Protein AF-A0A7L4DVT0-F1 (afdb_monomer_lite)

pLDDT: mean 80.14, std 16.07, range [42.47, 98.38]

Foldseek 3Di:
DVVCPVCVVVVVVVVVVVVVVVVVVVVVVVVVVVLVVLQPDLADDPVLLVVLVPDDPVPDDPSSVVSNVVCVVVVVVVVVVVVVVVVVVVVVVVVVVVVVVVVVVVVVVVVVVVVVVVVVVVVVVVVVVVVVVVVVVVVVVVCVVCVVVVVVVVVVVVVVVVVVVVVVVVVVVVVVVVVVVVVVVVVVVVVVVVVVVVVVVVVVVVVVVVVVVVVVVVVVVVVVVVVVVVVVVVVVVVVVVVVVVVVVVVVVVVVVVVVVVVVVVVVVVVVVVVVVVCVVVVVVVVVVVVVVVVVVVVVVVVVVVVVVVVVVVVVVVVVVVVVVVVVVVVVVVVVVVVVVVVVVVVVVVVVVVVVVVVVVVVVVVVVVVVVVVVVVVVVVVVVVVVVVVVVVVVVVVVVVVVVVVVVVVVVVVVVVVVVVVVLLVVLLPDPDPVVSVVSVVVVPPDDDDDPVVVVVSVVVSVVVVVVVVVVVVVVVVVVVVVVVVVVVVVPDDPDD

Secondary structure (DSSP, 8-state):
--HHHHHHHHHHHHHHHHHHHHHHHHHHHHHHHHHHHTTS-----HHHHHHHHTS-GGG--HHHHHHHHHHHHHHHHHHHHHHHHHHHHHHHHHHHHHHHHHHHHHHHHHHHHHHHHHHHHHHHHHHHHHHHHHHHHHHHHHHHHHHHHHHHHHHHHHHHHHHHHHHHHHHHHHHHHHHHHHHHHHHHHHHHHHHHHHHHHHHHHHHHHHHHHHHHHHHHHHHHHHHHHHHHHHHHHHHHHHHHHHHHHHHHHHHHHHHHHHHHHHHHHHHHHHHHHHHHHHHHHHHHHHHHHHHHHHHHHHHHHHHHHHHHHHHHHHHHHHHHHHHHHHHHHHHHHHHHHHHHHHHHHHHHHHHHHHHHHHHHHHHHHHHHHHHHHHHHHHHHHHHHHHHHHHHHHHHHHHHHHHHHHHHHHHHHHHHHHHHHHHHHS--SHHHHHHHHHHTTTTSS--TTHHHHHHHHHHHHHHHHHHHHHHHHHHHHHHTHHHHTGGG-S---

Radius of gyration: 186.38 Å; chains: 1; bounding box: 289×83×484 Å

Organism: NCBI:txid325343

Structure (mmCIF, N/CA/C/O backbone):
data_AF-A0A7L4DVT0-F1
#
_entry.id   AF-A0A7L4DVT0-F1
#
loop_
_atom_site.group_PDB
_atom_site.id
_atom_site.type_symbol
_atom_site.label_atom_id
_atom_site.label_alt_id
_atom_site.label_comp_id
_atom_site.label_asym_id
_atom_site.label_entity_id
_atom_site.label_seq_id
_atom_site.pdbx_PDB_ins_code
_atom_site.Cartn_x
_atom_site.Cartn_y
_atom_site.Cartn_z
_atom_site.occupancy
_atom_site.B_iso_or_equiv
_atom_site.auth_seq_id
_atom_site.auth_comp_id
_atom_site.auth_asym_id
_atom_site.auth_atom_id
_atom_site.pdbx_PDB_model_num
ATOM 1 N N . ARG A 1 1 ? -136.663 48.550 233.182 1.00 51.91 1 ARG A N 1
ATOM 2 C CA . ARG A 1 1 ? -137.140 47.859 234.410 1.00 51.91 1 ARG A CA 1
ATOM 3 C C . ARG A 1 1 ? -138.241 46.841 234.159 1.00 51.91 1 ARG A C 1
ATOM 5 O O . ARG A 1 1 ? -138.037 45.693 234.494 1.00 51.91 1 ARG A O 1
ATOM 12 N N . LYS A 1 2 ? -139.384 47.177 233.574 1.00 54.28 2 LYS A N 1
ATOM 13 C CA . LYS A 1 2 ? -140.462 46.183 233.435 1.00 54.28 2 LYS A CA 1
ATOM 14 C C . LYS A 1 2 ? -140.441 45.380 232.155 1.00 54.28 2 LYS A C 1
ATOM 16 O O . LYS A 1 2 ? -141.063 44.329 232.107 1.00 54.28 2 LYS A O 1
ATOM 21 N N . HIS A 1 3 ? -139.642 45.813 231.186 1.00 57.75 3 HIS A N 1
ATOM 22 C CA . HIS A 1 3 ? -139.447 44.966 230.028 1.00 57.75 3 HIS A CA 1
ATOM 23 C C . HIS A 1 3 ? -138.813 43.634 230.412 1.00 57.75 3 HIS A C 1
ATOM 25 O O . HIS A 1 3 ? -139.226 42.592 229.937 1.00 57.75 3 HIS A O 1
ATOM 31 N N . GLN A 1 4 ? -137.901 43.649 231.375 1.00 53.19 4 GLN A N 1
ATOM 32 C CA . GLN A 1 4 ? -137.048 42.496 231.600 1.00 53.19 4 GLN A CA 1
ATOM 33 C C . GLN A 1 4 ? -137.645 41.396 232.486 1.00 53.19 4 GLN A C 1
ATOM 35 O O . GLN A 1 4 ? -137.013 40.357 232.582 1.00 53.19 4 GLN A O 1
ATOM 40 N N . ALA A 1 5 ? -138.811 41.565 233.126 1.00 62.69 5 ALA A N 1
ATOM 41 C CA . ALA A 1 5 ? -139.363 40.519 234.006 1.00 62.69 5 ALA A CA 1
ATOM 42 C C . ALA A 1 5 ? -140.375 39.608 233.296 1.00 62.69 5 ALA A C 1
ATOM 44 O O . ALA A 1 5 ? -140.239 38.392 233.337 1.00 62.69 5 ALA A O 1
ATOM 45 N N . LEU A 1 6 ? -141.355 40.185 232.597 1.00 55.12 6 LEU A N 1
ATOM 46 C CA . LEU A 1 6 ? -142.324 39.394 231.832 1.00 55.12 6 LEU A CA 1
ATOM 47 C C . LEU A 1 6 ? -141.673 38.752 230.596 1.00 55.12 6 LEU A C 1
ATOM 49 O O . LEU A 1 6 ? -141.888 37.568 230.363 1.00 55.12 6 LEU A O 1
ATOM 53 N N . MET A 1 7 ? -140.731 39.448 229.931 1.00 58.69 7 MET A N 1
ATOM 54 C CA . MET A 1 7 ? -139.833 38.793 228.968 1.00 58.69 7 MET A CA 1
ATOM 55 C C . MET A 1 7 ? -138.942 37.751 229.635 1.00 58.69 7 MET A C 1
ATOM 57 O O . MET A 1 7 ? -138.511 36.845 228.951 1.00 58.69 7 MET A O 1
ATOM 61 N N . LYS A 1 8 ? -138.659 37.822 230.945 1.00 71.56 8 LYS A N 1
ATOM 62 C CA . LYS A 1 8 ? -137.875 36.758 231.585 1.00 71.56 8 LYS A CA 1
ATOM 63 C C . LYS A 1 8 ? -138.648 35.441 231.617 1.00 71.56 8 LYS A C 1
ATOM 65 O O . LYS A 1 8 ? -138.075 34.427 231.251 1.00 71.56 8 LYS A O 1
ATOM 70 N N . GLN A 1 9 ? -139.932 35.446 231.970 1.00 65.06 9 GLN A N 1
ATOM 71 C CA . GLN A 1 9 ? -140.685 34.197 232.139 1.00 65.06 9 GLN A CA 1
ATOM 72 C C . GLN A 1 9 ? -141.184 33.602 230.812 1.00 65.06 9 GLN A C 1
ATOM 74 O O . GLN A 1 9 ? -141.135 32.387 230.605 1.00 65.06 9 GLN A O 1
ATOM 79 N N . GLU A 1 10 ? -141.615 34.454 229.881 1.00 66.62 10 GLU A N 1
ATOM 80 C CA . GLU A 1 10 ? -141.987 33.992 228.540 1.00 66.62 10 GLU A CA 1
ATOM 81 C C . GLU A 1 10 ? -140.751 33.545 227.748 1.00 66.62 10 GLU A C 1
ATOM 83 O O . GLU A 1 10 ? -140.784 32.509 227.086 1.00 66.62 10 GLU A O 1
ATOM 88 N N . MET A 1 11 ? -139.618 34.250 227.876 1.00 64.00 11 MET A N 1
ATOM 89 C CA . MET A 1 11 ? -138.375 33.828 227.228 1.00 64.00 11 MET A CA 1
ATOM 90 C C . MET A 1 11 ? -137.807 32.564 227.876 1.00 64.00 11 MET A C 1
ATOM 92 O O . MET A 1 11 ? -137.229 31.773 227.149 1.00 64.00 11 MET A O 1
ATOM 96 N N . GLU A 1 12 ? -138.040 32.296 229.170 1.00 72.75 12 GLU A N 1
ATOM 97 C CA . GLU A 1 12 ? -137.693 31.013 229.813 1.00 72.75 12 GLU A CA 1
ATOM 98 C C . GLU A 1 12 ? -138.510 29.828 229.270 1.00 72.75 12 GLU A C 1
ATOM 100 O O . GLU A 1 12 ? -137.938 28.774 228.995 1.00 72.75 12 GLU A O 1
ATOM 105 N N . THR A 1 13 ? -139.821 29.981 229.050 1.00 71.31 13 THR A N 1
ATOM 106 C CA . THR A 1 13 ? -140.660 28.904 228.477 1.00 71.31 13 THR A CA 1
ATOM 107 C C . THR A 1 13 ? -140.366 28.669 226.998 1.00 71.31 13 THR A C 1
ATOM 109 O O . THR A 1 13 ? -140.290 27.518 226.556 1.00 71.31 13 THR A O 1
ATOM 112 N N . ILE A 1 14 ? -140.127 29.739 226.239 1.00 68.50 14 ILE A N 1
ATOM 113 C CA . ILE A 1 14 ? -139.703 29.640 224.840 1.00 68.50 14 ILE A CA 1
ATOM 114 C C . ILE A 1 14 ? -138.288 29.046 224.744 1.00 68.50 14 ILE A C 1
ATOM 116 O O . ILE A 1 14 ? -138.082 28.152 223.929 1.00 68.50 14 ILE A O 1
ATOM 120 N N . LEU A 1 15 ? -137.343 29.431 225.614 1.00 74.44 15 LEU A N 1
ATOM 121 C CA . LEU A 1 15 ? -135.998 28.834 225.688 1.00 74.44 15 LEU A CA 1
ATOM 122 C C . LEU A 1 15 ? -136.049 27.338 225.999 1.00 74.44 15 LEU A C 1
ATOM 124 O O . LEU A 1 15 ? -135.272 26.575 225.427 1.00 74.44 15 LEU A O 1
ATOM 128 N N . LEU A 1 16 ? -136.960 26.900 226.875 1.00 71.75 16 LEU A N 1
ATOM 129 C CA . LEU A 1 16 ? -137.117 25.479 227.186 1.00 71.75 16 LEU A CA 1
ATOM 130 C C . LEU A 1 16 ? -137.631 24.692 225.969 1.00 71.75 16 LEU A C 1
ATOM 132 O O . LEU A 1 16 ? -137.119 23.616 225.659 1.00 71.75 16 LEU A O 1
ATOM 136 N N . ARG A 1 17 ? -138.607 25.254 225.240 1.00 69.88 17 ARG A N 1
ATOM 137 C CA . ARG A 1 17 ? -139.137 24.666 223.999 1.00 69.88 17 ARG A CA 1
ATOM 138 C C . ARG A 1 17 ? -138.086 24.650 222.887 1.00 69.88 17 ARG A C 1
ATOM 140 O O . ARG A 1 17 ? -137.991 23.673 222.148 1.00 69.88 17 ARG A O 1
ATOM 147 N N . GLN A 1 18 ? -137.289 25.710 222.785 1.00 69.31 18 GLN A N 1
ATOM 148 C CA . GLN A 1 18 ? -136.227 25.835 221.796 1.00 69.31 18 GLN A CA 1
ATOM 149 C C . GLN A 1 18 ? -135.087 24.847 222.075 1.00 69.31 18 GLN A C 1
ATOM 151 O O . GLN A 1 18 ? -134.643 24.178 221.148 1.00 69.31 18 GLN A O 1
ATOM 156 N N . LYS A 1 19 ? -134.712 24.637 223.345 1.00 72.56 19 LYS A N 1
ATOM 157 C CA . LYS A 1 19 ? -133.750 23.592 223.733 1.00 72.56 19 LYS A CA 1
ATOM 158 C C . LYS A 1 19 ? -134.199 22.186 223.325 1.00 72.56 19 LYS A C 1
ATOM 160 O O . LYS A 1 19 ? -133.407 21.450 222.750 1.00 72.56 19 LYS A O 1
ATOM 165 N N . GLN A 1 20 ? -135.468 21.832 223.545 1.00 68.94 20 GLN A N 1
ATOM 166 C CA . GLN A 1 20 ? -135.995 20.520 223.132 1.00 68.94 20 GLN A CA 1
ATOM 167 C C . GLN A 1 20 ? -135.994 20.333 221.604 1.00 68.94 20 GLN A C 1
ATOM 169 O O . GLN A 1 20 ? -135.717 19.243 221.097 1.00 68.94 20 GLN A O 1
ATOM 174 N N . LEU A 1 21 ? -136.298 21.392 220.848 1.00 65.19 21 LEU A N 1
ATOM 175 C CA . LEU A 1 21 ? -136.278 21.352 219.384 1.00 65.19 21 LEU A CA 1
ATOM 176 C C . LEU A 1 21 ? -134.855 21.299 218.815 1.00 65.19 21 LEU A C 1
ATOM 178 O O . LEU A 1 21 ? -134.630 20.642 217.804 1.00 65.19 21 LEU A O 1
ATOM 182 N N . GLU A 1 22 ? -133.892 21.957 219.454 1.00 72.69 22 GLU A N 1
ATOM 183 C CA . GLU A 1 22 ? -132.487 21.916 219.046 1.00 72.69 22 GLU A CA 1
ATOM 184 C C . GLU A 1 22 ? -131.848 20.552 219.347 1.00 72.69 22 GLU A C 1
ATOM 186 O O . GLU A 1 22 ? -131.154 20.014 218.483 1.00 72.69 22 GLU A O 1
ATOM 191 N N . GLU A 1 23 ? -132.161 19.929 220.491 1.00 70.69 23 GLU A N 1
ATOM 192 C CA . GLU A 1 23 ? -131.716 18.563 220.817 1.00 70.69 23 GLU A CA 1
ATOM 193 C C . GLU A 1 23 ? -132.273 17.522 219.836 1.00 70.69 23 GLU A C 1
ATOM 195 O O . GLU A 1 23 ? -131.531 16.675 219.335 1.00 70.69 23 GLU A O 1
ATOM 200 N N . THR A 1 24 ? -133.558 17.615 219.481 1.00 60.25 24 THR A N 1
ATOM 201 C CA . THR A 1 24 ? -134.163 16.708 218.488 1.00 60.25 24 THR A CA 1
ATOM 202 C C . THR A 1 24 ? -133.609 16.929 217.076 1.00 60.25 24 THR A C 1
ATOM 204 O O . THR A 1 24 ? -133.382 15.962 216.345 1.00 60.25 24 THR A O 1
ATOM 207 N N . ASN A 1 25 ? -133.303 18.172 216.688 1.00 62.84 25 ASN A N 1
ATOM 208 C CA . ASN A 1 25 ? -132.659 18.458 215.401 1.00 62.84 25 ASN A CA 1
ATOM 209 C C . ASN A 1 25 ? -131.218 17.934 215.325 1.00 62.84 25 ASN A C 1
ATOM 211 O O . ASN A 1 25 ? -130.788 17.467 214.268 1.00 62.84 25 ASN A O 1
ATOM 215 N N . HIS A 1 26 ? -130.465 18.004 216.426 1.00 73.62 26 HIS A N 1
ATOM 216 C CA . HIS A 1 26 ? -129.092 17.501 216.460 1.00 73.62 26 HIS A CA 1
ATOM 217 C C . HIS A 1 26 ? -129.053 15.979 216.270 1.00 73.62 26 HIS A C 1
ATOM 219 O O . HIS A 1 26 ? -128.308 15.486 215.423 1.00 73.62 26 HIS A O 1
ATOM 225 N N . GLN A 1 27 ? -129.952 15.253 216.943 1.00 64.56 27 GLN A N 1
ATOM 226 C CA . GLN A 1 27 ? -130.073 13.796 216.811 1.00 64.56 27 GLN A CA 1
ATOM 227 C C . GLN A 1 27 ? -130.444 13.351 215.386 1.00 64.56 27 GLN A C 1
ATOM 229 O O . GLN A 1 27 ? -129.939 12.342 214.891 1.00 64.56 27 GLN A O 1
ATOM 234 N N . LEU A 1 28 ? -131.306 14.100 214.691 1.00 65.31 28 LEU A N 1
ATOM 235 C CA . LEU A 1 28 ? -131.691 13.776 213.313 1.00 65.31 28 LEU A CA 1
ATOM 236 C C . LEU A 1 28 ? -130.568 14.051 212.303 1.00 65.31 28 LEU A C 1
ATOM 238 O O . LEU A 1 28 ? -130.417 13.300 211.337 1.00 65.31 28 LEU A O 1
ATOM 242 N N . ARG A 1 29 ? -129.751 15.088 212.524 1.00 63.78 29 ARG A N 1
ATOM 243 C CA . ARG A 1 29 ? -128.592 15.376 211.665 1.00 63.78 29 ARG A CA 1
ATOM 244 C C . ARG A 1 29 ? -127.470 14.358 211.829 1.00 63.78 29 ARG A C 1
ATOM 246 O O . ARG A 1 29 ? -126.869 13.992 210.820 1.00 63.78 29 ARG A O 1
ATOM 253 N N . GLU A 1 30 ? -127.222 13.870 213.042 1.00 66.50 30 GLU A N 1
ATOM 254 C CA . GLU A 1 30 ? -126.277 12.766 213.247 1.00 66.50 30 GLU A CA 1
ATOM 255 C C . GLU A 1 30 ? -126.747 11.492 212.539 1.00 66.50 30 GLU A C 1
ATOM 257 O O . GLU A 1 30 ? -126.003 10.943 211.724 1.00 66.50 30 GLU A O 1
ATOM 262 N N . ARG A 1 31 ? -128.021 11.104 212.704 1.00 62.62 31 ARG A N 1
ATOM 263 C CA . ARG A 1 31 ? -128.579 9.922 212.019 1.00 62.62 31 ARG A CA 1
ATOM 264 C C . ARG A 1 31 ? -128.506 10.011 210.491 1.00 62.62 31 ARG A C 1
ATOM 266 O O . ARG A 1 31 ? -128.209 9.017 209.835 1.00 62.62 31 ARG A O 1
ATOM 273 N N . ALA A 1 32 ? -128.734 11.186 209.903 1.00 61.12 32 ALA A N 1
ATOM 274 C CA . ALA A 1 32 ? -128.594 11.379 208.456 1.00 61.12 32 ALA A CA 1
ATOM 275 C C . ALA A 1 32 ? -127.122 11.377 207.989 1.00 61.12 32 ALA A C 1
ATOM 277 O O . ALA A 1 32 ? -126.821 10.952 206.870 1.00 61.12 32 ALA A O 1
ATOM 278 N N . GLY A 1 33 ? -126.196 11.835 208.836 1.00 64.31 33 GLY A N 1
ATOM 279 C CA . GLY A 1 33 ? -124.757 11.795 208.572 1.00 64.31 33 GLY A CA 1
ATOM 280 C C . GLY A 1 33 ? -124.196 10.372 208.548 1.00 64.31 33 GLY A C 1
ATOM 281 O O . GLY A 1 33 ? -123.372 10.055 207.687 1.00 64.31 33 GLY A O 1
ATOM 282 N N . ASP A 1 34 ? -124.686 9.505 209.431 1.00 64.50 34 ASP A N 1
ATOM 283 C CA . ASP A 1 34 ? -124.233 8.115 209.539 1.00 64.50 34 ASP A CA 1
ATOM 284 C C . ASP A 1 34 ? -124.684 7.244 208.350 1.00 64.50 34 ASP A C 1
ATOM 286 O O . ASP A 1 34 ? -123.911 6.428 207.842 1.00 64.50 34 ASP A O 1
ATOM 290 N N . ILE A 1 35 ? -125.876 7.493 207.795 1.00 63.00 35 ILE A N 1
ATOM 291 C CA . ILE A 1 35 ? -126.358 6.811 206.576 1.00 63.00 35 ILE A CA 1
ATOM 292 C C . ILE A 1 35 ? -125.530 7.208 205.342 1.00 63.00 35 ILE A C 1
ATOM 294 O O . ILE A 1 35 ? -125.306 6.415 204.433 1.00 63.00 35 ILE A O 1
ATOM 298 N N . ARG A 1 36 ? -125.018 8.440 205.291 1.00 62.53 36 ARG A N 1
ATOM 299 C CA . ARG A 1 36 ? -124.270 8.926 204.123 1.00 62.53 36 ARG A CA 1
ATOM 300 C C . ARG A 1 36 ? -122.816 8.442 204.091 1.00 62.53 36 ARG A C 1
ATOM 302 O O . ARG A 1 36 ? -122.241 8.319 203.012 1.00 62.53 36 ARG A O 1
ATOM 309 N N . ARG A 1 37 ? -122.210 8.177 205.255 1.00 69.19 37 ARG A N 1
ATOM 310 C CA . ARG A 1 37 ? -120.850 7.611 205.344 1.00 69.19 37 ARG A CA 1
ATOM 311 C C . ARG A 1 37 ? -120.824 6.113 205.050 1.00 69.19 37 ARG A C 1
ATOM 313 O O . ARG A 1 37 ? -119.851 5.646 204.474 1.00 69.19 37 ARG A O 1
ATOM 320 N N . SER A 1 38 ? -121.898 5.398 205.369 1.00 60.44 38 SER A N 1
ATOM 321 C CA . SER A 1 38 ? -122.016 3.955 205.122 1.00 60.44 38 SER A CA 1
ATOM 322 C C . SER A 1 38 ? -122.209 3.572 203.645 1.00 60.44 38 SER A C 1
ATOM 324 O O . SER A 1 38 ? -122.086 2.404 203.311 1.00 60.44 38 SER A O 1
ATOM 326 N N . LEU A 1 39 ? -122.431 4.536 202.742 1.00 62.81 39 LEU A N 1
ATOM 327 C CA . LEU A 1 39 ? -122.614 4.313 201.296 1.00 62.81 39 LEU A CA 1
ATOM 328 C C . LEU A 1 39 ? -121.361 4.591 200.437 1.00 62.81 39 LEU A C 1
ATOM 330 O O . LEU A 1 39 ? -121.479 4.728 199.221 1.00 62.81 39 LEU A O 1
ATOM 334 N N . ARG A 1 40 ? -120.168 4.742 201.029 1.00 66.12 40 ARG A N 1
ATOM 335 C CA . ARG A 1 40 ? -118.925 4.985 200.261 1.00 66.12 40 ARG A CA 1
ATOM 336 C C . ARG A 1 40 ? -118.210 3.715 199.814 1.00 66.12 40 ARG A C 1
ATOM 338 O O . ARG A 1 40 ? -117.612 3.732 198.744 1.00 66.12 40 ARG A O 1
ATOM 345 N N . ASP A 1 41 ? -118.329 2.642 200.587 1.00 64.88 41 ASP A N 1
ATOM 346 C CA . ASP A 1 41 ? -117.592 1.402 200.359 1.00 64.88 41 ASP A CA 1
ATOM 347 C C . ASP A 1 41 ? -118.591 0.292 199.995 1.00 64.88 41 ASP A C 1
ATOM 349 O O . ASP A 1 41 ? -119.102 -0.415 200.859 1.00 64.88 41 ASP A O 1
ATOM 353 N N . LEU A 1 42 ? -118.931 0.207 198.703 1.00 62.50 42 LEU A N 1
ATOM 354 C CA . LEU A 1 42 ? -119.985 -0.671 198.157 1.00 62.50 42 LEU A CA 1
ATOM 355 C C . LEU A 1 42 ? -119.435 -1.789 197.244 1.00 62.50 42 LEU A C 1
ATOM 357 O O . LEU A 1 42 ? -120.186 -2.425 196.503 1.00 62.50 42 LEU A O 1
ATOM 361 N N . GLU A 1 43 ? -118.120 -2.020 197.255 1.00 62.84 43 GLU A N 1
ATOM 362 C CA . GLU A 1 43 ? -117.491 -3.087 196.471 1.00 62.84 43 GLU A CA 1
ATOM 363 C C . GLU A 1 43 ? -117.715 -4.456 197.130 1.00 62.84 43 GLU A C 1
ATOM 365 O O . GLU A 1 43 ? -117.345 -4.680 198.282 1.00 62.84 43 GLU A O 1
ATOM 370 N N . LEU A 1 44 ? -118.315 -5.385 196.380 1.00 59.41 44 LEU A N 1
ATOM 371 C CA . LEU A 1 44 ? -118.537 -6.770 196.794 1.00 59.41 44 LEU A CA 1
ATOM 372 C C . LEU A 1 44 ? -117.645 -7.716 195.998 1.00 59.41 44 LEU A C 1
ATOM 374 O O . LEU A 1 44 ? -117.485 -7.581 194.787 1.00 59.41 44 LEU A O 1
ATOM 378 N N . THR A 1 45 ? -117.103 -8.710 196.687 1.00 67.25 45 THR A N 1
ATOM 379 C CA . THR A 1 45 ? -116.540 -9.923 196.092 1.00 67.25 45 THR A CA 1
ATOM 380 C C . THR A 1 45 ? -117.647 -10.954 195.856 1.00 67.25 45 THR A C 1
ATOM 382 O O . THR A 1 45 ? -118.663 -10.934 196.556 1.00 67.25 45 THR A O 1
ATOM 385 N N . ASP A 1 46 ? -117.449 -11.875 194.904 1.00 64.69 46 ASP A N 1
ATOM 386 C CA . ASP A 1 46 ? -118.432 -12.920 194.551 1.00 64.69 46 ASP A CA 1
ATOM 387 C C . ASP A 1 46 ? -118.975 -13.672 195.788 1.00 64.69 46 ASP A C 1
ATOM 389 O O . ASP A 1 46 ? -120.185 -13.832 195.947 1.00 64.69 46 ASP A O 1
ATOM 393 N N . ASP A 1 47 ? -118.096 -14.016 196.738 1.00 61.81 47 ASP A N 1
ATOM 394 C CA . ASP A 1 47 ? -118.451 -14.721 197.982 1.00 61.81 47 ASP A CA 1
ATOM 395 C C . ASP A 1 47 ? -119.307 -13.895 198.961 1.00 61.81 47 ASP A C 1
ATOM 397 O O . ASP A 1 47 ? -120.030 -14.453 199.793 1.00 61.81 47 ASP A O 1
ATOM 401 N N . CYS A 1 48 ? -119.208 -12.566 198.911 1.00 60.41 48 CYS A N 1
ATOM 402 C CA . CYS A 1 48 ? -119.980 -11.655 199.758 1.00 60.41 48 CYS A CA 1
ATOM 403 C C . CYS A 1 48 ? -121.329 -11.293 199.116 1.00 60.41 48 CYS A C 1
ATOM 405 O O . CYS A 1 48 ? -122.311 -11.108 199.835 1.00 60.41 48 CYS A O 1
ATOM 407 N N . TYR A 1 49 ? -121.400 -11.256 197.781 1.00 72.00 49 TYR A N 1
ATOM 408 C CA . TYR A 1 49 ? -122.639 -11.053 197.024 1.00 72.00 49 TYR A CA 1
ATOM 409 C C . TYR A 1 49 ? -123.625 -12.220 197.212 1.00 72.00 49 TYR A C 1
ATOM 411 O O . TYR A 1 49 ? -124.795 -11.990 197.520 1.00 72.00 49 TYR A O 1
ATOM 419 N N . GLU A 1 50 ? -123.152 -13.468 197.133 1.00 66.62 50 GLU A N 1
ATOM 420 C CA . GLU A 1 50 ? -123.982 -14.669 197.342 1.00 66.62 50 GLU A CA 1
ATOM 421 C C . GLU A 1 50 ? -124.597 -14.724 198.756 1.00 66.62 50 GLU A C 1
ATOM 423 O O . GLU A 1 50 ? -125.768 -15.067 198.928 1.00 66.62 50 GLU A O 1
ATOM 428 N N . LYS A 1 51 ? -123.840 -14.311 199.783 1.00 62.91 51 LYS A N 1
ATOM 429 C CA . LYS A 1 51 ? -124.301 -14.312 201.183 1.00 62.91 51 LYS A CA 1
ATOM 430 C C . LYS A 1 51 ? -125.365 -13.248 201.459 1.00 62.91 51 LYS A C 1
ATOM 432 O O . LYS A 1 51 ? -126.357 -13.549 202.119 1.00 62.91 51 LYS A O 1
ATOM 437 N N . LEU A 1 52 ? -125.198 -12.033 200.937 1.00 62.19 52 LEU A N 1
ATOM 438 C CA . LEU A 1 52 ? -126.126 -10.917 201.175 1.00 62.19 52 LEU A CA 1
ATOM 439 C C . LEU A 1 52 ? -127.434 -11.047 200.377 1.00 62.19 52 LEU A C 1
ATOM 441 O O . LEU A 1 52 ? -128.477 -10.587 200.829 1.00 62.19 52 LEU A O 1
ATOM 445 N N . LYS A 1 53 ? -127.405 -11.736 199.232 1.00 65.88 53 LYS A N 1
ATOM 446 C CA . LYS A 1 53 ? -128.580 -11.997 198.384 1.00 65.88 53 LYS A CA 1
ATOM 447 C C . LYS A 1 53 ? -129.558 -13.029 198.966 1.00 65.88 53 LYS A C 1
ATOM 449 O O . LYS A 1 53 ? -130.717 -13.064 198.567 1.00 65.88 53 LYS A O 1
ATOM 454 N N . SER A 1 54 ? -129.106 -13.870 199.900 1.00 62.38 54 SER A N 1
ATOM 455 C CA . SER A 1 54 ? -129.936 -14.911 200.535 1.00 62.38 54 SER A CA 1
ATOM 456 C C . SER A 1 54 ? -130.849 -14.421 201.675 1.00 62.38 54 SER A C 1
ATOM 458 O O . SER A 1 54 ? -131.638 -15.208 202.199 1.00 62.38 54 SER A O 1
ATOM 460 N N . LEU A 1 55 ? -130.774 -13.141 202.055 1.00 55.97 55 LEU A N 1
ATOM 461 C CA . LEU A 1 55 ? -131.572 -12.542 203.132 1.00 55.97 55 LEU A CA 1
ATOM 462 C C . LEU A 1 55 ? -132.776 -11.744 202.576 1.00 55.97 55 LEU A C 1
ATOM 464 O O . LEU A 1 55 ? -132.656 -11.128 201.518 1.00 55.97 55 LEU A O 1
ATOM 468 N N . PRO A 1 56 ? -133.938 -11.728 203.265 1.00 64.75 56 PRO A N 1
ATOM 469 C CA . PRO A 1 56 ? -135.115 -10.958 202.854 1.00 64.75 56 PRO A CA 1
ATOM 470 C C . PRO A 1 56 ? -134.949 -9.446 203.097 1.00 64.75 56 PRO A C 1
ATOM 472 O O . PRO A 1 56 ? -134.343 -9.024 204.082 1.00 64.75 56 PRO A O 1
ATOM 475 N N . GLU A 1 57 ? -135.532 -8.629 202.213 1.00 60.91 57 GLU A N 1
ATOM 476 C CA . GLU A 1 57 ? -135.300 -7.174 202.125 1.00 60.91 57 GLU A CA 1
ATOM 477 C C . GLU A 1 57 ? -135.666 -6.375 203.394 1.00 60.91 57 GLU A C 1
ATOM 479 O O . GLU A 1 57 ? -135.070 -5.329 203.635 1.00 60.91 57 GLU A O 1
ATOM 484 N N . ASP A 1 58 ? -136.544 -6.883 204.268 1.00 62.44 58 ASP A N 1
ATOM 485 C CA . ASP A 1 58 ? -136.929 -6.205 205.520 1.00 62.44 58 ASP A CA 1
ATOM 486 C C . ASP A 1 58 ? -135.834 -6.229 206.611 1.00 62.44 58 ASP A C 1
ATOM 488 O O . ASP A 1 58 ? -135.952 -5.537 207.625 1.00 62.44 58 ASP A O 1
ATOM 492 N N . GLN A 1 59 ? -134.776 -7.034 206.437 1.00 60.03 59 GLN A N 1
ATOM 493 C CA . GLN A 1 59 ? -133.679 -7.192 207.408 1.00 60.03 59 GLN A CA 1
ATOM 494 C C . GLN A 1 59 ? -132.340 -6.616 206.934 1.00 60.03 59 GLN A C 1
ATOM 496 O O . GLN A 1 59 ? -131.377 -6.593 207.701 1.00 60.03 59 GLN A O 1
ATOM 501 N N . LEU A 1 60 ? -132.268 -6.156 205.688 1.00 59.41 60 LEU A N 1
ATOM 502 C CA . LEU A 1 60 ? -131.044 -5.636 205.090 1.00 59.41 60 LEU A CA 1
ATOM 503 C C . LEU A 1 60 ? -130.872 -4.152 205.394 1.00 59.41 60 LEU A C 1
ATOM 505 O O . LEU A 1 60 ? -131.813 -3.357 205.321 1.00 59.41 60 LEU A O 1
ATOM 509 N N . SER A 1 61 ? -129.638 -3.759 205.703 1.00 61.84 61 SER A N 1
ATOM 510 C CA . SER A 1 61 ? -129.316 -2.345 205.824 1.00 61.84 61 SER A CA 1
ATOM 511 C C . SER A 1 61 ? -129.174 -1.713 204.434 1.00 61.84 61 SER A C 1
ATOM 513 O O . SER A 1 61 ? -128.749 -2.344 203.467 1.00 61.84 61 SER A O 1
ATOM 515 N N . ILE A 1 62 ? -129.527 -0.430 204.325 1.00 64.19 62 ILE A N 1
ATOM 516 C CA . ILE A 1 62 ? -129.483 0.348 203.073 1.00 64.19 62 ILE A CA 1
ATOM 517 C C . ILE A 1 62 ? -128.139 0.202 202.309 1.00 64.19 62 ILE A C 1
ATOM 519 O O . ILE A 1 62 ? -128.186 0.088 201.084 1.00 64.19 62 ILE A O 1
ATOM 523 N N . PRO A 1 63 ? -126.957 0.154 202.964 1.00 68.31 63 PRO A N 1
ATOM 524 C CA . PRO A 1 63 ? -125.683 -0.119 202.293 1.00 68.31 63 PRO A CA 1
ATOM 525 C C . PRO A 1 63 ? -125.620 -1.468 201.574 1.00 68.31 63 PRO A C 1
ATOM 527 O O . PRO A 1 63 ? -125.163 -1.540 200.438 1.00 68.31 63 PRO A O 1
ATOM 530 N N . GLU A 1 64 ? -126.118 -2.532 202.199 1.00 68.69 64 GLU A N 1
ATOM 531 C CA . GLU A 1 64 ? -126.007 -3.899 201.680 1.00 68.69 64 GLU A CA 1
ATOM 532 C C . GLU A 1 64 ? -126.856 -4.104 200.418 1.00 68.69 64 GLU A C 1
ATOM 534 O O . GLU A 1 64 ? -126.412 -4.749 199.468 1.00 68.69 64 GLU A O 1
ATOM 539 N N . TYR A 1 65 ? -128.034 -3.476 200.349 1.00 70.88 65 TYR A N 1
ATOM 540 C CA . TYR A 1 65 ? -128.891 -3.504 199.159 1.00 70.88 65 TYR A CA 1
ATOM 541 C C . TYR A 1 65 ? -128.252 -2.796 197.949 1.00 70.88 65 TYR A C 1
ATOM 543 O O . TYR A 1 65 ? -128.315 -3.283 196.816 1.00 70.88 65 TYR A O 1
ATOM 551 N N . VAL A 1 66 ? -127.608 -1.646 198.174 1.00 70.88 66 VAL A N 1
ATOM 552 C CA . VAL A 1 66 ? -126.988 -0.858 197.094 1.00 70.88 66 VAL A CA 1
ATOM 553 C C . VAL A 1 66 ? -125.750 -1.568 196.536 1.00 70.88 66 VAL A C 1
ATOM 555 O O . VAL A 1 66 ? -125.546 -1.568 195.320 1.00 70.88 66 VAL A O 1
ATOM 558 N N . SER A 1 67 ? -124.969 -2.236 197.387 1.00 70.44 67 SER A N 1
ATOM 559 C CA . SER A 1 67 ? -123.792 -3.003 196.969 1.00 70.44 67 SER A CA 1
ATOM 560 C C . SER A 1 67 ? -124.139 -4.155 196.016 1.00 70.44 67 SER A C 1
ATOM 562 O O . SER A 1 67 ? -123.474 -4.332 194.993 1.00 70.44 67 SER A O 1
ATOM 564 N N . ILE A 1 68 ? -125.218 -4.904 196.291 1.00 73.75 68 ILE A N 1
ATOM 565 C CA . ILE A 1 68 ? -125.699 -6.001 195.425 1.00 73.75 68 ILE A CA 1
ATOM 566 C C . ILE A 1 68 ? -126.015 -5.476 194.019 1.00 73.75 68 ILE A C 1
ATOM 568 O O . ILE A 1 68 ? -125.579 -6.052 193.020 1.00 73.75 68 ILE A O 1
ATOM 572 N N . ARG A 1 69 ? -126.731 -4.349 193.931 1.00 74.94 69 ARG A N 1
ATOM 573 C CA . ARG A 1 69 ? -127.103 -3.740 192.645 1.00 74.94 69 ARG A CA 1
ATOM 574 C C . ARG A 1 69 ? -125.904 -3.207 191.867 1.00 74.94 69 ARG A C 1
ATOM 576 O O . ARG A 1 69 ? -125.892 -3.294 190.642 1.00 74.94 69 ARG A O 1
ATOM 583 N N . PHE A 1 70 ? -124.894 -2.677 192.551 1.00 76.00 70 PHE A N 1
ATOM 584 C CA . PHE A 1 70 ? -123.674 -2.193 191.906 1.00 76.00 70 PHE A CA 1
ATOM 585 C C . PHE A 1 70 ? -122.847 -3.340 191.300 1.00 76.00 70 PHE A C 1
ATOM 587 O O . PHE A 1 70 ? -122.363 -3.222 190.172 1.00 76.00 70 PHE A O 1
ATOM 594 N N . TYR A 1 71 ? -122.752 -4.479 191.997 1.00 76.94 71 TYR A N 1
ATOM 595 C CA . TYR A 1 71 ? -122.013 -5.653 191.522 1.00 76.94 71 TYR A CA 1
ATOM 596 C C . TYR A 1 71 ? -122.585 -6.238 190.215 1.00 76.94 71 TYR A C 1
ATOM 598 O O . TYR A 1 71 ? -121.840 -6.481 189.263 1.00 76.94 71 TYR A O 1
ATOM 606 N N . GLU A 1 72 ? -123.912 -6.385 190.121 1.00 77.94 72 GLU A N 1
ATOM 607 C CA . GLU A 1 72 ? -124.607 -6.937 188.941 1.00 77.94 72 GLU A CA 1
ATOM 608 C C . GLU A 1 72 ? -124.331 -6.136 187.653 1.00 77.94 72 GLU A C 1
ATOM 610 O O . GLU A 1 72 ? -124.107 -6.699 186.574 1.00 77.94 72 GLU A O 1
ATOM 615 N N . VAL A 1 73 ? -124.306 -4.807 187.762 1.00 76.75 73 VAL A N 1
ATOM 616 C CA . VAL A 1 73 ? -124.088 -3.909 186.618 1.00 76.75 73 VAL A CA 1
ATOM 617 C C . VAL A 1 73 ? -122.615 -3.880 186.199 1.00 76.75 73 VAL A C 1
ATOM 619 O O . VAL A 1 73 ? -122.303 -3.881 185.011 1.00 76.75 73 VAL A O 1
ATOM 622 N N . VAL A 1 74 ? -121.679 -3.884 187.150 1.00 78.81 74 VAL A N 1
ATOM 623 C CA . VAL A 1 74 ? -120.245 -3.810 186.826 1.00 78.81 74 VAL A CA 1
ATOM 624 C C . VAL A 1 74 ? -119.723 -5.133 186.255 1.00 78.81 74 VAL A C 1
ATOM 626 O O . VAL A 1 74 ? -118.891 -5.124 185.344 1.00 78.81 74 VAL A O 1
ATOM 629 N N . HIS A 1 75 ? -120.208 -6.273 186.751 1.00 76.94 75 HIS A N 1
ATOM 630 C CA . HIS A 1 75 ? -119.752 -7.585 186.289 1.00 76.94 75 HIS A CA 1
ATOM 631 C C . HIS A 1 75 ? -120.191 -7.880 184.844 1.00 76.94 75 HIS A C 1
ATOM 633 O O . HIS A 1 75 ? -119.395 -8.367 184.038 1.00 76.94 75 HIS A O 1
ATOM 639 N N . SER A 1 76 ? -121.429 -7.523 184.484 1.00 77.81 76 SER A N 1
ATOM 640 C CA . SER A 1 76 ? -121.943 -7.672 183.113 1.00 77.81 76 SER A CA 1
ATOM 641 C C . SER A 1 76 ? -121.122 -6.869 182.095 1.00 77.81 76 SER A C 1
ATOM 643 O O . SER A 1 76 ? -120.684 -7.426 181.087 1.00 77.81 76 SER A O 1
ATOM 645 N N . LEU A 1 77 ? -120.788 -5.613 182.405 1.00 77.81 77 LEU A N 1
ATOM 646 C CA . LEU A 1 77 ? -119.946 -4.767 181.549 1.00 77.81 77 LEU A CA 1
ATOM 647 C C . LEU A 1 77 ? -118.515 -5.307 181.369 1.00 77.81 77 LEU A C 1
ATOM 649 O O . LEU A 1 77 ? -117.942 -5.199 180.284 1.00 77.81 77 LEU A O 1
ATOM 653 N N . ARG A 1 78 ? -117.917 -5.915 182.404 1.00 78.69 78 ARG A N 1
ATOM 654 C CA . ARG A 1 78 ? -116.577 -6.531 182.296 1.00 78.69 78 ARG A CA 1
ATOM 655 C C . ARG A 1 78 ? -116.570 -7.741 181.363 1.00 78.69 78 ARG A C 1
ATOM 657 O O . ARG A 1 78 ? -115.598 -7.934 180.630 1.00 78.69 78 ARG A O 1
ATOM 664 N N . LYS A 1 79 ? -117.645 -8.533 181.374 1.00 79.50 79 LYS A N 1
ATOM 665 C CA . LYS A 1 79 ? -117.797 -9.695 180.494 1.00 79.50 79 LYS A CA 1
ATOM 666 C C . LYS A 1 79 ? -117.900 -9.273 179.025 1.00 79.50 79 LYS A C 1
ATOM 668 O O . LYS A 1 79 ? -117.159 -9.795 178.197 1.00 79.50 79 LYS A O 1
ATOM 673 N N . GLU A 1 80 ? -118.711 -8.257 178.725 1.00 79.12 80 GLU A N 1
ATOM 674 C CA . GLU A 1 80 ? -118.817 -7.697 177.368 1.00 79.12 80 GLU A CA 1
ATOM 675 C C . GLU A 1 80 ? -117.482 -7.133 176.853 1.00 79.12 80 GLU A C 1
ATOM 677 O O . GLU A 1 80 ? -117.125 -7.330 175.688 1.00 79.12 80 GLU A O 1
ATOM 682 N N . LEU A 1 81 ? -116.707 -6.474 177.722 1.00 79.44 81 LEU A N 1
ATOM 683 C CA . LEU A 1 81 ? -115.366 -5.987 177.387 1.00 79.44 81 LEU A CA 1
ATOM 684 C C . LEU A 1 81 ? -114.416 -7.129 177.008 1.00 79.44 81 LEU A C 1
ATOM 686 O O . LEU A 1 81 ? -113.703 -7.015 176.013 1.00 79.44 81 LEU A O 1
ATOM 690 N N . SER A 1 82 ? -114.430 -8.234 177.759 1.00 79.06 82 SER A N 1
ATOM 691 C CA . SER A 1 82 ? -113.602 -9.410 177.467 1.00 79.06 82 SER A CA 1
ATOM 692 C C . SER A 1 82 ? -113.974 -10.056 176.127 1.00 79.06 82 SER A C 1
ATOM 694 O O . SER A 1 82 ? -113.087 -10.338 175.316 1.00 79.06 82 SER A O 1
ATOM 696 N N . ASP A 1 83 ? -115.272 -10.187 175.838 1.00 79.81 83 ASP A N 1
ATOM 697 C CA . ASP A 1 83 ? -115.770 -10.739 174.572 1.00 79.81 83 ASP A CA 1
ATOM 698 C C . ASP A 1 83 ? -115.377 -9.868 173.366 1.00 79.81 83 ASP A C 1
ATOM 700 O O . ASP A 1 83 ? -114.961 -10.379 172.320 1.00 79.81 83 ASP A O 1
ATOM 704 N N . LEU A 1 84 ? -115.458 -8.540 173.496 1.00 80.75 84 LEU A N 1
ATOM 705 C CA . LEU A 1 84 ? -114.994 -7.610 172.461 1.00 80.75 84 LEU A CA 1
ATOM 706 C C . LEU A 1 84 ? -113.479 -7.684 172.258 1.00 80.75 84 LEU A C 1
ATOM 708 O O . LEU A 1 84 ? -112.999 -7.554 171.130 1.00 80.75 84 LEU A O 1
ATOM 712 N N . GLN A 1 85 ? -112.720 -7.917 173.325 1.00 80.69 85 GLN A N 1
ATOM 713 C CA . GLN A 1 85 ? -111.267 -8.034 173.261 1.00 80.69 85 GLN A CA 1
ATOM 714 C C . GLN A 1 85 ? -110.833 -9.326 172.553 1.00 80.69 85 GLN A C 1
ATOM 716 O O . GLN A 1 85 ? -109.922 -9.279 171.725 1.00 80.69 85 GLN A O 1
ATOM 721 N N . MET A 1 86 ? -111.545 -10.436 172.777 1.00 81.75 86 MET A N 1
ATOM 722 C CA . MET A 1 86 ? -111.363 -11.689 172.031 1.00 81.75 86 MET A CA 1
ATOM 723 C C . MET A 1 86 ? -111.719 -11.533 170.547 1.00 81.75 86 MET A C 1
ATOM 725 O O . MET A 1 86 ? -110.926 -11.915 169.688 1.00 81.75 86 MET A O 1
ATOM 729 N N . LYS A 1 87 ? -112.855 -10.894 170.226 1.00 81.50 87 LYS A N 1
ATOM 730 C CA . LYS A 1 87 ? -113.243 -10.603 168.830 1.00 81.50 87 LYS A CA 1
ATOM 731 C C . LYS A 1 87 ? -112.247 -9.688 168.121 1.00 81.50 87 LYS A C 1
ATOM 733 O O . LYS A 1 87 ? -111.986 -9.851 166.933 1.00 81.50 87 LYS A O 1
ATOM 738 N N . LYS A 1 88 ? -111.676 -8.716 168.837 1.00 85.44 88 LYS A N 1
ATOM 739 C CA . LYS A 1 88 ? -110.604 -7.873 168.301 1.00 85.44 88 LYS A CA 1
ATOM 740 C C . LYS A 1 88 ? -109.371 -8.714 167.964 1.00 85.44 88 LYS A C 1
ATOM 742 O O . LYS A 1 88 ? -108.811 -8.514 166.894 1.00 85.44 88 LYS A O 1
ATOM 747 N N . GLY A 1 89 ? -108.985 -9.643 168.842 1.00 84.06 89 GLY A N 1
ATOM 748 C CA . GLY A 1 89 ? -107.880 -10.578 168.614 1.00 84.06 89 GLY A CA 1
ATOM 749 C C . GLY A 1 89 ? -108.082 -11.430 167.360 1.00 84.06 89 GLY A C 1
ATOM 750 O O . GLY A 1 89 ? -107.247 -11.385 166.457 1.00 84.06 89 GLY A O 1
ATOM 751 N N . SER A 1 90 ? -109.231 -12.103 167.248 1.00 84.00 90 SER A N 1
ATOM 752 C CA . SER A 1 90 ? -109.533 -12.960 166.092 1.00 84.00 90 SER A CA 1
ATOM 753 C C . SER A 1 90 ? -109.546 -12.175 164.777 1.00 84.00 90 SER A C 1
ATOM 755 O O . SER A 1 90 ? -108.923 -12.585 163.804 1.00 84.00 90 SER A O 1
ATOM 757 N N . LEU A 1 91 ? -110.167 -10.989 164.757 1.00 81.81 91 LEU A N 1
ATOM 758 C CA . LEU A 1 91 ? -110.171 -10.136 163.566 1.00 81.81 91 LEU A CA 1
ATOM 759 C C . LEU A 1 91 ? -108.769 -9.629 163.208 1.00 81.81 91 LEU A C 1
ATOM 761 O O . LEU A 1 91 ? -108.467 -9.468 162.029 1.00 81.81 91 LEU A O 1
ATOM 765 N N . THR A 1 92 ? -107.894 -9.365 164.186 1.00 81.69 92 THR A N 1
ATOM 766 C CA . THR A 1 92 ? -106.509 -8.970 163.888 1.00 81.69 92 THR A CA 1
ATOM 767 C C . THR A 1 92 ? -105.671 -10.109 163.316 1.00 81.69 92 THR A C 1
ATOM 769 O O . THR A 1 92 ? -104.856 -9.845 162.432 1.00 81.69 92 THR A O 1
ATOM 772 N N . GLU A 1 93 ? -105.886 -11.346 163.770 1.00 87.00 93 GLU A N 1
ATOM 773 C CA . GLU A 1 93 ? -105.231 -12.541 163.226 1.00 87.00 93 GLU A CA 1
ATOM 774 C C . GLU A 1 93 ? -105.696 -12.809 161.793 1.00 87.00 93 GLU A C 1
ATOM 776 O O . GLU A 1 93 ? -104.858 -12.874 160.895 1.00 87.00 93 GLU A O 1
ATOM 781 N N . GLU A 1 94 ? -107.008 -12.802 161.535 1.00 88.31 94 GLU A N 1
ATOM 782 C CA . GLU A 1 94 ? -107.558 -12.941 160.179 1.00 88.31 94 GLU A CA 1
ATOM 783 C C . GLU A 1 94 ? -107.010 -11.864 159.231 1.00 88.31 94 GLU A C 1
ATOM 785 O O . GLU A 1 94 ? -106.587 -12.149 158.111 1.00 88.31 94 GLU A O 1
ATOM 790 N N . LEU A 1 95 ? -106.947 -10.606 159.679 1.00 86.75 95 LEU A N 1
ATOM 791 C CA . LEU A 1 95 ? -106.394 -9.507 158.882 1.00 86.75 95 LEU A CA 1
ATOM 792 C C . LEU A 1 95 ? -104.881 -9.690 158.647 1.00 86.75 95 LEU A C 1
ATOM 794 O O . LEU A 1 95 ? -104.360 -9.267 157.612 1.00 86.75 95 LEU A O 1
ATOM 798 N N . SER A 1 96 ? -104.164 -10.329 159.575 1.00 87.12 96 SER A N 1
ATOM 799 C CA . SER A 1 96 ? -102.753 -10.686 159.399 1.00 87.12 96 SER A CA 1
ATOM 800 C C . SER A 1 96 ? -102.556 -11.832 158.397 1.00 87.12 96 SER A C 1
ATOM 802 O O . SER A 1 96 ? -101.670 -11.731 157.544 1.00 87.12 96 SER A O 1
ATOM 804 N N . ASP A 1 97 ? -103.435 -12.836 158.406 1.00 88.94 97 ASP A N 1
ATOM 805 C CA . ASP A 1 97 ? -103.429 -13.958 157.464 1.00 88.94 97 ASP A CA 1
ATOM 806 C C . ASP A 1 97 ? -103.803 -13.511 156.053 1.00 88.94 97 ASP A C 1
ATOM 808 O O . ASP A 1 97 ? -103.121 -13.846 155.084 1.00 88.94 97 ASP A O 1
ATOM 812 N N . TYR A 1 98 ? -104.823 -12.663 155.908 1.00 88.19 98 TYR A N 1
ATOM 813 C CA . TYR A 1 98 ? -105.143 -12.088 154.603 1.00 88.19 98 TYR A CA 1
ATOM 814 C C . TYR A 1 98 ? -103.985 -11.250 154.064 1.00 88.19 98 TYR A C 1
ATOM 816 O O . TYR A 1 98 ? -103.688 -11.323 152.874 1.00 88.19 98 TYR A O 1
ATOM 824 N N . LYS A 1 99 ? -103.275 -10.497 154.916 1.00 89.19 99 LYS A N 1
ATOM 825 C CA . LYS A 1 99 ? -102.072 -9.753 154.507 1.00 89.19 99 LYS A CA 1
ATOM 826 C C . LYS A 1 99 ? -100.925 -10.672 154.080 1.00 89.19 99 LYS A C 1
ATOM 828 O O . LYS A 1 99 ? -100.220 -10.323 153.132 1.00 89.19 99 LYS A O 1
ATOM 833 N N . SER A 1 100 ? -100.707 -11.798 154.761 1.00 89.06 100 SER A N 1
ATOM 834 C CA . SER A 1 100 ? -99.647 -12.750 154.403 1.00 89.06 100 SER A CA 1
ATOM 835 C C . SER A 1 100 ? -99.965 -13.461 153.084 1.00 89.06 100 SER A C 1
ATOM 837 O O . SER A 1 100 ? -99.118 -13.488 152.194 1.00 89.06 100 SER A O 1
ATOM 839 N N . GLN A 1 101 ? -101.211 -13.903 152.890 1.00 89.69 101 GLN A N 1
ATOM 840 C CA . GLN A 1 101 ? -101.679 -14.483 151.629 1.00 89.69 101 GLN A CA 1
ATOM 841 C C . GLN A 1 101 ? -101.564 -13.492 150.466 1.00 89.69 101 GLN A C 1
ATOM 843 O O . GLN A 1 101 ? -101.069 -13.857 149.402 1.00 89.69 101 GLN A O 1
ATOM 848 N N . LEU A 1 102 ? -101.948 -12.224 150.668 1.00 88.94 102 LEU A N 1
ATOM 849 C CA . LEU A 1 102 ? -101.802 -11.179 149.648 1.00 88.94 102 LEU A CA 1
ATOM 850 C C . LEU A 1 102 ? -100.334 -10.956 149.271 1.00 88.94 102 LEU A C 1
ATOM 852 O O . LEU A 1 102 ? -100.032 -10.806 148.088 1.00 88.94 102 LEU A O 1
ATOM 856 N N . LYS A 1 103 ? -99.414 -10.975 150.245 1.00 91.06 103 LYS A N 1
ATOM 857 C CA . LYS A 1 103 ? -97.970 -10.903 149.977 1.00 91.06 103 LYS A CA 1
ATOM 858 C C . LYS A 1 103 ? -97.485 -12.095 149.157 1.00 91.06 103 LYS A C 1
ATOM 860 O O . LYS A 1 103 ? -96.895 -11.873 148.106 1.00 91.06 103 LYS A O 1
ATOM 865 N N . CYS A 1 104 ? -97.790 -13.326 149.571 1.00 90.75 104 CYS A N 1
ATOM 866 C CA . CYS A 1 104 ? -97.388 -14.527 148.832 1.00 90.75 104 CYS A CA 1
ATOM 867 C C . CYS A 1 104 ? -97.950 -14.538 147.404 1.00 90.75 104 CYS A C 1
ATOM 869 O O . CYS A 1 104 ? -97.238 -14.868 146.456 1.00 90.75 104 CYS A O 1
ATOM 871 N N . LEU A 1 105 ? -99.211 -14.129 147.227 1.00 90.06 105 LEU A N 1
ATOM 872 C CA . LEU A 1 105 ? -99.824 -14.036 145.905 1.00 90.06 105 LEU A CA 1
ATOM 873 C C . LEU A 1 105 ? -99.123 -12.974 145.045 1.00 90.06 105 LEU A C 1
ATOM 875 O O . LEU A 1 105 ? -98.814 -13.236 143.885 1.00 90.06 105 LEU A O 1
ATOM 879 N N . THR A 1 106 ? -98.806 -11.812 145.623 1.00 89.69 106 THR A N 1
ATOM 880 C CA . THR A 1 106 ? -98.075 -10.739 144.930 1.00 89.69 106 THR A CA 1
ATOM 881 C C . THR A 1 106 ? -96.674 -11.197 144.517 1.00 89.69 106 THR A C 1
ATOM 883 O O . THR A 1 106 ? -96.292 -11.008 143.366 1.00 89.69 106 THR A O 1
ATOM 886 N N . GLU A 1 107 ? -95.938 -11.867 145.405 1.00 92.06 107 GLU A N 1
ATOM 887 C CA . GLU A 1 107 ? -94.613 -12.432 145.113 1.00 92.06 107 GLU A CA 1
ATOM 888 C C . GLU A 1 107 ? -94.675 -13.496 144.007 1.00 92.06 107 GLU A C 1
ATOM 890 O O . GLU A 1 107 ? -93.858 -13.482 143.086 1.00 92.06 107 GLU A O 1
ATOM 895 N N . SER A 1 108 ? -95.673 -14.387 144.044 1.00 90.56 108 SER A N 1
ATOM 896 C CA . SER A 1 108 ? -95.872 -15.398 142.997 1.00 90.56 108 SER A CA 1
ATOM 897 C C . SER A 1 108 ? -96.190 -14.768 141.635 1.00 90.56 108 SER A C 1
ATOM 899 O O . SER A 1 108 ? -95.610 -15.161 140.624 1.00 90.56 108 SER A O 1
ATOM 901 N N . TYR A 1 109 ? -97.032 -13.730 141.610 1.00 92.62 109 TYR A N 1
ATOM 902 C CA . TYR A 1 109 ? -97.356 -12.982 140.398 1.00 92.62 109 TYR A CA 1
ATOM 903 C C . TYR A 1 109 ? -96.136 -12.239 139.846 1.00 92.62 109 TYR A C 1
ATOM 905 O O . TYR A 1 109 ? -95.902 -12.243 138.637 1.00 92.62 109 TYR A O 1
ATOM 913 N N . GLU A 1 110 ? -95.329 -11.619 140.710 1.00 92.81 110 GLU A N 1
ATOM 914 C CA . GLU A 1 110 ? -94.079 -10.989 140.290 1.00 92.81 110 GLU A CA 1
ATOM 915 C C . GLU A 1 110 ? -93.092 -12.001 139.706 1.00 92.81 110 GLU A C 1
ATOM 917 O O . GLU A 1 110 ? -92.461 -11.707 138.691 1.00 92.81 110 GLU A O 1
ATOM 922 N N . ASN A 1 111 ? -92.975 -13.191 140.299 1.00 92.19 111 ASN A N 1
ATOM 923 C CA . ASN A 1 111 ? -92.118 -14.256 139.782 1.00 92.19 111 ASN A CA 1
ATOM 924 C C . ASN A 1 111 ? -92.597 -14.768 138.420 1.00 92.19 111 ASN A C 1
ATOM 926 O O . ASN A 1 111 ? -91.793 -14.852 137.497 1.00 92.19 111 ASN A O 1
ATOM 930 N N . GLU A 1 112 ? -93.895 -15.018 138.243 1.00 91.75 112 GLU A N 1
ATOM 931 C CA . GLU A 1 112 ? -94.454 -15.385 136.935 1.00 91.75 112 GLU A CA 1
ATOM 932 C C . GLU A 1 112 ? -94.263 -14.277 135.894 1.00 91.75 112 GLU A C 1
ATOM 934 O O . GLU A 1 112 ? -93.900 -14.538 134.745 1.00 91.75 112 GLU A O 1
ATOM 939 N N . ARG A 1 113 ? -94.421 -13.009 136.291 1.00 93.25 113 ARG A N 1
ATOM 940 C CA . ARG A 1 113 ? -94.145 -11.866 135.414 1.00 93.25 113 ARG A CA 1
ATOM 941 C C . ARG A 1 113 ? -92.673 -11.823 134.989 1.00 93.25 113 ARG A C 1
ATOM 943 O O . ARG A 1 113 ? -92.411 -11.570 133.811 1.00 93.25 113 ARG A O 1
ATOM 950 N N . ARG A 1 114 ? -91.734 -12.071 135.913 1.00 93.19 114 ARG A N 1
ATOM 951 C CA . ARG A 1 114 ? -90.291 -12.175 135.620 1.00 93.19 114 ARG A CA 1
ATOM 952 C C . ARG A 1 114 ? -90.022 -13.341 134.665 1.00 93.19 114 ARG A C 1
ATOM 954 O O . ARG A 1 114 ? -89.483 -13.102 133.586 1.00 93.19 114 ARG A O 1
ATOM 961 N N . ASN A 1 115 ? -90.508 -14.542 134.975 1.00 93.19 115 ASN A N 1
ATOM 962 C CA . ASN A 1 115 ? -90.349 -15.738 134.140 1.00 93.19 115 ASN A CA 1
ATOM 963 C C . ASN A 1 115 ? -90.887 -15.526 132.720 1.00 93.19 115 ASN A C 1
ATOM 965 O O . ASN A 1 115 ? -90.221 -15.862 131.742 1.00 93.19 115 ASN A O 1
ATOM 969 N N . ARG A 1 116 ? -92.071 -14.914 132.583 1.00 92.69 116 ARG A N 1
ATOM 970 C CA . ARG A 1 116 ? -92.643 -14.593 131.273 1.00 92.69 116 ARG A CA 1
ATOM 971 C C . ARG A 1 116 ? -91.761 -13.619 130.497 1.00 92.69 116 ARG A C 1
ATOM 973 O O . ARG A 1 116 ? -91.528 -13.844 129.316 1.00 92.69 116 ARG A O 1
ATOM 980 N N . SER A 1 117 ? -91.233 -12.580 131.149 1.00 92.50 117 SER A N 1
ATOM 981 C CA . SER A 1 117 ? -90.321 -11.633 130.494 1.00 92.50 117 SER A CA 1
ATOM 982 C C . SER A 1 117 ? -89.001 -12.284 130.063 1.00 92.50 117 SER A C 1
ATOM 984 O O . SER A 1 117 ? -88.518 -12.023 128.965 1.00 92.50 117 SER A O 1
ATOM 986 N N . GLU A 1 118 ? -88.447 -13.195 130.867 1.00 94.50 118 GLU A N 1
ATOM 987 C CA . GLU A 1 118 ? -87.241 -13.951 130.513 1.00 94.50 118 GLU A CA 1
ATOM 988 C C . GLU A 1 118 ? -87.492 -14.905 129.339 1.00 94.50 118 GLU A C 1
ATOM 990 O O . GLU A 1 118 ? -86.667 -15.003 128.428 1.00 94.50 118 GLU A O 1
ATOM 995 N N . LEU A 1 119 ? -88.649 -15.575 129.323 1.00 93.50 119 LEU A N 1
ATOM 996 C CA . LEU A 1 119 ? -89.072 -16.414 128.204 1.00 93.50 119 LEU A CA 1
ATOM 997 C C . LEU A 1 119 ? -89.296 -15.590 126.933 1.00 93.50 119 LEU A C 1
ATOM 999 O O . LEU A 1 119 ? -88.851 -16.014 125.871 1.00 93.50 119 LEU A O 1
ATOM 1003 N N . GLU A 1 120 ? -89.906 -14.407 127.021 1.00 93.94 120 GLU A N 1
ATOM 1004 C CA . GLU A 1 120 ? -90.066 -13.487 125.886 1.00 93.94 120 GLU A CA 1
ATOM 1005 C C . GLU A 1 120 ? -88.707 -13.056 125.318 1.00 93.94 120 GLU A C 1
ATOM 1007 O O . GLU A 1 120 ? -88.489 -13.161 124.109 1.00 93.94 120 GLU A O 1
ATOM 1012 N N . VAL A 1 121 ? -87.761 -12.657 126.176 1.00 94.69 121 VAL A N 1
ATOM 1013 C CA . VAL A 1 121 ? -86.389 -12.315 125.760 1.00 94.69 121 VAL A CA 1
ATOM 1014 C C . VAL A 1 121 ? -85.701 -13.518 125.115 1.00 94.69 121 VAL A C 1
ATOM 1016 O O . VAL A 1 121 ? -85.058 -13.388 124.071 1.00 94.69 121 VAL A O 1
ATOM 1019 N N . ARG A 1 122 ? -85.860 -14.717 125.683 1.00 94.81 122 ARG A N 1
ATOM 1020 C CA . ARG A 1 122 ? -85.301 -15.947 125.113 1.00 94.81 122 ARG A CA 1
ATOM 1021 C C . ARG A 1 122 ? -85.917 -16.276 123.753 1.00 94.81 122 ARG A C 1
ATOM 1023 O O . ARG A 1 122 ? -85.181 -16.644 122.842 1.00 94.81 122 ARG A O 1
ATOM 1030 N N . CYS A 1 123 ? -87.228 -16.122 123.591 1.00 92.69 123 CYS A N 1
ATOM 1031 C CA . CYS A 1 123 ? -87.918 -16.316 122.318 1.00 92.69 123 CYS A CA 1
ATOM 1032 C C . CYS A 1 123 ? -87.447 -15.310 121.263 1.00 92.69 123 CYS A C 1
ATOM 1034 O O . CYS A 1 123 ? -87.191 -15.703 120.126 1.00 92.69 123 CYS A O 1
ATOM 1036 N N . GLN A 1 124 ? -87.267 -14.039 121.631 1.00 93.94 124 GLN A N 1
ATOM 1037 C CA . GLN A 1 124 ? -86.708 -13.024 120.733 1.00 93.94 124 GLN A CA 1
ATOM 1038 C C . GLN A 1 124 ? -85.283 -13.386 120.308 1.00 93.94 124 GLN A C 1
ATOM 1040 O O . GLN A 1 124 ? -84.977 -13.366 119.117 1.00 93.94 124 GLN A O 1
ATOM 1045 N N . ARG A 1 125 ? -84.433 -13.805 121.254 1.00 94.38 125 ARG A N 1
ATOM 1046 C CA . ARG A 1 125 ? -83.062 -14.235 120.954 1.00 94.38 125 ARG A CA 1
ATOM 1047 C C . ARG A 1 125 ? -83.032 -15.439 120.017 1.00 94.38 125 ARG A C 1
ATOM 1049 O O . ARG A 1 125 ? -82.345 -15.400 119.006 1.00 94.38 125 ARG A O 1
ATOM 1056 N N . LEU A 1 126 ? -83.832 -16.466 120.303 1.00 94.19 126 LEU A N 1
ATOM 1057 C CA . LEU A 1 126 ? -83.959 -17.643 119.440 1.00 94.19 126 LEU A CA 1
ATOM 1058 C C . LEU A 1 126 ? -84.497 -17.283 118.050 1.00 94.19 126 LEU A C 1
ATOM 1060 O O . LEU A 1 126 ? -84.104 -17.901 117.068 1.00 94.19 126 LEU A O 1
ATOM 1064 N N . THR A 1 127 ? -85.369 -16.278 117.943 1.00 93.81 127 THR A N 1
ATOM 1065 C CA . THR A 1 127 ? -85.875 -15.801 116.647 1.00 93.81 127 THR A CA 1
ATOM 1066 C C . THR A 1 127 ? -84.767 -15.147 115.823 1.00 93.81 127 THR A C 1
ATOM 1068 O O . THR A 1 127 ? -84.685 -15.399 114.622 1.00 93.81 127 THR A O 1
ATOM 1071 N N . LEU A 1 128 ? -83.896 -14.355 116.459 1.00 94.81 128 LEU A N 1
ATOM 1072 C CA . LEU A 1 128 ? -82.725 -13.763 115.806 1.00 94.81 128 LEU A CA 1
ATOM 1073 C C . LEU A 1 128 ? -81.710 -14.835 115.395 1.00 94.81 128 LEU A C 1
ATOM 1075 O O . LEU A 1 128 ? -81.322 -14.882 114.235 1.00 94.81 128 LEU A O 1
ATOM 1079 N N . GLU A 1 129 ? -81.369 -15.763 116.294 1.00 94.88 129 GLU A N 1
ATOM 1080 C CA . GLU A 1 129 ? -80.473 -16.890 115.988 1.00 94.88 129 GLU A CA 1
ATOM 1081 C C . GLU A 1 129 ? -81.017 -17.740 114.816 1.00 94.88 129 GLU A C 1
ATOM 1083 O O . GLU A 1 129 ? -80.277 -18.167 113.926 1.00 94.88 129 GLU A O 1
ATOM 1088 N N . LEU A 1 130 ? -82.335 -17.955 114.763 1.00 93.06 130 LEU A N 1
ATOM 1089 C CA . LEU A 1 130 ? -82.992 -18.667 113.666 1.00 93.06 130 LEU A CA 1
ATOM 1090 C C . LEU A 1 130 ? -82.981 -17.865 112.352 1.00 93.06 130 LEU A C 1
ATOM 1092 O O . LEU A 1 130 ? -82.895 -18.456 111.276 1.00 93.06 130 LEU A O 1
ATOM 1096 N N . ALA A 1 131 ? -83.060 -16.536 112.409 1.00 94.44 131 ALA A N 1
ATOM 1097 C CA . ALA A 1 131 ? -82.925 -15.680 111.232 1.00 94.44 131 ALA A CA 1
ATOM 1098 C C . ALA A 1 131 ? -81.483 -15.681 110.694 1.00 94.44 131 ALA A C 1
ATOM 1100 O O . ALA A 1 131 ? -81.290 -15.884 109.494 1.00 94.44 131 ALA A O 1
ATOM 1101 N N . ASP A 1 132 ? -80.486 -15.555 111.572 1.00 94.62 132 ASP A N 1
ATOM 1102 C CA . ASP A 1 132 ? -79.064 -15.579 111.211 1.00 94.62 132 ASP A CA 1
ATOM 1103 C C . ASP A 1 132 ? -78.676 -16.921 110.585 1.00 94.62 132 ASP A C 1
ATOM 1105 O O . ASP A 1 132 ? -78.045 -16.975 109.529 1.00 94.62 132 ASP A O 1
ATOM 1109 N N . THR A 1 133 ? -79.111 -18.033 111.185 1.00 93.25 133 THR A N 1
ATOM 1110 C CA . THR A 1 133 ? -78.857 -19.372 110.629 1.00 93.25 133 THR A CA 1
ATOM 1111 C C . THR A 1 133 ? -79.529 -19.566 109.273 1.00 93.25 133 THR A C 1
ATOM 1113 O O . THR A 1 133 ? -78.890 -20.081 108.356 1.00 93.25 133 THR A O 1
ATOM 1116 N N . LYS A 1 134 ? -80.769 -19.093 109.086 1.00 94.62 134 LYS A N 1
ATOM 1117 C CA . LYS A 1 134 ? -81.423 -19.093 107.766 1.00 94.62 134 LYS A CA 1
ATOM 1118 C C . LYS A 1 134 ? -80.653 -18.267 106.740 1.00 94.62 134 LYS A C 1
ATOM 1120 O O . LYS A 1 134 ? -80.501 -18.720 105.610 1.00 94.62 134 LYS A O 1
ATOM 1125 N N . GLN A 1 135 ? -80.151 -17.091 107.115 1.00 94.31 135 GLN A N 1
ATOM 1126 C CA . GLN A 1 135 ? -79.354 -16.257 106.216 1.00 94.31 135 GLN A CA 1
ATOM 1127 C C . GLN A 1 135 ? -78.038 -16.947 105.833 1.00 94.31 135 GLN A C 1
ATOM 1129 O O . GLN A 1 135 ? -77.656 -16.934 104.665 1.00 94.31 135 GLN A O 1
ATOM 1134 N N . MET A 1 136 ? -77.359 -17.582 106.790 1.00 93.75 136 MET A N 1
ATOM 1135 C CA . MET A 1 136 ? -76.123 -18.323 106.529 1.00 93.75 136 MET A CA 1
ATOM 1136 C C . MET A 1 136 ? -76.360 -19.533 105.621 1.00 93.75 136 MET A C 1
ATOM 1138 O O . MET A 1 136 ? -75.549 -19.779 104.730 1.00 93.75 136 MET A O 1
ATOM 1142 N N . ILE A 1 137 ? -77.482 -20.241 105.793 1.00 92.31 137 ILE A N 1
ATOM 1143 C CA . ILE A 1 137 ? -77.897 -21.324 104.889 1.00 92.31 137 ILE A CA 1
ATOM 1144 C C . ILE A 1 137 ? -78.152 -20.767 103.487 1.00 92.31 137 ILE A C 1
ATOM 1146 O O . ILE A 1 137 ? -77.529 -21.238 102.548 1.00 92.31 137 ILE A O 1
ATOM 1150 N N . GLN A 1 138 ? -78.944 -19.699 103.341 1.00 93.00 138 GLN A N 1
ATOM 1151 C CA . GLN A 1 138 ? -79.203 -19.074 102.035 1.00 93.00 138 GLN A CA 1
ATOM 1152 C C . GLN A 1 138 ? -77.919 -18.606 101.334 1.00 93.00 138 GLN A C 1
ATOM 1154 O O . GLN A 1 138 ? -77.776 -18.765 100.124 1.00 93.00 138 GLN A O 1
ATOM 1159 N N . GLN A 1 139 ? -76.964 -18.040 102.077 1.00 91.44 139 GLN A N 1
ATOM 1160 C CA . GLN A 1 139 ? -75.654 -17.682 101.527 1.00 91.44 139 GLN A CA 1
ATOM 1161 C C . GLN A 1 139 ? -74.840 -18.919 101.129 1.00 91.44 139 GLN A C 1
ATOM 1163 O O . GLN A 1 139 ? -74.125 -18.876 100.128 1.00 91.44 139 GLN A O 1
ATOM 1168 N N . GLY A 1 140 ? -74.922 -20.000 101.907 1.00 91.31 140 GLY A N 1
ATOM 1169 C CA . GLY A 1 140 ? -74.313 -21.289 101.591 1.00 91.31 140 GLY A CA 1
ATOM 1170 C C . GLY A 1 140 ? -74.886 -21.893 100.312 1.00 91.31 140 GLY A C 1
ATOM 1171 O O . GLY A 1 140 ? -74.120 -22.211 99.405 1.00 91.31 140 GLY A O 1
ATOM 1172 N N . ASP A 1 141 ? -76.211 -21.954 100.206 1.00 90.56 141 ASP A N 1
ATOM 1173 C CA . ASP A 1 141 ? -76.943 -22.470 99.050 1.00 90.56 141 ASP A CA 1
ATOM 1174 C C . ASP A 1 141 ? -76.630 -21.640 97.800 1.00 90.56 141 ASP A C 1
ATOM 1176 O O . ASP A 1 141 ? -76.229 -22.191 96.780 1.00 90.56 141 ASP A O 1
ATOM 1180 N N . TYR A 1 142 ? -76.656 -20.304 97.896 1.00 92.88 142 TYR A N 1
ATOM 1181 C CA . TYR A 1 142 ? -76.272 -19.423 96.787 1.00 92.88 142 TYR A CA 1
ATOM 1182 C C . TYR A 1 142 ? -74.828 -19.657 96.322 1.00 92.88 142 TYR A C 1
ATOM 1184 O O . TYR A 1 142 ? -74.535 -19.604 95.125 1.00 92.88 142 TYR A O 1
ATOM 1192 N N . ARG A 1 143 ? -73.897 -19.901 97.256 1.00 90.88 143 ARG A N 1
ATOM 1193 C CA . ARG A 1 143 ? -72.506 -20.230 96.913 1.00 90.88 143 ARG A CA 1
ATOM 1194 C C . ARG A 1 143 ? -72.406 -21.598 96.246 1.00 90.88 143 ARG A C 1
ATOM 1196 O O . ARG A 1 143 ? -71.631 -21.717 95.307 1.00 90.88 143 ARG A O 1
ATOM 1203 N N . GLN A 1 144 ? -73.159 -22.597 96.704 1.00 89.00 144 GLN A N 1
ATOM 1204 C CA . GLN A 1 144 ? -73.172 -23.933 96.104 1.00 89.00 144 GLN A CA 1
ATOM 1205 C C . GLN A 1 144 ? -73.786 -23.918 94.701 1.00 89.00 144 GLN A C 1
ATOM 1207 O O . GLN A 1 144 ? -73.146 -24.381 93.763 1.00 89.00 144 GLN A O 1
ATOM 1212 N N . GLU A 1 145 ? -74.964 -23.314 94.528 1.00 89.38 145 GLU A N 1
ATOM 1213 C CA . GLU A 1 145 ? -75.656 -23.227 93.235 1.00 89.38 145 GLU A CA 1
ATOM 1214 C C . GLU A 1 145 ? -74.840 -22.477 92.175 1.00 89.38 145 GLU A C 1
ATOM 1216 O O . GLU A 1 145 ? -74.882 -22.812 90.990 1.00 89.38 145 GLU A O 1
ATOM 1221 N N . ASN A 1 146 ? -74.077 -21.460 92.586 1.00 92.62 146 ASN A N 1
ATOM 1222 C CA . ASN A 1 146 ? -73.240 -20.694 91.665 1.00 92.62 146 ASN A CA 1
ATOM 1223 C C . ASN A 1 146 ? -71.812 -21.226 91.531 1.00 92.62 146 ASN A C 1
ATOM 1225 O O . ASN A 1 146 ? -71.103 -20.780 90.629 1.00 92.62 146 ASN A O 1
ATOM 1229 N N . TYR A 1 147 ? -71.377 -22.168 92.374 1.00 93.75 147 TYR A N 1
ATOM 1230 C CA . TYR A 1 147 ? -70.018 -22.706 92.319 1.00 93.75 147 TYR A CA 1
ATOM 1231 C C . TYR A 1 147 ? -69.719 -23.320 90.954 1.00 93.75 147 TYR A C 1
ATOM 1233 O O . TYR A 1 147 ? -68.701 -22.990 90.350 1.00 93.75 147 TYR A O 1
ATOM 1241 N N . ASP A 1 148 ? -70.629 -24.149 90.441 1.00 92.56 148 ASP A N 1
ATOM 1242 C CA . ASP A 1 148 ? -70.439 -24.815 89.153 1.00 92.56 148 ASP A CA 1
ATOM 1243 C C . ASP A 1 148 ? -70.367 -23.806 88.003 1.00 92.56 148 ASP A C 1
ATOM 1245 O O . ASP A 1 148 ? -69.502 -23.929 87.142 1.00 92.56 148 ASP A O 1
ATOM 1249 N N . LYS A 1 149 ? -71.193 -22.750 88.027 1.00 93.69 149 LYS A N 1
ATOM 1250 C CA . LYS A 1 149 ? -71.145 -21.678 87.018 1.00 93.69 149 LYS A CA 1
ATOM 1251 C C . LYS A 1 149 ? -69.813 -20.931 87.046 1.00 93.69 149 LYS A C 1
ATOM 1253 O O . LYS A 1 149 ? -69.154 -20.837 86.017 1.00 93.69 149 LYS A O 1
ATOM 1258 N N . VAL A 1 150 ? -69.387 -20.460 88.220 1.00 94.56 150 VAL A N 1
ATOM 1259 C CA . VAL A 1 150 ? -68.120 -19.724 88.383 1.00 94.56 150 VAL A CA 1
ATOM 1260 C C . VAL A 1 150 ? -66.921 -20.610 88.040 1.00 94.56 150 VAL A C 1
ATOM 1262 O O . VAL A 1 150 ? -65.958 -20.148 87.430 1.00 94.56 150 VAL A O 1
ATOM 1265 N N . LYS A 1 151 ? -66.970 -21.897 88.398 1.00 95.12 151 LYS A N 1
ATOM 1266 C CA . LYS A 1 151 ? -65.938 -22.870 88.038 1.00 95.12 151 LYS A CA 1
ATOM 1267 C C . LYS A 1 151 ? -65.886 -23.088 86.527 1.00 95.12 151 LYS A C 1
ATOM 1269 O O . LYS A 1 151 ? -64.796 -23.046 85.970 1.00 95.12 151 LYS A O 1
ATOM 1274 N N . CYS A 1 152 ? -67.030 -23.267 85.867 1.00 94.31 152 CYS A N 1
ATOM 1275 C CA . CYS A 1 152 ? -67.090 -23.384 84.413 1.00 94.31 152 CYS A CA 1
ATOM 1276 C C . CYS A 1 152 ? -66.546 -22.129 83.721 1.00 94.31 152 CYS A C 1
ATOM 1278 O O . CYS A 1 152 ? -65.736 -22.257 82.811 1.00 94.31 152 CYS A O 1
ATOM 1280 N N . GLU A 1 153 ? -66.929 -20.929 84.163 1.00 94.38 153 GLU A N 1
ATOM 1281 C CA . GLU A 1 153 ? -66.396 -19.670 83.621 1.00 94.38 153 GLU A CA 1
ATOM 1282 C C . GLU A 1 153 ? -64.878 -19.571 83.804 1.00 94.38 153 GLU A C 1
ATOM 1284 O O . GLU A 1 153 ? -64.161 -19.260 82.855 1.00 94.38 153 GLU A O 1
ATOM 1289 N N . ARG A 1 154 ? -64.363 -19.903 84.995 1.00 95.38 154 ARG A N 1
ATOM 1290 C CA . ARG A 1 154 ? -62.918 -19.964 85.246 1.00 95.38 154 ARG A CA 1
ATOM 1291 C C . ARG A 1 154 ? -62.231 -20.956 84.310 1.00 95.38 154 ARG A C 1
ATOM 1293 O O . ARG A 1 154 ? -61.221 -20.600 83.717 1.00 95.38 154 ARG A O 1
ATOM 1300 N N . ASP A 1 155 ? -62.756 -22.172 84.182 1.00 95.88 155 ASP A N 1
ATOM 1301 C CA . ASP A 1 155 ? -62.159 -23.222 83.349 1.00 95.88 155 ASP A CA 1
ATOM 1302 C C . ASP A 1 155 ? -62.147 -22.811 81.867 1.00 95.88 155 ASP A C 1
ATOM 1304 O O . ASP A 1 155 ? -61.164 -23.049 81.164 1.00 95.88 155 ASP A O 1
ATOM 1308 N N . VAL A 1 156 ? -63.196 -22.121 81.402 1.00 96.62 156 VAL A N 1
ATOM 1309 C CA . VAL A 1 156 ? -63.248 -21.521 80.061 1.00 96.62 156 VAL A CA 1
ATOM 1310 C C . VAL A 1 156 ? -62.179 -20.439 79.908 1.00 96.62 156 VAL A C 1
ATOM 1312 O O . VAL A 1 156 ? -61.407 -20.492 78.954 1.00 96.62 156 VAL A O 1
ATOM 1315 N N . PHE A 1 157 ? -62.055 -19.50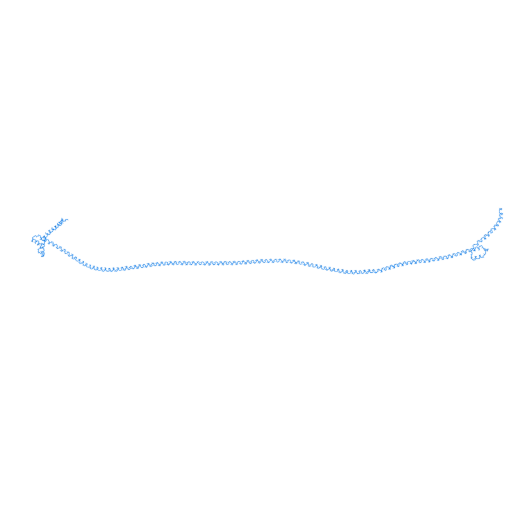5 80.854 1.00 95.81 157 PHE A N 1
ATOM 1316 C CA . PHE A 1 157 ? -61.026 -18.463 80.785 1.00 95.81 157 PHE A CA 1
ATOM 1317 C C . PHE A 1 157 ? -59.603 -19.018 80.885 1.00 95.81 157 PHE A C 1
ATOM 1319 O O . PHE A 1 157 ? -58.706 -18.533 80.198 1.00 95.81 157 PHE A O 1
ATOM 1326 N N . GLU A 1 158 ? -59.367 -20.041 81.706 1.00 96.62 158 GLU A N 1
ATOM 1327 C CA . GLU A 1 158 ? -58.079 -20.739 81.770 1.00 96.62 158 GLU A CA 1
ATOM 1328 C C . GLU A 1 158 ? -57.751 -21.399 80.428 1.00 96.62 158 GLU A C 1
ATOM 1330 O O . GLU A 1 158 ? -56.617 -21.290 79.945 1.00 96.62 158 GLU A O 1
ATOM 1335 N N . HIS A 1 159 ? -58.745 -22.020 79.786 1.00 96.44 159 HIS A N 1
ATOM 1336 C CA . HIS A 1 159 ? -58.582 -22.589 78.456 1.00 96.44 159 HIS A CA 1
ATOM 1337 C C . HIS A 1 159 ? -58.266 -21.509 77.413 1.00 96.44 159 HIS A C 1
ATOM 1339 O O . HIS A 1 159 ? -57.248 -21.613 76.727 1.00 96.44 159 HIS A O 1
ATOM 1345 N N . GLU A 1 160 ? -59.047 -20.430 77.351 1.00 96.69 160 GLU A N 1
ATOM 1346 C CA . GLU A 1 160 ? -58.817 -19.303 76.439 1.00 96.69 160 GLU A CA 1
ATOM 1347 C C . GLU A 1 160 ? -57.443 -18.654 76.651 1.00 96.69 160 GLU A C 1
ATOM 1349 O O . GLU A 1 160 ? -56.730 -18.380 75.684 1.00 96.69 160 GLU A O 1
ATOM 1354 N N . LEU A 1 161 ? -57.016 -18.466 77.905 1.00 96.06 161 LEU A N 1
ATOM 1355 C CA . LEU A 1 161 ? -55.682 -17.961 78.238 1.00 96.06 161 LEU A CA 1
ATOM 1356 C C . LEU A 1 161 ? -54.580 -18.903 77.751 1.00 96.06 161 LEU A C 1
ATOM 1358 O O . LEU A 1 161 ? -53.560 -18.437 77.235 1.00 96.06 161 LEU A O 1
ATOM 1362 N N . SER A 1 162 ? -54.763 -20.216 77.907 1.00 96.12 162 SER A N 1
ATOM 1363 C CA . SER A 1 162 ? -53.803 -21.211 77.425 1.00 96.12 162 SER A CA 1
ATOM 1364 C C . SER A 1 162 ? -53.702 -21.211 75.895 1.00 96.12 162 SER A C 1
ATOM 1366 O O . SER A 1 162 ? -52.595 -21.232 75.349 1.00 96.12 162 SER A O 1
ATOM 1368 N N . GLU A 1 163 ? -54.832 -21.081 75.192 1.00 96.94 163 GLU A N 1
ATOM 1369 C CA . GLU A 1 163 ? -54.854 -20.956 73.737 1.00 96.94 163 GLU A CA 1
ATOM 1370 C C . GLU A 1 163 ? -54.191 -19.663 73.267 1.00 96.94 163 GLU A C 1
ATOM 1372 O O . GLU A 1 163 ? -53.387 -19.691 72.332 1.00 96.94 163 GLU A O 1
ATOM 1377 N N . LEU A 1 164 ? -54.489 -18.531 73.914 1.00 95.81 164 LEU A N 1
ATOM 1378 C CA . LEU A 1 164 ? -53.886 -17.245 73.570 1.00 95.81 164 LEU A CA 1
ATOM 1379 C C . LEU A 1 164 ? -52.368 -17.284 73.742 1.00 95.81 164 LEU A C 1
ATOM 1381 O O . LEU A 1 164 ? -51.648 -16.816 72.862 1.00 95.81 164 LEU A O 1
ATOM 1385 N N . ARG A 1 165 ? -51.874 -17.873 74.839 1.00 96.94 165 ARG A N 1
ATOM 1386 C CA . ARG A 1 165 ? -50.434 -18.053 75.076 1.00 96.94 165 ARG A CA 1
ATOM 1387 C C . ARG A 1 165 ? -49.794 -18.894 73.982 1.00 96.94 165 ARG A C 1
ATOM 1389 O O . ARG A 1 165 ? -48.788 -18.477 73.418 1.00 96.94 165 ARG A O 1
ATOM 1396 N N . ARG A 1 166 ? -50.417 -20.015 73.608 1.00 97.12 166 ARG A N 1
ATOM 1397 C CA . ARG A 1 166 ? -49.927 -20.862 72.513 1.00 97.12 166 ARG A CA 1
ATOM 1398 C C . ARG A 1 166 ? -49.884 -20.102 71.184 1.00 97.12 166 ARG A C 1
ATOM 1400 O O . ARG A 1 166 ? -48.905 -20.202 70.448 1.00 97.12 166 ARG A O 1
ATOM 1407 N N . ARG A 1 167 ? -50.928 -19.330 70.862 1.00 96.62 167 ARG A N 1
ATOM 1408 C CA . ARG A 1 167 ? -50.967 -18.499 69.644 1.00 96.62 167 ARG A CA 1
ATOM 1409 C C . ARG A 1 167 ? -49.882 -17.423 69.673 1.00 96.62 167 ARG A C 1
ATOM 1411 O O . ARG A 1 167 ? -49.220 -17.218 68.660 1.00 96.62 167 ARG A O 1
ATOM 1418 N N . TYR A 1 168 ? -49.674 -16.779 70.820 1.00 96.38 168 TYR A N 1
ATOM 1419 C CA . TYR A 1 168 ? -48.625 -15.782 71.009 1.00 96.38 168 TYR A CA 1
ATOM 1420 C C . TYR A 1 168 ? -47.226 -16.379 70.827 1.00 96.38 168 TYR A C 1
ATOM 1422 O O . TYR A 1 168 ? -46.434 -15.817 70.080 1.00 96.38 168 TYR A O 1
ATOM 1430 N N . GLU A 1 169 ? -46.941 -17.540 71.422 1.00 97.19 169 GLU A N 1
ATOM 1431 C CA . GLU A 1 169 ? -45.658 -18.238 71.259 1.00 97.19 169 GLU A CA 1
ATOM 1432 C C . GLU A 1 169 ? -45.368 -18.563 69.789 1.00 97.19 169 GLU A C 1
ATOM 1434 O O . GLU A 1 169 ? -44.270 -18.301 69.297 1.00 97.19 169 GLU A O 1
ATOM 1439 N N . VAL A 1 170 ? -46.361 -19.075 69.053 1.00 97.31 170 VAL A N 1
ATOM 1440 C CA . VAL A 1 170 ? -46.223 -19.334 67.609 1.00 97.31 170 VAL A CA 1
ATOM 1441 C C . VAL A 1 170 ? -45.938 -18.040 66.847 1.00 97.31 170 VAL A C 1
ATOM 1443 O O . VAL A 1 170 ? -45.046 -18.009 65.994 1.00 97.31 170 VAL A O 1
ATOM 1446 N N . LEU A 1 171 ? -46.658 -16.960 67.166 1.00 96.69 171 LEU A N 1
ATOM 1447 C CA . LEU A 1 171 ? -46.454 -15.663 66.528 1.00 96.69 171 LEU A CA 1
ATOM 1448 C C . LEU A 1 171 ? -45.050 -15.119 66.818 1.00 96.69 171 LEU A C 1
ATOM 1450 O O . LEU A 1 171 ? -44.372 -14.654 65.906 1.00 96.69 171 LEU A O 1
ATOM 1454 N N . GLU A 1 172 ? -44.582 -15.229 68.059 1.00 97.50 172 GLU A N 1
ATOM 1455 C CA . GLU A 1 172 ? -43.263 -14.766 68.478 1.00 97.50 172 GLU A CA 1
ATOM 1456 C C . GLU A 1 172 ? -42.146 -15.544 67.771 1.00 97.50 172 GLU A C 1
ATOM 1458 O O . GLU A 1 172 ? -41.196 -14.942 67.263 1.00 97.50 172 GLU A O 1
ATOM 1463 N N . VAL A 1 173 ? -42.276 -16.871 67.659 1.00 97.62 173 VAL A N 1
ATOM 1464 C CA . VAL A 1 173 ? -41.343 -17.705 66.886 1.00 97.62 173 VAL A CA 1
ATOM 1465 C C . VAL A 1 173 ? -41.340 -17.292 65.413 1.00 97.62 173 VAL A C 1
ATOM 1467 O O . VAL A 1 173 ? -40.262 -17.112 64.841 1.00 97.62 173 VAL A O 1
ATOM 1470 N N . SER A 1 174 ? -42.513 -17.072 64.810 1.00 96.62 174 SER A N 1
ATOM 1471 C CA . SER A 1 174 ? -42.616 -16.636 63.410 1.00 96.62 174 SER A CA 1
ATOM 1472 C C . SER A 1 174 ? -41.987 -15.257 63.180 1.00 96.62 174 SER A C 1
ATOM 1474 O O . SER A 1 174 ? -41.220 -15.075 62.238 1.00 96.62 174 SER A O 1
ATOM 1476 N N . HIS A 1 175 ? -42.208 -14.309 64.094 1.00 96.31 175 HIS A N 1
ATOM 1477 C CA . HIS A 1 175 ? -41.626 -12.974 64.031 1.00 96.31 175 HIS A CA 1
ATOM 1478 C C . HIS A 1 175 ? -40.103 -13.024 64.191 1.00 96.31 175 HIS A C 1
ATOM 1480 O O . HIS A 1 175 ? -39.371 -12.355 63.462 1.00 96.31 175 HIS A O 1
ATOM 1486 N N . ARG A 1 176 ? -39.592 -13.853 65.114 1.00 97.19 176 ARG A N 1
ATOM 1487 C CA . ARG A 1 176 ? -38.146 -14.078 65.261 1.00 97.19 176 ARG A CA 1
ATOM 1488 C C . ARG A 1 176 ? -37.539 -14.693 63.995 1.00 97.19 176 ARG A C 1
ATOM 1490 O O . ARG A 1 176 ? -36.424 -14.314 63.642 1.00 97.19 176 ARG A O 1
ATOM 1497 N N . ALA A 1 177 ? -38.237 -15.606 63.317 1.00 97.00 177 ALA A N 1
ATOM 1498 C CA . ALA A 1 177 ? -37.787 -16.182 62.048 1.00 97.00 177 ALA A CA 1
ATOM 1499 C C . ALA A 1 177 ? -37.739 -15.125 60.930 1.00 97.00 177 ALA A C 1
ATOM 1501 O O . ALA A 1 177 ? -36.680 -14.911 60.346 1.00 97.00 177 ALA A O 1
ATOM 1502 N N . GLN A 1 178 ? -38.825 -14.373 60.728 1.00 96.44 178 GLN A N 1
ATOM 1503 C CA . GLN A 1 178 ? -38.882 -13.288 59.738 1.00 96.44 178 GLN A CA 1
ATOM 1504 C C . GLN A 1 178 ? -37.836 -12.195 59.996 1.00 96.44 178 GLN A C 1
ATOM 1506 O O . GLN A 1 178 ? -37.221 -11.672 59.067 1.00 96.44 178 GLN A O 1
ATOM 1511 N N . ALA A 1 179 ? -37.587 -11.848 61.262 1.00 96.75 179 ALA A N 1
ATOM 1512 C CA . ALA A 1 179 ? -36.559 -10.876 61.617 1.00 96.75 179 ALA A CA 1
ATOM 1513 C C . ALA A 1 179 ? -35.149 -11.361 61.241 1.00 96.75 179 ALA A C 1
ATOM 1515 O O . ALA A 1 179 ? -34.331 -10.547 60.807 1.00 96.75 179 ALA A O 1
ATOM 1516 N N . LYS A 1 180 ? -34.864 -12.664 61.386 1.00 97.44 180 LYS A N 1
ATOM 1517 C CA . LYS A 1 180 ? -33.598 -13.264 60.937 1.00 97.44 180 LYS A CA 1
ATOM 1518 C C . LYS A 1 180 ? -33.476 -13.221 59.418 1.00 97.44 180 LYS A C 1
ATOM 1520 O O . LYS A 1 180 ? -32.493 -12.674 58.935 1.00 97.44 180 LYS A O 1
ATOM 1525 N N . GLU A 1 181 ? -34.496 -13.673 58.690 1.00 96.75 181 GLU A N 1
ATOM 1526 C CA . GLU A 1 181 ? -34.516 -13.640 57.219 1.00 96.75 181 GLU A CA 1
ATOM 1527 C C . GLU A 1 181 ? -34.291 -12.226 56.681 1.00 96.75 181 GLU A C 1
ATOM 1529 O O . GLU A 1 181 ? -33.434 -12.007 55.831 1.00 96.75 181 GLU A O 1
ATOM 1534 N N . ARG A 1 182 ? -34.985 -11.228 57.238 1.00 96.94 182 ARG A N 1
ATOM 1535 C CA . ARG A 1 182 ? -34.788 -9.822 56.865 1.00 96.94 182 ARG A CA 1
ATOM 1536 C C . ARG A 1 182 ? -33.351 -9.353 57.115 1.00 96.94 182 ARG A C 1
ATOM 1538 O O . ARG A 1 182 ? -32.799 -8.615 56.302 1.00 96.94 182 ARG A O 1
ATOM 1545 N N . ASN A 1 183 ? -32.751 -9.740 58.240 1.00 97.38 183 ASN A N 1
ATOM 1546 C CA . ASN A 1 183 ? -31.373 -9.364 58.555 1.00 97.38 183 ASN A CA 1
ATOM 1547 C C . ASN A 1 183 ? -30.373 -10.044 57.613 1.00 97.38 183 ASN A C 1
ATOM 1549 O O . ASN A 1 183 ? -29.389 -9.417 57.229 1.00 97.38 183 ASN A O 1
ATOM 1553 N N . ASP A 1 184 ? -30.614 -11.296 57.234 1.00 97.38 184 ASP A N 1
ATOM 1554 C CA . ASP A 1 184 ? -29.745 -12.030 56.318 1.00 97.38 184 ASP A CA 1
ATOM 1555 C C . ASP A 1 184 ? -29.867 -11.487 54.889 1.00 97.38 184 ASP A C 1
ATOM 1557 O O . ASP A 1 184 ? -28.845 -11.148 54.295 1.00 97.38 184 ASP A O 1
ATOM 1561 N N . LEU A 1 185 ? -31.084 -11.202 54.414 1.00 96.25 185 LEU A N 1
ATOM 1562 C CA . LEU A 1 185 ? -31.311 -10.478 53.157 1.00 96.25 185 LEU A CA 1
ATOM 1563 C C . LEU A 1 185 ? -30.648 -9.094 53.156 1.00 96.25 185 LEU A C 1
ATOM 1565 O O . LEU A 1 185 ? -30.076 -8.675 52.153 1.00 96.25 185 LEU A O 1
ATOM 1569 N N . SER A 1 186 ? -30.676 -8.372 54.280 1.00 97.50 186 SER A N 1
ATOM 1570 C CA . SER A 1 186 ? -29.994 -7.077 54.391 1.00 97.50 186 SER A CA 1
ATOM 1571 C C . SER A 1 186 ? -28.472 -7.208 54.291 1.00 97.50 186 SER A C 1
ATOM 1573 O O . SER A 1 186 ? -27.829 -6.315 53.734 1.00 97.50 186 SER A O 1
ATOM 1575 N N . LYS A 1 187 ? -27.881 -8.284 54.827 1.00 97.50 187 LYS A N 1
ATOM 1576 C CA . LYS A 1 187 ? -26.443 -8.559 54.681 1.00 97.50 187 LYS A CA 1
ATOM 1577 C C . LYS A 1 187 ? -26.113 -8.941 53.244 1.00 97.50 187 LYS A C 1
ATOM 1579 O O . LYS A 1 187 ? -25.166 -8.393 52.691 1.00 97.50 187 LYS A O 1
ATOM 1584 N N . GLU A 1 188 ? -26.899 -9.824 52.632 1.00 97.31 188 GLU A N 1
ATOM 1585 C CA . GLU A 1 188 ? -26.732 -10.214 51.229 1.00 97.31 188 GLU A CA 1
ATOM 1586 C C . GLU A 1 188 ? -26.801 -8.992 50.314 1.00 97.31 188 GLU A C 1
ATOM 1588 O O . GLU A 1 188 ? -25.894 -8.766 49.515 1.00 97.31 188 GLU A O 1
ATOM 1593 N N . LEU A 1 189 ? -27.798 -8.127 50.507 1.00 97.00 189 LEU A N 1
ATOM 1594 C CA . LEU A 1 189 ? -27.927 -6.880 49.760 1.00 97.00 189 LEU A CA 1
ATOM 1595 C C . LEU A 1 189 ? -26.688 -5.992 49.927 1.00 97.00 189 LEU A C 1
ATOM 1597 O O . LEU A 1 189 ? -26.157 -5.503 48.932 1.00 97.00 189 LEU A O 1
ATOM 1601 N N . ALA A 1 190 ? -26.160 -5.849 51.146 1.00 97.25 190 ALA A N 1
ATOM 1602 C CA . ALA A 1 190 ? -24.922 -5.106 51.380 1.00 97.25 190 ALA A CA 1
ATOM 1603 C C . ALA A 1 190 ? -23.710 -5.731 50.659 1.00 97.25 190 ALA A C 1
ATOM 1605 O O . ALA A 1 190 ? -22.910 -5.002 50.069 1.00 97.25 190 ALA A O 1
ATOM 1606 N N . THR A 1 191 ? -23.581 -7.064 50.654 1.00 97.25 191 THR A N 1
ATOM 1607 C CA . THR A 1 191 ? -22.495 -7.756 49.934 1.00 97.25 191 THR A CA 1
ATOM 1608 C C . THR A 1 191 ? -22.607 -7.590 48.420 1.00 97.25 191 THR A C 1
ATOM 1610 O O . THR A 1 191 ? -21.615 -7.277 47.759 1.00 97.25 191 THR A O 1
ATOM 1613 N N . ILE A 1 192 ? -23.818 -7.702 47.867 1.00 96.38 192 ILE A N 1
ATOM 1614 C CA . ILE A 1 192 ? -24.076 -7.484 46.443 1.00 96.38 192 ILE A CA 1
ATOM 1615 C C . ILE A 1 192 ? -23.745 -6.038 46.083 1.00 96.38 192 ILE A C 1
ATOM 1617 O O . ILE A 1 192 ? -23.056 -5.799 45.096 1.00 96.38 192 ILE A O 1
ATOM 1621 N N . GLN A 1 193 ? -24.141 -5.071 46.908 1.00 97.69 193 GLN A N 1
ATOM 1622 C CA . GLN A 1 193 ? -23.856 -3.660 46.668 1.00 97.69 193 GLN A CA 1
ATOM 1623 C C . GLN A 1 193 ? -22.351 -3.355 46.686 1.00 97.69 193 GLN A C 1
ATOM 1625 O O . GLN A 1 193 ? -21.864 -2.583 45.859 1.00 97.69 193 GLN A O 1
ATOM 1630 N N . GLN A 1 194 ? -21.587 -3.996 47.575 1.00 97.19 194 GLN A N 1
ATOM 1631 C CA . GLN A 1 194 ? -20.123 -3.923 47.558 1.00 97.19 194 GLN A CA 1
ATOM 1632 C C . GLN A 1 194 ? -19.534 -4.539 46.282 1.00 97.19 194 GLN A C 1
ATOM 1634 O O . GLN A 1 194 ? -18.674 -3.918 45.657 1.00 97.19 194 GLN A O 1
ATOM 1639 N N . SER A 1 195 ? -20.020 -5.711 45.858 1.00 96.81 195 SER A N 1
ATOM 1640 C CA . SER A 1 195 ? -19.564 -6.364 44.622 1.00 96.81 195 SER A CA 1
ATOM 1641 C C . SER A 1 195 ? -19.871 -5.530 43.372 1.00 96.81 195 SER A C 1
ATOM 1643 O O . SER A 1 195 ? -19.011 -5.372 42.509 1.00 96.81 195 SER A O 1
ATOM 1645 N N . LEU A 1 196 ? -21.051 -4.906 43.319 1.00 97.62 196 LEU A N 1
ATOM 1646 C CA . LEU A 1 196 ? -21.466 -4.001 42.252 1.00 97.62 196 LEU A CA 1
ATOM 1647 C C . LEU A 1 196 ? -20.527 -2.793 42.171 1.00 97.62 196 LEU A C 1
ATOM 1649 O O . LEU A 1 196 ? -20.086 -2.424 41.088 1.00 97.62 196 LEU A O 1
ATOM 1653 N N . ASN A 1 197 ? -20.180 -2.203 43.317 1.00 97.25 197 ASN A N 1
ATOM 1654 C CA . ASN A 1 197 ? -19.255 -1.073 43.372 1.00 97.25 197 ASN A CA 1
ATOM 1655 C C . ASN A 1 197 ? -17.843 -1.446 42.896 1.00 97.25 197 ASN A C 1
ATOM 1657 O O . ASN A 1 197 ? -17.181 -0.623 42.264 1.00 97.25 197 ASN A O 1
ATOM 1661 N N . LEU A 1 198 ? -17.369 -2.661 43.191 1.00 97.50 198 LEU A N 1
ATOM 1662 C CA . LEU A 1 198 ? -16.086 -3.156 42.682 1.00 97.50 198 LEU A CA 1
ATOM 1663 C C . LEU A 1 198 ? -16.136 -3.363 41.166 1.00 97.50 198 LEU A C 1
ATOM 1665 O O . LEU A 1 198 ? -15.309 -2.804 40.453 1.00 97.50 198 LEU A O 1
ATOM 1669 N N . LEU A 1 199 ? -17.164 -4.052 40.665 1.00 97.19 199 LEU A N 1
ATOM 1670 C CA . LEU A 1 199 ? -17.367 -4.257 39.228 1.00 97.19 199 LEU A CA 1
ATOM 1671 C C . LEU A 1 199 ? -17.500 -2.937 38.461 1.00 97.19 199 LEU A C 1
ATOM 1673 O O . LEU A 1 199 ? -17.002 -2.816 37.344 1.00 97.19 199 LEU A O 1
ATOM 1677 N N . GLN A 1 200 ? -18.136 -1.926 39.055 1.00 97.69 200 GLN A N 1
ATOM 1678 C CA . GLN A 1 200 ? -18.233 -0.598 38.460 1.00 97.69 200 GLN A CA 1
ATOM 1679 C C . GLN A 1 200 ? -16.853 0.068 38.340 1.00 97.69 200 GLN A C 1
ATOM 1681 O O . GLN A 1 200 ? -16.549 0.646 37.299 1.00 97.69 200 GLN A O 1
ATOM 1686 N N . LYS A 1 201 ? -15.990 -0.061 39.357 1.00 97.56 201 LYS A N 1
ATOM 1687 C CA . LYS A 1 201 ? -14.605 0.436 39.290 1.00 97.56 201 LYS A CA 1
ATOM 1688 C C . LYS A 1 201 ? -13.784 -0.295 38.230 1.00 97.56 201 LYS A C 1
ATOM 1690 O O . LYS A 1 201 ? -13.057 0.364 37.490 1.00 97.56 201 LYS A O 1
ATOM 1695 N N . ASP A 1 202 ? -13.925 -1.615 38.127 1.00 97.50 202 ASP A N 1
ATOM 1696 C CA . ASP A 1 202 ? -13.235 -2.416 37.110 1.00 97.50 202 ASP A CA 1
ATOM 1697 C C . ASP A 1 202 ? -13.702 -2.038 35.701 1.00 97.50 202 ASP A C 1
ATOM 1699 O O . ASP A 1 202 ? -12.885 -1.836 34.804 1.00 97.50 202 ASP A O 1
ATOM 1703 N N . LYS A 1 203 ? -15.012 -1.846 35.513 1.00 98.06 203 LYS A N 1
ATOM 1704 C CA . LYS A 1 203 ? -15.586 -1.340 34.261 1.00 98.06 203 LYS A CA 1
ATOM 1705 C C . LYS A 1 203 ? -15.011 0.026 33.892 1.00 98.06 203 LYS A C 1
ATOM 1707 O O . LYS A 1 203 ? -14.630 0.234 32.742 1.00 98.06 203 LYS A O 1
ATOM 1712 N N . ASP A 1 204 ? -14.937 0.953 34.843 1.00 97.81 204 ASP A N 1
ATOM 1713 C CA . ASP A 1 204 ? -14.396 2.291 34.599 1.00 97.81 204 ASP A CA 1
ATOM 1714 C C . ASP A 1 204 ? -12.893 2.246 34.280 1.00 97.81 204 ASP A C 1
ATOM 1716 O O . ASP A 1 204 ? -12.429 2.972 33.401 1.00 97.81 204 ASP A O 1
ATOM 1720 N N . TYR A 1 205 ? -12.134 1.371 34.947 1.00 98.06 205 TYR A N 1
ATOM 1721 C CA . TYR A 1 205 ? -10.720 1.131 34.654 1.00 98.06 205 TYR A CA 1
ATOM 1722 C C . TYR A 1 205 ? -10.521 0.584 33.236 1.00 98.06 205 TYR A C 1
ATOM 1724 O O . TYR A 1 205 ? -9.761 1.159 32.455 1.00 98.06 205 TYR A O 1
ATOM 1732 N N . LEU A 1 206 ? -11.255 -0.472 32.875 1.00 97.81 206 LEU A N 1
ATOM 1733 C CA . LEU A 1 206 ? -11.190 -1.076 31.545 1.00 97.81 206 LEU A CA 1
ATOM 1734 C C . LEU A 1 206 ? -11.623 -0.091 30.458 1.00 97.81 206 LEU A C 1
ATOM 1736 O O . LEU A 1 206 ? -10.987 -0.025 29.412 1.00 97.81 206 LEU A O 1
ATOM 1740 N N . ASN A 1 207 ? -12.649 0.727 30.706 1.00 97.56 207 ASN A N 1
ATOM 1741 C CA . ASN A 1 207 ? -13.068 1.770 29.770 1.00 97.56 207 ASN A CA 1
ATOM 1742 C C . ASN A 1 207 ? -11.973 2.816 29.534 1.00 97.56 207 ASN A C 1
ATOM 1744 O O . ASN A 1 207 ? -11.742 3.199 28.389 1.00 97.56 207 ASN A O 1
ATOM 1748 N N . ARG A 1 208 ? -11.270 3.261 30.586 1.00 97.94 208 ARG A N 1
ATOM 1749 C CA . ARG A 1 208 ? -10.131 4.183 30.432 1.00 97.94 208 ARG A CA 1
ATOM 1750 C C . ARG A 1 208 ? -9.014 3.548 29.613 1.00 97.94 208 ARG A C 1
ATOM 1752 O O . ARG A 1 208 ? -8.541 4.166 28.666 1.00 97.94 208 ARG A O 1
ATOM 1759 N N . GLN A 1 209 ? -8.653 2.304 29.921 1.00 97.75 209 GLN A N 1
ATOM 1760 C CA . GLN A 1 209 ? -7.627 1.576 29.176 1.00 97.75 209 GLN A CA 1
ATOM 1761 C C . GLN A 1 209 ? -8.011 1.402 27.700 1.00 97.75 209 GLN A C 1
ATOM 1763 O O . GLN A 1 209 ? -7.179 1.583 26.814 1.00 97.75 209 GLN A O 1
ATOM 1768 N N . ASN A 1 210 ? -9.276 1.092 27.421 1.00 97.50 210 ASN A N 1
ATOM 1769 C CA . ASN A 1 210 ? -9.774 0.930 26.060 1.00 97.50 210 ASN A CA 1
ATOM 1770 C C . ASN A 1 210 ? -9.744 2.259 25.284 1.00 97.50 210 ASN A C 1
ATOM 1772 O O . ASN A 1 210 ? -9.353 2.292 24.119 1.00 97.50 210 ASN A O 1
ATOM 1776 N N . MET A 1 211 ? -10.068 3.374 25.947 1.00 97.50 211 MET A N 1
ATOM 1777 C CA . MET A 1 211 ? -9.946 4.712 25.366 1.00 97.50 211 MET A CA 1
ATOM 1778 C C . MET A 1 211 ? -8.483 5.068 25.058 1.00 97.50 211 MET A C 1
ATOM 1780 O O . MET A 1 211 ? -8.184 5.548 23.968 1.00 97.50 211 MET A O 1
ATOM 1784 N N . GLU A 1 212 ? -7.555 4.791 25.979 1.00 97.94 212 GLU A N 1
ATOM 1785 C CA . GLU A 1 212 ? -6.116 5.005 25.761 1.00 97.94 212 GLU A CA 1
ATOM 1786 C C . GLU A 1 212 ? -5.581 4.177 24.587 1.00 97.94 212 GLU A C 1
ATOM 1788 O O . GLU A 1 212 ? -4.834 4.694 23.754 1.00 97.94 212 GLU A O 1
ATOM 1793 N N . LEU A 1 213 ? -5.974 2.903 24.497 1.00 96.94 213 LEU A N 1
ATOM 1794 C CA . LEU A 1 213 ? -5.608 2.034 23.380 1.00 96.94 213 LEU A CA 1
ATOM 1795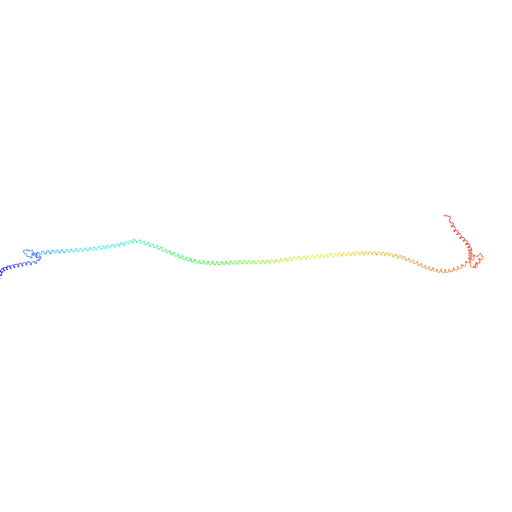 C C . LEU A 1 213 ? -6.205 2.532 22.064 1.00 96.94 213 LEU A C 1
ATOM 1797 O O . LEU A 1 213 ? -5.485 2.589 21.075 1.00 96.94 213 LEU A O 1
ATOM 1801 N N . SER A 1 214 ? -7.466 2.964 22.065 1.00 98.12 214 SER A N 1
ATOM 1802 C CA . SER A 1 214 ? -8.121 3.521 20.876 1.00 98.12 214 SER A CA 1
ATOM 1803 C C . SER A 1 214 ? -7.385 4.758 20.352 1.00 98.12 214 SER A C 1
ATOM 1805 O O . SER A 1 214 ? -7.139 4.867 19.154 1.00 98.12 214 SER A O 1
ATOM 1807 N N . VAL A 1 215 ? -6.952 5.659 21.243 1.00 98.12 215 VAL A N 1
ATOM 1808 C CA . VAL A 1 215 ? -6.147 6.835 20.867 1.00 98.12 215 VAL A CA 1
ATOM 1809 C C . VAL A 1 215 ? -4.774 6.428 20.321 1.00 98.12 215 VAL A C 1
ATOM 1811 O O . VAL A 1 215 ? -4.314 7.004 19.337 1.00 98.12 215 VAL A O 1
ATOM 1814 N N . ARG A 1 216 ? -4.111 5.431 20.923 1.00 97.88 216 ARG A N 1
ATOM 1815 C CA . ARG A 1 216 ? -2.831 4.910 20.406 1.00 97.88 216 ARG A CA 1
ATOM 1816 C C . ARG A 1 216 ? -2.989 4.275 19.026 1.00 97.88 216 ARG A C 1
ATOM 1818 O O . ARG A 1 216 ? -2.147 4.519 18.170 1.00 97.88 216 ARG A O 1
ATOM 1825 N N . CYS A 1 217 ? -4.051 3.501 18.809 1.00 96.00 217 CYS A N 1
ATOM 1826 C CA . CYS A 1 217 ? -4.367 2.916 17.508 1.00 96.00 217 CYS A CA 1
ATOM 1827 C C . CYS A 1 217 ? -4.548 4.004 16.450 1.00 96.00 217 CYS A C 1
ATOM 1829 O O . CYS A 1 217 ? -3.842 3.965 15.449 1.00 96.00 217 CYS A O 1
ATOM 1831 N N . ALA A 1 218 ? -5.370 5.022 16.723 1.00 97.81 218 ALA A N 1
ATOM 1832 C CA . ALA A 1 218 ? -5.560 6.146 15.806 1.00 97.81 218 ALA A CA 1
ATOM 1833 C C . ALA A 1 218 ? -4.235 6.862 15.477 1.00 97.81 218 ALA A C 1
ATOM 1835 O O . ALA A 1 218 ? -3.965 7.199 14.329 1.00 97.81 218 ALA A O 1
ATOM 1836 N N . HIS A 1 219 ? -3.354 7.045 16.467 1.00 98.00 219 HIS A N 1
ATOM 1837 C CA . HIS A 1 219 ? -2.055 7.679 16.232 1.00 98.00 219 HIS A CA 1
ATOM 1838 C C . HIS A 1 219 ? -1.113 6.843 15.349 1.00 98.00 219 HIS A C 1
ATOM 1840 O O . HIS A 1 219 ? -0.399 7.396 14.508 1.00 98.00 219 HIS A O 1
ATOM 1846 N N . GLU A 1 220 ? -1.077 5.522 15.543 1.00 96.44 220 GLU A N 1
ATOM 1847 C CA . GLU A 1 220 ? -0.273 4.629 14.700 1.00 96.44 220 GLU A CA 1
ATOM 1848 C C . GLU A 1 220 ? -0.867 4.483 13.292 1.00 96.44 220 GLU A C 1
ATOM 1850 O O . GLU A 1 220 ? -0.105 4.384 12.331 1.00 96.44 220 GLU A O 1
ATOM 1855 N N . GLU A 1 221 ? -2.193 4.547 13.143 1.00 97.94 221 GLU A N 1
ATOM 1856 C CA . GLU A 1 221 ? -2.876 4.628 11.844 1.00 97.94 221 GLU A CA 1
ATOM 1857 C C . GLU A 1 221 ? -2.466 5.903 11.088 1.00 97.94 221 GLU A C 1
ATOM 1859 O O . GLU A 1 221 ? -1.918 5.805 9.989 1.00 97.94 221 GLU A O 1
ATOM 1864 N N . ASP A 1 222 ? -2.564 7.081 11.718 1.00 98.31 222 ASP A N 1
ATOM 1865 C CA . ASP A 1 222 ? -2.109 8.358 11.138 1.00 98.31 222 ASP A CA 1
ATOM 1866 C C . ASP A 1 222 ? -0.622 8.330 10.745 1.00 98.31 222 ASP A C 1
ATOM 1868 O O . ASP A 1 222 ? -0.163 9.019 9.825 1.00 98.31 222 ASP A O 1
ATOM 1872 N N . ARG A 1 223 ? 0.200 7.606 11.511 1.00 98.31 223 ARG A N 1
ATOM 1873 C CA . ARG A 1 223 ? 1.628 7.444 11.225 1.00 98.31 223 ARG A CA 1
ATOM 1874 C C . ARG A 1 223 ? 1.849 6.516 10.032 1.00 98.31 223 ARG A C 1
ATOM 1876 O O . ARG A 1 223 ? 2.705 6.817 9.199 1.00 98.31 223 ARG A O 1
ATOM 1883 N N . LEU A 1 224 ? 1.101 5.419 9.945 1.00 97.62 224 LEU A N 1
ATOM 1884 C CA . LEU A 1 224 ? 1.127 4.487 8.819 1.00 97.62 224 LEU A CA 1
ATOM 1885 C C . LEU A 1 224 ? 0.719 5.173 7.518 1.00 97.62 224 LEU A C 1
ATOM 1887 O O . LEU A 1 224 ? 1.433 5.037 6.526 1.00 97.62 224 LEU A O 1
ATOM 1891 N N . GLU A 1 225 ? -0.358 5.957 7.536 1.00 98.00 225 GLU A N 1
ATOM 1892 C CA . GLU A 1 225 ? -0.811 6.726 6.374 1.00 98.00 225 GLU A CA 1
ATOM 1893 C C . GLU A 1 225 ? 0.265 7.709 5.901 1.00 98.00 225 GLU A C 1
ATOM 1895 O O . GLU A 1 225 ? 0.613 7.749 4.719 1.00 98.00 225 GLU A O 1
ATOM 1900 N N . ARG A 1 226 ? 0.886 8.447 6.832 1.00 97.75 226 ARG A N 1
ATOM 1901 C CA . ARG A 1 226 ? 2.003 9.349 6.510 1.00 97.75 226 ARG A CA 1
ATOM 1902 C C . ARG A 1 226 ? 3.194 8.614 5.894 1.00 97.75 226 ARG A C 1
ATOM 1904 O O . ARG A 1 226 ? 3.774 9.106 4.927 1.00 97.75 226 ARG A O 1
ATOM 1911 N N . LEU A 1 227 ? 3.560 7.448 6.428 1.00 96.88 227 LEU A N 1
ATOM 1912 C CA . LEU A 1 227 ? 4.644 6.629 5.878 1.00 96.88 227 LEU A CA 1
ATOM 1913 C C . LEU A 1 227 ? 4.293 6.047 4.503 1.00 96.88 227 LEU A C 1
ATOM 1915 O O . LEU A 1 227 ? 5.166 5.973 3.641 1.00 96.88 227 LEU A O 1
ATOM 1919 N N . GLN A 1 228 ? 3.034 5.669 4.269 1.00 98.19 228 GLN A N 1
ATOM 1920 C CA . GLN A 1 228 ? 2.565 5.227 2.955 1.00 98.19 228 GLN A CA 1
ATOM 1921 C C . GLN A 1 228 ? 2.662 6.344 1.918 1.00 98.19 228 GLN A C 1
ATOM 1923 O O . GLN A 1 228 ? 3.188 6.106 0.835 1.00 98.19 228 GLN A O 1
ATOM 1928 N N . ILE A 1 229 ? 2.236 7.565 2.255 1.00 98.38 229 ILE A N 1
ATOM 1929 C CA . ILE A 1 229 ? 2.369 8.722 1.358 1.00 98.38 229 ILE A CA 1
ATOM 1930 C C . ILE A 1 229 ? 3.845 8.959 1.011 1.00 98.38 229 ILE A C 1
ATOM 1932 O O . ILE A 1 229 ? 4.194 9.035 -0.164 1.00 98.38 229 ILE A O 1
ATOM 1936 N N . GLN A 1 230 ? 4.732 8.978 2.013 1.00 97.69 230 GLN A N 1
ATOM 1937 C CA . GLN A 1 230 ? 6.175 9.139 1.788 1.00 97.69 230 GLN A CA 1
ATOM 1938 C C . GLN A 1 230 ? 6.768 8.032 0.906 1.00 97.69 230 GLN A C 1
ATOM 1940 O O . GLN A 1 230 ? 7.641 8.297 0.079 1.00 97.69 230 GLN A O 1
ATOM 1945 N N . LEU A 1 231 ? 6.305 6.791 1.072 1.00 97.69 231 LEU A N 1
ATOM 1946 C CA . LEU A 1 231 ? 6.733 5.667 0.247 1.00 97.69 231 LEU A CA 1
ATOM 1947 C C . LEU A 1 231 ? 6.293 5.838 -1.211 1.00 97.69 231 LEU A C 1
ATOM 1949 O O . LEU A 1 231 ? 7.093 5.595 -2.115 1.00 97.69 231 LEU A O 1
ATOM 1953 N N . GLU A 1 232 ? 5.046 6.241 -1.449 1.00 98.19 232 GLU A N 1
ATOM 1954 C CA . GLU A 1 232 ? 4.532 6.475 -2.800 1.00 98.19 232 GLU A CA 1
ATOM 1955 C C . GLU A 1 232 ? 5.235 7.655 -3.481 1.00 98.19 232 GLU A C 1
ATOM 1957 O O . GLU A 1 232 ? 5.620 7.549 -4.646 1.00 98.19 232 GLU A O 1
ATOM 1962 N N . ASP A 1 233 ? 5.510 8.736 -2.753 1.00 98.25 233 ASP A N 1
ATOM 1963 C CA . ASP A 1 233 ? 6.282 9.866 -3.278 1.00 98.25 233 ASP A CA 1
ATOM 1964 C C . ASP A 1 233 ? 7.724 9.460 -3.619 1.00 98.25 233 ASP A C 1
ATOM 1966 O O . ASP A 1 233 ? 8.248 9.831 -4.671 1.00 98.25 233 ASP A O 1
ATOM 1970 N N . ALA A 1 234 ? 8.361 8.627 -2.789 1.00 97.31 234 ALA A N 1
ATOM 1971 C CA . ALA A 1 234 ? 9.690 8.092 -3.076 1.00 97.31 234 ALA A CA 1
ATOM 1972 C C . ALA A 1 234 ? 9.697 7.159 -4.301 1.00 97.31 234 ALA A C 1
ATOM 1974 O O . ALA A 1 234 ? 10.642 7.194 -5.095 1.00 97.31 234 ALA A O 1
ATOM 1975 N N . LYS A 1 235 ? 8.653 6.337 -4.487 1.00 98.12 235 LYS A N 1
ATOM 1976 C CA . LYS A 1 235 ? 8.492 5.499 -5.688 1.00 98.12 235 LYS A CA 1
ATOM 1977 C C . LYS A 1 235 ? 8.346 6.353 -6.945 1.00 98.12 235 LYS A C 1
ATOM 1979 O O . LYS A 1 235 ? 9.072 6.099 -7.903 1.00 98.12 235 LYS A O 1
ATOM 1984 N N . LYS A 1 236 ? 7.498 7.386 -6.911 1.00 97.94 236 LYS A N 1
ATOM 1985 C CA . LYS A 1 236 ? 7.330 8.335 -8.024 1.00 97.94 236 LYS A CA 1
ATOM 1986 C C . LYS A 1 236 ? 8.635 9.051 -8.354 1.00 97.94 236 LYS A C 1
ATOM 1988 O O . LYS A 1 236 ? 9.065 9.035 -9.499 1.00 97.94 236 LYS A O 1
ATOM 1993 N N . ALA A 1 237 ? 9.330 9.587 -7.350 1.00 97.44 237 ALA A N 1
ATOM 1994 C CA . ALA A 1 237 ? 10.623 10.238 -7.554 1.00 97.44 237 ALA A CA 1
ATOM 1995 C C . ALA A 1 237 ? 11.661 9.279 -8.167 1.00 97.44 237 ALA A C 1
ATOM 1997 O O . ALA A 1 237 ? 12.436 9.664 -9.043 1.00 97.44 237 ALA A O 1
ATOM 1998 N N . ARG A 1 238 ? 11.670 8.010 -7.739 1.00 97.88 238 ARG A N 1
ATOM 1999 C CA . ARG A 1 238 ? 12.524 6.970 -8.327 1.00 97.88 238 ARG A CA 1
ATOM 2000 C C . ARG A 1 238 ? 12.164 6.715 -9.794 1.00 97.88 238 ARG A C 1
ATOM 2002 O O . ARG A 1 238 ? 13.067 6.618 -10.618 1.00 97.88 238 ARG A O 1
ATOM 2009 N N . GLU A 1 239 ? 10.879 6.590 -10.113 1.00 97.81 239 GLU A N 1
ATOM 2010 C CA . GLU A 1 239 ? 10.384 6.391 -11.482 1.00 97.81 239 GLU A CA 1
ATOM 2011 C C . GLU A 1 239 ? 10.758 7.564 -12.392 1.00 97.81 239 GLU A C 1
ATOM 2013 O O . GLU A 1 239 ? 11.375 7.338 -13.429 1.00 97.81 239 GLU A O 1
ATOM 2018 N N . GLU A 1 240 ? 10.543 8.805 -11.955 1.00 97.56 240 GLU A N 1
ATOM 2019 C CA . GLU A 1 240 ? 10.955 10.006 -12.693 1.00 97.56 240 GLU A CA 1
ATOM 2020 C C . GLU A 1 240 ? 12.467 10.041 -12.969 1.00 97.56 240 GLU A C 1
ATOM 2022 O O . GLU A 1 240 ? 12.911 10.453 -14.044 1.00 97.56 240 GLU A O 1
ATOM 2027 N N . MET A 1 241 ? 13.292 9.617 -12.006 1.00 96.38 241 MET A N 1
ATOM 2028 C CA . MET A 1 241 ? 14.744 9.537 -12.200 1.00 96.38 241 MET A CA 1
ATOM 2029 C C . MET A 1 241 ? 15.129 8.433 -13.188 1.00 96.38 241 MET A C 1
ATOM 2031 O O . MET A 1 241 ? 16.025 8.641 -14.010 1.00 96.38 241 MET A O 1
ATOM 2035 N N . TYR A 1 242 ? 14.451 7.283 -13.149 1.00 97.56 242 TYR A N 1
ATOM 2036 C CA . TYR A 1 242 ? 14.646 6.223 -14.138 1.00 97.56 242 TYR A CA 1
ATOM 2037 C C . TYR A 1 242 ? 14.226 6.667 -15.540 1.00 97.56 242 TYR A C 1
ATOM 2039 O O . TYR A 1 242 ? 14.973 6.424 -16.485 1.00 97.56 242 TYR A O 1
ATOM 2047 N N . GLU A 1 243 ? 13.097 7.358 -15.687 1.00 97.50 243 GLU A N 1
ATOM 2048 C CA . GLU A 1 243 ? 12.656 7.919 -16.967 1.00 97.50 243 GLU A CA 1
ATOM 2049 C C . GLU A 1 243 ? 13.677 8.917 -17.520 1.00 97.50 243 GLU A C 1
ATOM 2051 O O . GLU A 1 243 ? 14.087 8.800 -18.676 1.00 97.50 243 GLU A O 1
ATOM 2056 N N . LYS A 1 244 ? 14.173 9.842 -16.686 1.00 97.56 244 LYS A N 1
ATOM 2057 C CA . LYS A 1 244 ? 15.242 10.783 -17.070 1.00 97.56 244 LYS A CA 1
ATOM 2058 C C . LYS A 1 244 ? 16.521 10.060 -17.489 1.00 97.56 244 LYS A C 1
ATOM 2060 O O . LYS A 1 244 ? 17.148 10.446 -18.475 1.00 97.56 244 LYS A O 1
ATOM 2065 N N . TYR A 1 245 ? 16.912 9.013 -16.764 1.00 97.62 245 TYR A N 1
ATOM 2066 C CA . TYR A 1 245 ? 18.078 8.200 -17.107 1.00 97.62 245 TYR A CA 1
ATOM 2067 C C . TYR A 1 245 ? 17.903 7.491 -18.454 1.00 97.62 245 TYR A C 1
ATOM 2069 O O . TYR A 1 245 ? 18.799 7.557 -19.294 1.00 97.62 245 TYR A O 1
ATOM 2077 N N . VAL A 1 246 ? 16.755 6.846 -18.681 1.00 97.94 246 VAL A N 1
ATOM 2078 C CA . VAL A 1 246 ? 16.452 6.154 -19.942 1.00 97.94 246 VAL A CA 1
ATOM 2079 C C . VAL A 1 246 ? 16.425 7.145 -21.100 1.00 97.94 246 VAL A C 1
ATOM 2081 O O . VAL A 1 246 ? 17.097 6.908 -22.099 1.00 97.94 246 VAL A O 1
ATOM 2084 N N . ALA A 1 247 ? 15.750 8.286 -20.943 1.00 97.38 247 ALA A N 1
ATOM 2085 C CA . ALA A 1 247 ? 15.706 9.335 -21.957 1.00 97.38 247 ALA A CA 1
ATOM 2086 C C . ALA A 1 247 ? 17.108 9.866 -22.299 1.00 97.38 247 ALA A C 1
ATOM 2088 O O . ALA A 1 247 ? 17.444 10.007 -23.472 1.00 97.38 247 ALA A O 1
ATOM 2089 N N . SER A 1 248 ? 17.953 10.107 -21.291 1.00 96.12 248 SER A N 1
ATOM 2090 C CA . SER A 1 248 ? 19.347 10.526 -21.485 1.00 96.12 248 SER A CA 1
ATOM 2091 C C . SER A 1 248 ? 20.174 9.456 -22.204 1.00 96.12 248 SER A C 1
ATOM 2093 O O . SER A 1 248 ? 20.851 9.743 -23.191 1.00 96.12 248 SER A O 1
ATOM 2095 N N . ARG A 1 249 ? 20.075 8.193 -21.770 1.00 97.62 249 ARG A N 1
ATOM 2096 C CA . ARG A 1 249 ? 20.747 7.056 -22.414 1.00 97.62 249 ARG A CA 1
ATOM 2097 C C . ARG A 1 249 ? 20.338 6.923 -23.882 1.00 97.62 249 ARG A C 1
ATOM 2099 O O . ARG A 1 249 ? 21.202 6.743 -24.737 1.00 97.62 249 ARG A O 1
ATOM 2106 N N . ASP A 1 250 ? 19.043 7.000 -24.169 1.00 97.19 250 ASP A N 1
ATOM 2107 C CA . ASP A 1 250 ? 18.503 6.851 -25.520 1.00 97.19 250 ASP A CA 1
ATOM 2108 C C . ASP A 1 250 ? 18.869 8.051 -26.402 1.00 97.19 250 ASP A C 1
ATOM 2110 O O . ASP A 1 250 ? 19.201 7.868 -27.575 1.00 97.19 250 ASP A O 1
ATOM 2114 N N . HIS A 1 251 ? 18.913 9.259 -25.833 1.00 96.69 251 HIS A N 1
ATOM 2115 C CA . HIS A 1 251 ? 19.433 10.444 -26.507 1.00 96.69 251 HIS A CA 1
ATOM 2116 C C . HIS A 1 251 ? 20.897 10.252 -26.918 1.00 96.69 251 HIS A C 1
ATOM 2118 O O . HIS A 1 251 ? 21.205 10.357 -28.104 1.00 96.69 251 HIS A O 1
ATOM 2124 N N . TYR A 1 252 ? 21.780 9.864 -25.989 1.00 95.50 252 TYR A N 1
ATOM 2125 C CA . TYR A 1 252 ? 23.187 9.604 -26.313 1.00 95.50 252 TYR A CA 1
ATOM 2126 C C . TYR A 1 252 ? 23.352 8.473 -27.325 1.00 95.50 252 TYR A C 1
ATOM 2128 O O . TYR A 1 252 ? 24.132 8.608 -28.263 1.00 95.50 252 TYR A O 1
ATOM 2136 N N . LYS A 1 253 ? 22.609 7.370 -27.177 1.00 97.81 253 LYS A N 1
ATOM 2137 C CA . LYS A 1 253 ? 22.616 6.274 -28.153 1.00 97.81 253 LYS A CA 1
ATOM 2138 C C . LYS A 1 253 ? 22.263 6.787 -29.551 1.00 97.81 253 LYS A C 1
ATOM 2140 O O . LYS A 1 253 ? 22.994 6.507 -30.494 1.00 97.81 253 LYS A O 1
ATOM 2145 N N . THR A 1 254 ? 21.195 7.575 -29.662 1.00 96.94 254 THR A N 1
ATOM 2146 C CA . THR A 1 254 ? 20.751 8.161 -30.933 1.00 96.94 254 THR A CA 1
ATOM 2147 C C . THR A 1 254 ? 21.801 9.110 -31.506 1.00 96.94 254 THR A C 1
ATOM 2149 O O . THR A 1 254 ? 22.065 9.076 -32.704 1.00 96.94 254 THR A O 1
ATOM 2152 N N . GLU A 1 255 ? 22.444 9.939 -30.678 1.00 96.81 255 GLU A N 1
ATOM 2153 C CA . GLU A 1 255 ? 23.531 10.814 -31.129 1.00 96.81 255 GLU A CA 1
ATOM 2154 C C . GLU A 1 255 ? 24.746 10.029 -31.633 1.00 96.81 255 GLU A C 1
ATOM 2156 O O . GLU A 1 255 ? 25.319 10.393 -32.659 1.00 96.81 255 GLU A O 1
ATOM 2161 N N . TYR A 1 256 ? 25.143 8.955 -30.945 1.00 95.88 256 TYR A N 1
ATOM 2162 C CA . TYR A 1 256 ? 26.238 8.093 -31.391 1.00 95.88 256 TYR A CA 1
ATOM 2163 C C . TYR A 1 256 ? 25.897 7.369 -32.694 1.00 95.88 256 TYR A C 1
ATOM 2165 O O . TYR A 1 256 ? 26.715 7.361 -33.610 1.00 95.88 256 TYR A O 1
ATOM 2173 N N . GLU A 1 257 ? 24.690 6.810 -32.810 1.00 96.75 257 GLU A N 1
ATOM 2174 C CA . GLU A 1 257 ? 24.209 6.182 -34.046 1.00 96.75 257 GLU A CA 1
ATOM 2175 C C . GLU A 1 257 ? 24.160 7.191 -35.197 1.00 96.75 257 GLU A C 1
ATOM 2177 O O . GLU A 1 257 ? 24.589 6.878 -36.306 1.00 96.75 257 GLU A O 1
ATOM 2182 N N . LYS A 1 258 ? 23.716 8.425 -34.930 1.00 96.81 258 LYS A N 1
ATOM 2183 C CA . LYS A 1 258 ? 23.686 9.504 -35.918 1.00 96.81 258 LYS A CA 1
ATOM 2184 C C . LYS A 1 258 ? 25.090 9.912 -36.361 1.00 96.81 258 LYS A C 1
ATOM 2186 O O . LYS A 1 258 ? 25.321 9.992 -37.561 1.00 96.81 258 LYS A O 1
ATOM 2191 N N . LYS A 1 259 ? 26.033 10.111 -35.433 1.00 96.50 259 LYS A N 1
ATOM 2192 C CA . LYS A 1 259 ? 27.437 10.421 -35.762 1.00 96.50 259 LYS A CA 1
ATOM 2193 C C . LYS A 1 259 ? 28.075 9.306 -36.584 1.00 96.50 259 LYS A C 1
ATOM 2195 O O . LYS A 1 259 ? 28.683 9.583 -37.608 1.00 96.50 259 LYS A O 1
ATOM 2200 N N . LEU A 1 260 ? 27.878 8.050 -36.181 1.00 95.81 260 LEU A N 1
ATOM 2201 C CA . LEU A 1 260 ? 28.375 6.896 -36.928 1.00 95.81 260 LEU A CA 1
ATOM 2202 C C . LEU A 1 260 ? 27.770 6.845 -38.336 1.00 95.81 260 LEU A C 1
ATOM 2204 O O . LEU A 1 260 ? 28.477 6.587 -39.306 1.00 95.81 260 LEU A O 1
ATOM 2208 N N . HIS A 1 261 ? 26.469 7.106 -38.462 1.00 96.88 261 HIS A N 1
ATOM 2209 C CA . HIS A 1 261 ? 25.802 7.164 -39.757 1.00 96.88 261 HIS A CA 1
ATOM 2210 C C . HIS A 1 261 ? 26.354 8.299 -40.631 1.00 96.88 261 HIS A C 1
ATOM 2212 O O . HIS A 1 261 ? 26.675 8.066 -41.792 1.00 96.88 261 HIS A O 1
ATOM 2218 N N . GLU A 1 262 ? 26.532 9.498 -40.073 1.00 96.88 262 GLU A N 1
ATOM 2219 C CA . GLU A 1 262 ? 27.131 10.644 -40.764 1.00 96.88 262 GLU A CA 1
ATOM 2220 C C . GLU A 1 262 ? 28.573 10.360 -41.209 1.00 96.88 262 GLU A C 1
ATOM 2222 O O . GLU A 1 262 ? 28.924 10.668 -42.345 1.00 96.88 262 GLU A O 1
ATOM 2227 N N . GLU A 1 263 ? 29.403 9.735 -40.370 1.00 96.31 263 GLU A N 1
ATOM 2228 C CA . GLU A 1 263 ? 30.770 9.332 -40.725 1.00 96.31 263 GLU A CA 1
ATOM 2229 C C . GLU A 1 263 ? 30.784 8.288 -41.850 1.00 96.31 263 GLU A C 1
ATOM 2231 O O . GLU A 1 263 ? 31.550 8.418 -42.808 1.00 96.31 263 GLU A O 1
ATOM 2236 N N . LEU A 1 264 ? 29.908 7.281 -41.781 1.00 96.25 264 LEU A N 1
ATOM 2237 C CA . LEU A 1 264 ? 29.768 6.276 -42.836 1.00 96.25 264 LEU A CA 1
ATOM 2238 C C . LEU A 1 264 ? 29.306 6.899 -44.156 1.00 96.25 264 LEU A C 1
ATOM 2240 O O . LEU A 1 264 ? 29.857 6.565 -45.205 1.00 96.25 264 LEU A O 1
ATOM 2244 N N . GLU A 1 265 ? 28.339 7.815 -44.125 1.00 96.19 265 GLU A N 1
ATOM 2245 C CA . GLU A 1 265 ? 27.890 8.537 -45.319 1.00 96.19 265 GLU A CA 1
ATOM 2246 C C . GLU A 1 265 ? 28.975 9.472 -45.865 1.00 96.19 265 GLU A C 1
ATOM 2248 O O . GLU A 1 265 ? 29.182 9.526 -47.075 1.00 96.19 265 GLU A O 1
ATOM 2253 N N . GLN A 1 266 ? 29.748 10.143 -45.007 1.00 96.81 266 GLN A N 1
ATOM 2254 C CA . GLN A 1 266 ? 30.897 10.940 -45.443 1.00 96.81 266 GLN A CA 1
ATOM 2255 C C . GLN A 1 266 ? 31.966 10.085 -46.126 1.00 96.81 266 GLN A C 1
ATOM 2257 O O . GLN A 1 266 ? 32.492 10.492 -47.163 1.00 96.81 266 GLN A O 1
ATOM 2262 N N . ILE A 1 267 ? 32.291 8.910 -45.577 1.00 95.56 267 ILE A N 1
ATOM 2263 C CA . ILE A 1 267 ? 33.231 7.972 -46.203 1.00 95.56 267 ILE A CA 1
ATOM 2264 C C . ILE A 1 267 ? 32.672 7.506 -47.547 1.00 95.56 267 ILE A C 1
ATOM 2266 O O . ILE A 1 267 ? 33.370 7.606 -48.550 1.00 95.56 267 ILE A O 1
ATOM 2270 N N . ARG A 1 268 ? 31.403 7.078 -47.600 1.00 96.44 268 ARG A N 1
ATOM 2271 C CA . ARG A 1 268 ? 30.743 6.674 -48.853 1.00 96.44 268 ARG A CA 1
ATOM 2272 C C . ARG A 1 268 ? 30.797 7.779 -49.905 1.00 96.44 268 ARG A C 1
ATOM 2274 O O . ARG A 1 268 ? 31.151 7.502 -51.047 1.00 96.44 268 ARG A O 1
ATOM 2281 N N . LEU A 1 269 ? 30.486 9.021 -49.532 1.00 96.44 269 LEU A N 1
ATOM 2282 C CA . LEU A 1 269 ? 30.538 10.176 -50.429 1.00 96.44 269 LEU A CA 1
ATOM 2283 C C . LEU A 1 269 ? 31.960 10.453 -50.920 1.00 96.44 269 LEU A C 1
ATOM 2285 O O . LEU A 1 269 ? 32.149 10.602 -52.124 1.00 96.44 269 LEU A O 1
ATOM 2289 N N . LYS A 1 270 ? 32.961 10.475 -50.029 1.00 96.31 270 LYS A N 1
ATOM 2290 C CA . LYS A 1 270 ? 34.371 10.671 -50.408 1.00 96.31 270 LYS A CA 1
ATOM 2291 C C . LYS A 1 270 ? 34.864 9.566 -51.335 1.00 96.31 270 LYS A C 1
ATOM 2293 O O . LYS A 1 270 ? 35.419 9.866 -52.382 1.00 96.31 270 LYS A O 1
ATOM 2298 N N . THR A 1 271 ? 34.596 8.304 -51.009 1.00 94.94 271 THR A N 1
ATOM 2299 C CA . THR A 1 271 ? 34.968 7.168 -51.859 1.00 94.94 271 THR A CA 1
ATOM 2300 C C . THR A 1 271 ? 34.274 7.236 -53.218 1.00 94.94 271 THR A C 1
ATOM 2302 O O . THR A 1 271 ? 34.916 7.003 -54.236 1.00 94.94 271 THR A O 1
ATOM 2305 N N . ASN A 1 272 ? 32.991 7.606 -53.277 1.00 96.19 272 ASN A N 1
ATOM 2306 C CA . ASN A 1 272 ? 32.297 7.803 -54.553 1.00 96.19 272 ASN A CA 1
ATOM 2307 C C . ASN A 1 272 ? 32.916 8.948 -55.368 1.00 96.19 272 ASN A C 1
ATOM 2309 O O . ASN A 1 272 ? 33.142 8.778 -56.563 1.00 96.19 272 ASN A O 1
ATOM 2313 N N . GLN A 1 273 ? 33.247 10.073 -54.729 1.00 95.94 273 GLN A N 1
ATOM 2314 C CA . GLN A 1 273 ? 33.935 11.192 -55.379 1.00 95.94 273 GLN A CA 1
ATOM 2315 C C . GLN A 1 273 ? 35.318 10.784 -55.900 1.00 95.94 273 GLN A C 1
ATOM 2317 O O . GLN A 1 273 ? 35.657 11.107 -57.034 1.00 95.94 273 GLN A O 1
ATOM 2322 N N . GLU A 1 274 ? 36.105 10.041 -55.121 1.00 95.56 274 GLU A N 1
ATOM 2323 C CA . GLU A 1 274 ? 37.401 9.499 -55.549 1.00 95.56 274 GLU A CA 1
ATOM 2324 C C . GLU A 1 274 ? 37.242 8.529 -56.727 1.00 95.56 274 GLU A C 1
ATOM 2326 O O . GLU A 1 274 ? 37.989 8.616 -57.699 1.00 95.56 274 GLU A O 1
ATOM 2331 N N . ILE A 1 275 ? 36.238 7.645 -56.700 1.00 95.69 275 ILE A N 1
ATOM 2332 C CA . ILE A 1 275 ? 35.926 6.744 -57.820 1.00 95.69 275 ILE A CA 1
ATOM 2333 C C . ILE A 1 275 ? 35.556 7.545 -59.074 1.00 95.69 275 ILE A C 1
ATOM 2335 O O . ILE A 1 275 ? 36.021 7.218 -60.166 1.00 95.69 275 ILE A O 1
ATOM 2339 N N . GLU A 1 276 ? 34.729 8.583 -58.952 1.00 95.62 276 GLU A N 1
ATOM 2340 C CA . GLU A 1 276 ? 34.361 9.453 -60.072 1.00 95.62 276 GLU A CA 1
ATOM 2341 C C . GLU A 1 276 ? 35.563 10.222 -60.622 1.00 95.62 276 GLU A C 1
ATOM 2343 O O . GLU A 1 276 ? 35.737 10.276 -61.839 1.00 95.62 276 GLU A O 1
ATOM 2348 N N . GLN A 1 277 ? 36.427 10.744 -59.749 1.00 95.88 277 GLN A N 1
ATOM 2349 C CA . GLN A 1 277 ? 37.679 11.396 -60.134 1.00 95.88 277 GLN A CA 1
ATOM 2350 C C . GLN A 1 277 ? 38.639 10.423 -60.825 1.00 95.88 277 GLN A C 1
ATOM 2352 O O . GLN A 1 277 ? 39.236 10.761 -61.844 1.00 95.88 277 GLN A O 1
ATOM 2357 N N . LEU A 1 278 ? 38.782 9.191 -60.333 1.00 94.38 278 LEU A N 1
ATOM 2358 C CA . LEU A 1 278 ? 39.594 8.162 -60.988 1.00 94.38 278 LEU A CA 1
ATOM 2359 C C . LEU A 1 278 ? 39.020 7.783 -62.355 1.00 94.38 278 LEU A C 1
ATOM 2361 O O . LEU A 1 278 ? 39.764 7.647 -63.324 1.00 94.38 278 LEU A O 1
ATOM 2365 N N . ARG A 1 279 ? 37.693 7.658 -62.468 1.00 95.56 279 ARG A N 1
ATOM 2366 C CA . ARG A 1 279 ? 37.020 7.413 -63.751 1.00 95.56 279 ARG A CA 1
ATOM 2367 C C . ARG A 1 279 ? 37.220 8.571 -64.726 1.00 95.56 279 ARG A C 1
ATOM 2369 O O . ARG A 1 279 ? 37.503 8.312 -65.893 1.00 95.56 279 ARG A O 1
ATOM 2376 N N . SER A 1 280 ? 37.085 9.821 -64.280 1.00 95.56 280 SER A N 1
ATOM 2377 C CA . SER A 1 280 ? 37.258 10.997 -65.139 1.00 95.56 280 SER A CA 1
ATOM 2378 C C . SER A 1 280 ? 38.711 11.166 -65.572 1.00 95.56 280 SER A C 1
ATOM 2380 O O . SER A 1 280 ? 38.970 11.280 -66.765 1.00 95.56 280 SER A O 1
ATOM 2382 N N . THR A 1 281 ? 39.666 11.079 -64.646 1.00 94.44 281 THR A N 1
ATOM 2383 C CA . THR A 1 281 ? 41.104 11.150 -64.951 1.00 94.44 281 THR A CA 1
ATOM 2384 C C . THR A 1 281 ? 41.544 10.010 -65.862 1.00 94.44 281 THR A C 1
ATOM 2386 O O . THR A 1 281 ? 42.235 10.257 -66.846 1.00 94.44 281 THR A O 1
ATOM 2389 N N . SER A 1 282 ? 41.100 8.775 -65.610 1.00 93.50 282 SER A N 1
ATOM 2390 C CA . SER A 1 282 ? 41.363 7.637 -66.495 1.00 93.50 282 SER A CA 1
ATOM 2391 C C . SER A 1 282 ? 40.787 7.871 -67.894 1.00 93.50 282 SER A C 1
ATOM 2393 O O . SER A 1 282 ? 41.503 7.703 -68.882 1.00 93.50 282 SER A O 1
ATOM 2395 N N . LYS A 1 283 ? 39.538 8.346 -67.998 1.00 95.31 283 LYS A N 1
ATOM 2396 C CA . LYS A 1 283 ? 38.915 8.711 -69.278 1.00 95.31 283 LYS A CA 1
ATOM 2397 C C . LYS A 1 283 ? 39.704 9.804 -70.004 1.00 95.31 283 LYS A C 1
ATOM 2399 O O . LYS A 1 283 ? 39.997 9.644 -71.184 1.00 95.31 283 LYS A O 1
ATOM 2404 N N . GLU A 1 284 ? 40.094 10.875 -69.317 1.00 94.19 284 GLU A N 1
ATOM 2405 C CA . GLU A 1 284 ? 40.907 11.951 -69.893 1.00 94.19 284 GLU A CA 1
ATOM 2406 C C . GLU A 1 284 ? 42.273 11.454 -70.368 1.00 94.19 284 GLU A C 1
ATOM 2408 O O . GLU A 1 284 ? 42.739 11.873 -71.425 1.00 94.19 284 GLU A O 1
ATOM 2413 N N . MET A 1 285 ? 42.926 10.572 -69.606 1.00 92.94 285 MET A N 1
ATOM 2414 C CA . MET A 1 285 ? 44.197 9.964 -69.998 1.00 92.94 285 MET A CA 1
ATOM 2415 C C . MET A 1 285 ? 44.032 9.129 -71.267 1.00 92.94 285 MET A C 1
ATOM 2417 O O . MET A 1 285 ? 44.780 9.345 -72.220 1.00 92.94 285 MET A O 1
ATOM 2421 N N . TYR A 1 286 ? 43.006 8.273 -71.334 1.00 93.19 286 TYR A N 1
ATOM 2422 C CA . TYR A 1 286 ? 42.690 7.524 -72.551 1.00 93.19 286 TYR A CA 1
ATOM 2423 C C . TYR A 1 286 ? 42.347 8.445 -73.727 1.00 93.19 286 TYR A C 1
ATOM 2425 O O . TYR A 1 286 ? 42.758 8.179 -74.853 1.00 93.19 286 TYR A O 1
ATOM 2433 N N . GLU A 1 287 ? 41.620 9.543 -73.515 1.00 94.06 287 GLU A N 1
ATOM 2434 C CA . GLU A 1 287 ? 41.301 10.514 -74.569 1.00 94.06 287 GLU A CA 1
ATOM 2435 C C . GLU A 1 287 ? 42.530 11.308 -75.034 1.00 94.06 287 GLU A C 1
ATOM 2437 O O . GLU A 1 287 ? 42.658 11.591 -76.227 1.00 94.06 287 GLU A O 1
ATOM 2442 N N . ARG A 1 288 ? 43.440 11.676 -74.123 1.00 94.12 288 ARG A N 1
ATOM 2443 C CA . ARG A 1 288 ? 44.733 12.300 -74.456 1.00 94.12 288 ARG A CA 1
ATOM 2444 C C . ARG A 1 288 ? 45.602 11.338 -75.258 1.00 94.12 288 ARG A C 1
ATOM 2446 O O . ARG A 1 288 ? 46.094 11.720 -76.312 1.00 94.12 288 ARG A O 1
ATOM 2453 N N . GLU A 1 289 ? 45.739 10.093 -74.814 1.00 92.88 289 GLU A N 1
ATOM 2454 C CA . GLU A 1 289 ? 46.508 9.069 -75.526 1.00 92.88 289 GLU A CA 1
ATOM 2455 C C . GLU A 1 289 ? 45.915 8.783 -76.910 1.00 92.88 289 GLU A C 1
ATOM 2457 O O . GLU A 1 289 ? 46.636 8.800 -77.903 1.00 92.88 289 GLU A O 1
ATOM 2462 N N . ASN A 1 290 ? 44.590 8.634 -77.017 1.00 92.62 290 ASN A N 1
ATOM 2463 C CA . ASN A 1 290 ? 43.920 8.472 -78.309 1.00 92.62 290 ASN A CA 1
ATOM 2464 C C . ASN A 1 290 ? 44.144 9.670 -79.241 1.00 92.62 290 ASN A C 1
ATOM 2466 O O . ASN A 1 290 ? 44.320 9.474 -80.444 1.00 92.62 290 ASN A O 1
ATOM 2470 N N . ARG A 1 291 ? 44.133 10.904 -78.721 1.00 93.62 291 ARG A N 1
ATOM 2471 C CA . ARG A 1 291 ? 44.471 12.099 -79.511 1.00 93.62 291 ARG A CA 1
ATOM 2472 C C . ARG A 1 291 ? 45.920 12.060 -79.983 1.00 93.62 291 ARG A C 1
ATOM 2474 O O . ARG A 1 291 ? 46.138 12.166 -81.182 1.00 93.62 291 ARG A O 1
ATOM 2481 N N . ASN A 1 292 ? 46.868 11.792 -79.089 1.00 93.06 292 ASN A N 1
ATOM 2482 C CA . ASN A 1 292 ? 48.287 11.682 -79.433 1.00 93.06 292 ASN A CA 1
ATOM 2483 C C . ASN A 1 292 ? 48.537 10.596 -80.490 1.00 93.06 292 ASN A C 1
ATOM 2485 O O . ASN A 1 292 ? 49.294 10.818 -81.428 1.00 93.06 292 ASN A O 1
ATOM 2489 N N . LEU A 1 293 ? 47.881 9.436 -80.379 1.00 93.12 293 LEU A N 1
ATOM 2490 C CA . LEU A 1 293 ? 47.985 8.357 -81.366 1.00 93.12 293 LEU A CA 1
ATOM 2491 C C . LEU A 1 293 ? 47.394 8.760 -82.723 1.00 93.12 293 LEU A C 1
ATOM 2493 O O . LEU A 1 293 ? 47.972 8.433 -83.759 1.00 93.12 293 LEU A O 1
ATOM 2497 N N . ARG A 1 294 ? 46.264 9.480 -82.740 1.00 94.12 294 ARG A N 1
ATOM 2498 C CA . ARG A 1 294 ? 45.676 10.019 -83.980 1.00 94.12 294 ARG A CA 1
ATOM 2499 C C . ARG A 1 294 ? 46.583 11.064 -84.621 1.00 94.12 294 ARG A C 1
ATOM 2501 O O . ARG A 1 294 ? 46.836 10.965 -85.813 1.00 94.12 294 ARG A O 1
ATOM 2508 N N . GLU A 1 295 ? 47.109 12.003 -83.842 1.00 93.44 295 GLU A N 1
ATOM 2509 C CA . GLU A 1 295 ? 48.050 13.024 -84.315 1.00 93.44 295 GLU A CA 1
ATOM 2510 C C . GLU A 1 295 ? 49.352 12.394 -84.825 1.00 93.44 295 GLU A C 1
ATOM 2512 O O . GLU A 1 295 ? 49.820 12.743 -85.904 1.00 93.44 295 GLU A O 1
ATOM 2517 N N . ALA A 1 296 ? 49.914 11.414 -84.112 1.00 92.75 296 ALA A N 1
ATOM 2518 C CA . ALA A 1 296 ? 51.094 10.674 -84.556 1.00 92.75 296 ALA A CA 1
ATOM 2519 C C . ALA A 1 296 ? 50.831 9.916 -85.864 1.00 92.75 296 ALA A C 1
ATOM 2521 O O . ALA A 1 296 ? 51.656 9.966 -86.778 1.00 92.75 296 ALA A O 1
ATOM 2522 N N . ARG A 1 297 ? 49.667 9.261 -85.986 1.00 94.50 297 ARG A N 1
ATOM 2523 C CA . ARG A 1 297 ? 49.223 8.639 -87.240 1.00 94.50 297 ARG A CA 1
ATOM 2524 C C . ARG A 1 297 ? 49.131 9.677 -88.357 1.00 94.50 297 ARG A C 1
ATOM 2526 O O . ARG A 1 297 ? 49.660 9.429 -89.432 1.00 94.50 297 ARG A O 1
ATOM 2533 N N . ASP A 1 298 ? 48.475 10.810 -88.127 1.00 94.44 298 ASP A N 1
ATOM 2534 C CA . ASP A 1 298 ? 48.278 11.845 -89.149 1.00 94.44 298 ASP A CA 1
ATOM 2535 C C . ASP A 1 298 ? 49.601 12.474 -89.581 1.00 94.44 298 ASP A C 1
ATOM 2537 O O . ASP A 1 298 ? 49.840 12.645 -90.774 1.00 94.44 298 ASP A O 1
ATOM 2541 N N . ASN A 1 299 ? 50.510 12.716 -88.638 1.00 93.56 299 ASN A N 1
ATOM 2542 C CA . ASN A 1 299 ? 51.867 13.169 -88.926 1.00 93.56 299 ASN A CA 1
ATOM 2543 C C . ASN A 1 299 ? 52.638 12.144 -89.764 1.00 93.56 299 ASN A C 1
ATOM 2545 O O . ASN A 1 299 ? 53.258 12.524 -90.757 1.00 93.56 299 ASN A O 1
ATOM 2549 N N . ALA A 1 300 ? 52.560 10.856 -89.415 1.00 92.00 300 ALA A N 1
ATOM 2550 C CA . ALA A 1 300 ? 53.190 9.785 -90.183 1.00 92.00 300 ALA A CA 1
ATOM 2551 C C . ALA A 1 300 ? 52.590 9.659 -91.594 1.00 92.00 300 ALA A C 1
ATOM 2553 O O . ALA A 1 300 ? 53.321 9.447 -92.560 1.00 92.00 300 ALA A O 1
ATOM 2554 N N . VAL A 1 301 ? 51.272 9.832 -91.742 1.00 93.75 301 VAL A N 1
ATOM 2555 C CA . VAL A 1 301 ? 50.601 9.873 -93.052 1.00 93.75 301 VAL A CA 1
ATOM 2556 C C . VAL A 1 301 ? 51.068 11.084 -93.856 1.00 93.75 301 VAL A C 1
ATOM 2558 O O . VAL A 1 301 ? 51.468 10.919 -95.004 1.00 93.75 301 VAL A O 1
ATOM 2561 N N . ALA A 1 302 ? 51.108 12.276 -93.263 1.00 93.00 302 ALA A N 1
ATOM 2562 C CA . ALA A 1 302 ? 51.571 13.490 -93.929 1.00 93.00 302 ALA A CA 1
ATOM 2563 C C . ALA A 1 302 ? 53.061 13.422 -94.309 1.00 93.00 302 ALA A C 1
ATOM 2565 O O . ALA A 1 302 ? 53.478 13.971 -95.328 1.00 93.00 302 ALA A O 1
ATOM 2566 N N . GLU A 1 303 ? 53.896 12.778 -93.493 1.00 90.56 303 GLU A N 1
ATOM 2567 C CA . GLU A 1 303 ? 55.304 12.527 -93.812 1.00 90.56 303 GLU A CA 1
ATOM 2568 C C . GLU A 1 303 ? 55.452 11.500 -94.936 1.00 90.56 303 GLU A C 1
ATOM 2570 O O . GLU A 1 303 ? 56.202 11.744 -95.880 1.00 90.56 303 GLU A O 1
ATOM 2575 N N . LYS A 1 304 ? 54.668 10.414 -94.909 1.00 93.62 304 LYS A N 1
ATOM 2576 C CA . LYS A 1 304 ? 54.577 9.459 -96.020 1.00 93.62 304 LYS A CA 1
ATOM 2577 C C . LYS A 1 304 ? 54.154 10.157 -97.312 1.00 93.62 304 LYS A C 1
ATOM 2579 O O . LYS A 1 304 ? 54.765 9.926 -98.347 1.00 93.62 304 LYS A O 1
ATOM 2584 N N . GLU A 1 305 ? 53.129 11.003 -97.281 1.00 93.56 305 GLU A N 1
ATOM 2585 C CA . GLU A 1 305 ? 52.667 11.751 -98.456 1.00 93.56 305 GLU A CA 1
ATOM 2586 C C . GLU A 1 305 ? 53.742 12.706 -98.980 1.00 93.56 305 GLU A C 1
ATOM 2588 O O . GLU A 1 305 ? 53.998 12.733 -100.184 1.00 93.56 305 GLU A O 1
ATOM 2593 N N . ARG A 1 306 ? 54.431 13.432 -98.088 1.00 93.06 306 ARG A N 1
ATOM 2594 C CA . ARG A 1 306 ? 55.589 14.264 -98.451 1.00 93.06 306 ARG A CA 1
ATOM 2595 C C . ARG A 1 306 ? 56.701 13.440 -99.097 1.00 93.06 306 ARG A C 1
ATOM 2597 O O . ARG A 1 306 ? 57.224 13.855 -100.128 1.00 93.06 306 ARG A O 1
ATOM 2604 N N . ALA A 1 307 ? 57.030 12.277 -98.538 1.00 90.00 307 ALA A N 1
ATOM 2605 C CA . ALA A 1 307 ? 58.030 11.371 -99.094 1.00 90.00 307 ALA A CA 1
ATOM 2606 C C . ALA A 1 307 ? 57.615 10.843 -100.477 1.00 90.00 307 ALA A C 1
ATOM 2608 O O . ALA A 1 307 ? 58.419 10.886 -101.400 1.00 90.00 307 ALA A O 1
ATOM 2609 N N . VAL A 1 308 ? 56.352 10.440 -100.656 1.00 93.25 308 VAL A N 1
ATOM 2610 C CA . VAL A 1 308 ? 55.806 10.002 -101.954 1.00 93.25 308 VAL A CA 1
ATOM 2611 C C . VAL A 1 308 ? 55.832 11.134 -102.984 1.00 93.25 308 VAL A C 1
ATOM 2613 O O . VAL A 1 308 ? 56.131 10.900 -104.151 1.00 93.25 308 VAL A O 1
ATOM 2616 N N . MET A 1 309 ? 55.522 12.370 -102.589 1.00 92.31 309 MET A N 1
ATOM 2617 C CA . MET A 1 309 ? 55.622 13.526 -103.485 1.00 92.31 309 MET A CA 1
ATOM 2618 C C . MET A 1 309 ? 57.074 13.814 -103.874 1.00 92.31 309 MET A C 1
ATOM 2620 O O . MET A 1 309 ? 57.355 14.008 -105.054 1.00 92.31 309 MET A O 1
ATOM 2624 N N . ALA A 1 310 ? 57.999 13.770 -102.914 1.00 91.50 310 ALA A N 1
ATOM 2625 C CA . ALA A 1 310 ? 59.426 13.921 -103.178 1.00 91.50 310 ALA A CA 1
ATOM 2626 C C . ALA A 1 310 ? 59.965 12.804 -104.087 1.00 91.50 310 ALA A C 1
ATOM 2628 O O . ALA A 1 310 ? 60.733 13.090 -105.002 1.00 91.50 310 ALA A O 1
ATOM 2629 N N . GLU A 1 311 ? 59.530 11.557 -103.886 1.00 89.88 311 GLU A N 1
ATOM 2630 C CA . GLU A 1 311 ? 59.841 10.420 -104.756 1.00 89.88 311 GLU A CA 1
ATOM 2631 C C . GLU A 1 311 ? 59.301 10.652 -106.169 1.00 89.88 311 GLU A C 1
ATOM 2633 O O . GLU A 1 311 ? 60.050 10.525 -107.131 1.00 89.88 311 GLU A O 1
ATOM 2638 N N . LYS A 1 312 ? 58.036 11.068 -106.318 1.00 92.50 312 LYS A N 1
ATOM 2639 C CA . LYS A 1 312 ? 57.452 11.407 -107.626 1.00 92.50 312 LYS A CA 1
ATOM 2640 C C . LYS A 1 312 ? 58.208 12.530 -108.324 1.00 92.50 312 LYS A C 1
ATOM 2642 O O . LYS A 1 312 ? 58.417 12.452 -109.529 1.00 92.50 312 LYS A O 1
ATOM 2647 N N . ASP A 1 313 ? 58.616 13.569 -107.605 1.00 91.88 313 ASP A N 1
ATOM 2648 C CA . ASP A 1 313 ? 59.388 14.669 -108.185 1.00 91.88 313 ASP A CA 1
ATOM 2649 C C . ASP A 1 313 ? 60.821 14.248 -108.529 1.00 91.88 313 ASP A C 1
ATOM 2651 O O . ASP A 1 313 ? 61.354 14.677 -109.552 1.00 91.88 313 ASP A O 1
ATOM 2655 N N . ALA A 1 314 ? 61.443 13.381 -107.727 1.00 88.69 314 ALA A N 1
ATOM 2656 C CA . ALA A 1 314 ? 62.731 12.773 -108.046 1.00 88.69 314 ALA A CA 1
ATOM 2657 C C . ALA A 1 314 ? 62.632 11.866 -109.280 1.00 88.69 314 ALA A C 1
ATOM 2659 O O . ALA A 1 314 ? 63.475 11.971 -110.166 1.00 88.69 314 ALA A O 1
ATOM 2660 N N . LEU A 1 315 ? 61.577 11.052 -109.385 1.00 91.88 315 LEU A N 1
ATOM 2661 C CA . LEU A 1 315 ? 61.269 10.243 -110.564 1.00 91.88 315 LEU A CA 1
ATOM 2662 C C . LEU A 1 315 ? 61.027 11.125 -111.788 1.00 91.88 315 LEU A C 1
ATOM 2664 O O . LEU A 1 315 ? 61.635 10.890 -112.818 1.00 91.88 315 LEU A O 1
ATOM 2668 N N . ARG A 1 316 ? 60.252 12.211 -111.674 1.00 91.56 316 ARG A N 1
ATOM 2669 C CA . ARG A 1 316 ? 60.076 13.181 -112.770 1.00 91.56 316 ARG A CA 1
ATOM 2670 C C . ARG A 1 316 ? 61.396 13.803 -113.211 1.00 91.56 316 ARG A C 1
ATOM 2672 O O . ARG A 1 316 ? 61.613 13.965 -114.405 1.00 91.56 316 ARG A O 1
ATOM 2679 N N . LYS A 1 317 ? 62.271 14.175 -112.271 1.00 91.12 317 LYS A N 1
ATOM 2680 C CA . LYS A 1 317 ? 63.613 14.691 -112.587 1.00 91.12 317 LYS A CA 1
ATOM 2681 C C . LYS A 1 317 ? 64.474 13.624 -113.251 1.00 91.12 317 LYS A C 1
ATOM 2683 O O . LYS A 1 317 ? 65.193 13.944 -114.189 1.00 91.12 317 LYS A O 1
ATOM 2688 N N . TYR A 1 318 ? 64.397 12.380 -112.784 1.00 90.00 318 TYR A N 1
ATOM 2689 C CA . TYR A 1 318 ? 65.069 11.244 -113.403 1.00 90.00 318 TYR A CA 1
ATOM 2690 C C . TYR A 1 318 ? 64.563 11.021 -114.829 1.00 90.00 318 TYR A C 1
ATOM 2692 O O . TYR A 1 318 ? 65.381 10.962 -115.734 1.00 90.00 318 TYR A O 1
ATOM 2700 N N . ASP A 1 319 ? 63.250 11.001 -115.051 1.00 91.69 319 ASP A N 1
ATOM 2701 C CA . ASP A 1 319 ? 62.636 10.860 -116.372 1.00 91.69 319 ASP A CA 1
ATOM 2702 C C . ASP A 1 319 ? 63.024 12.020 -117.294 1.00 91.69 319 ASP A C 1
ATOM 2704 O O . ASP A 1 319 ? 63.391 11.796 -118.442 1.00 91.69 319 ASP A O 1
ATOM 2708 N N . GLN A 1 320 ? 63.018 13.262 -116.795 1.00 89.88 320 GLN A N 1
ATOM 2709 C CA . GLN A 1 320 ? 63.503 14.427 -117.541 1.00 89.88 320 GLN A CA 1
ATOM 2710 C C . GLN A 1 320 ? 64.982 14.294 -117.903 1.00 89.88 320 GLN A C 1
ATOM 2712 O O . GLN A 1 320 ? 65.355 14.581 -119.037 1.00 89.88 320 GLN A O 1
ATOM 2717 N N . LEU A 1 321 ? 65.828 13.863 -116.966 1.00 90.06 321 LEU A N 1
ATOM 2718 C CA . LEU A 1 321 ? 67.252 13.651 -117.209 1.00 90.06 321 LEU A CA 1
ATOM 2719 C C . LEU A 1 321 ? 67.479 12.495 -118.188 1.00 90.06 321 LEU A C 1
ATOM 2721 O O . LEU A 1 321 ? 68.376 12.568 -119.018 1.00 90.06 321 LEU A O 1
ATOM 2725 N N . LEU A 1 322 ? 66.663 11.447 -118.115 1.00 91.00 322 LEU A N 1
ATOM 2726 C CA . LEU A 1 322 ? 66.709 10.299 -119.008 1.00 91.00 322 LEU A CA 1
ATOM 2727 C C . LEU A 1 322 ? 66.253 10.691 -120.415 1.00 91.00 322 LEU A C 1
ATOM 2729 O O . LEU A 1 322 ? 66.873 10.277 -121.388 1.00 91.00 322 LEU A O 1
ATOM 2733 N N . GLU A 1 323 ? 65.241 11.546 -120.535 1.00 89.31 323 GLU A N 1
ATOM 2734 C CA . GLU A 1 323 ? 64.806 12.113 -121.810 1.00 89.31 323 GLU A CA 1
ATOM 2735 C C . GLU A 1 323 ? 65.857 13.073 -122.383 1.00 89.31 323 GLU A C 1
ATOM 2737 O O . GLU A 1 323 ? 66.184 12.984 -123.561 1.00 89.31 323 GLU A O 1
ATOM 2742 N N . GLN A 1 324 ? 66.470 13.926 -121.556 1.00 87.69 324 GLN A N 1
ATOM 2743 C CA . GLN A 1 324 ? 67.617 14.750 -121.956 1.00 87.69 324 GLN A CA 1
ATOM 2744 C C . GLN A 1 324 ? 68.802 13.888 -122.385 1.00 87.69 324 GLN A C 1
ATOM 2746 O O . GLN A 1 324 ? 69.441 14.188 -123.387 1.00 87.69 324 GLN A O 1
ATOM 2751 N N . TYR A 1 325 ? 69.088 12.804 -121.663 1.00 84.31 325 TYR A N 1
ATOM 2752 C CA . TYR A 1 325 ? 70.128 11.850 -122.023 1.00 84.31 325 TYR A CA 1
ATOM 2753 C C . TYR A 1 325 ? 69.801 11.170 -123.350 1.00 84.31 325 TYR A C 1
ATOM 2755 O O . TYR A 1 325 ? 70.674 11.110 -124.203 1.00 84.31 325 TYR A O 1
ATOM 2763 N N . ARG A 1 326 ? 68.554 10.739 -123.581 1.00 89.19 326 ARG A N 1
ATOM 2764 C CA . ARG A 1 326 ? 68.103 10.186 -124.869 1.00 89.19 326 ARG A CA 1
ATOM 2765 C C . ARG A 1 326 ? 68.183 11.208 -125.998 1.00 89.19 326 ARG A C 1
ATOM 2767 O O . ARG A 1 326 ? 68.631 10.858 -127.080 1.00 89.19 326 ARG A O 1
ATOM 2774 N N . GLN A 1 327 ? 67.802 12.463 -125.770 1.00 86.19 327 GLN A N 1
ATOM 2775 C CA . GLN A 1 327 ? 67.926 13.539 -126.759 1.00 86.19 327 GLN A CA 1
ATOM 2776 C C . GLN A 1 327 ? 69.387 13.859 -127.066 1.00 86.19 327 GLN A C 1
ATOM 2778 O O . GLN A 1 327 ? 69.748 14.008 -128.229 1.00 86.19 327 GLN A O 1
ATOM 2783 N N . MET A 1 328 ? 70.241 13.929 -126.044 1.00 83.94 328 MET A N 1
ATOM 2784 C CA . MET A 1 328 ? 71.683 14.078 -126.211 1.00 83.94 328 MET A CA 1
ATOM 2785 C C . MET A 1 328 ? 72.271 12.870 -126.927 1.00 83.94 328 MET A C 1
ATOM 2787 O O . MET A 1 328 ? 73.084 13.059 -127.819 1.00 83.94 328 MET A O 1
ATOM 2791 N N . GLN A 1 329 ? 71.834 11.655 -126.596 1.00 88.06 329 GLN A N 1
ATOM 2792 C CA . GLN A 1 329 ? 72.260 10.425 -127.245 1.00 88.06 329 GLN A CA 1
ATOM 2793 C C . GLN A 1 329 ? 71.864 10.442 -128.722 1.00 88.06 329 GLN A C 1
ATOM 2795 O O . GLN A 1 329 ? 72.745 10.334 -129.564 1.00 88.06 329 GLN A O 1
ATOM 2800 N N . LEU A 1 330 ? 70.595 10.692 -129.055 1.00 85.50 330 LEU A N 1
ATOM 2801 C CA . LEU A 1 330 ? 70.119 10.854 -130.434 1.00 85.50 330 LEU A CA 1
ATOM 2802 C C . LEU A 1 330 ? 70.843 11.993 -131.158 1.00 85.50 330 LEU A C 1
ATOM 2804 O O . LEU A 1 330 ? 71.202 11.856 -132.321 1.00 85.50 330 LEU A O 1
ATOM 2808 N N . GLY A 1 331 ? 71.111 13.104 -130.472 1.00 84.88 331 GLY A N 1
ATOM 2809 C CA . GLY A 1 331 ? 71.893 14.217 -131.000 1.00 84.88 331 GLY A CA 1
ATOM 2810 C C . GLY A 1 331 ? 73.336 13.812 -131.292 1.00 84.88 331 GLY A C 1
ATOM 2811 O O . GLY A 1 331 ? 73.859 14.142 -132.351 1.00 84.88 331 GLY A O 1
ATOM 2812 N N . THR A 1 332 ? 73.979 13.053 -130.401 1.00 80.44 332 THR A N 1
ATOM 2813 C CA . THR A 1 332 ? 75.322 12.506 -130.623 1.00 80.44 332 THR A CA 1
ATOM 2814 C C . THR A 1 332 ? 75.328 11.437 -131.702 1.00 80.44 332 THR A C 1
ATOM 2816 O O . THR A 1 332 ? 76.227 11.461 -132.526 1.00 80.44 332 THR A O 1
ATOM 2819 N N . GLU A 1 333 ? 74.330 10.557 -131.768 1.00 86.69 333 GLU A N 1
ATOM 2820 C CA . GLU A 1 333 ? 74.177 9.543 -132.812 1.00 86.69 333 GLU A CA 1
ATOM 2821 C C . GLU A 1 333 ? 73.953 10.208 -134.173 1.00 86.69 333 GLU A C 1
ATOM 2823 O O . GLU A 1 333 ? 74.620 9.843 -135.136 1.00 86.69 333 GLU A O 1
ATOM 2828 N N . SER A 1 334 ? 73.119 11.252 -134.246 1.00 83.75 334 SER A N 1
ATOM 2829 C CA . SER A 1 334 ? 72.944 12.088 -135.440 1.00 83.75 334 SER A CA 1
ATOM 2830 C C . SER A 1 334 ? 74.250 12.768 -135.830 1.00 83.75 334 SER A C 1
ATOM 2832 O O . SER A 1 334 ? 74.636 12.734 -136.990 1.00 83.75 334 SER A O 1
ATOM 2834 N N . LYS A 1 335 ? 74.985 13.335 -134.868 1.00 85.38 335 LYS A N 1
ATOM 2835 C CA . LYS A 1 335 ? 76.261 14.014 -135.129 1.00 85.38 335 LYS A CA 1
ATOM 2836 C C . LYS A 1 335 ? 77.361 13.039 -135.542 1.00 85.38 335 LYS A C 1
ATOM 2838 O O . LYS A 1 335 ? 78.166 13.356 -136.407 1.00 85.38 335 LYS A O 1
ATOM 2843 N N . VAL A 1 336 ? 77.378 11.838 -134.971 1.00 85.12 336 VAL A N 1
ATOM 2844 C CA . VAL A 1 336 ? 78.252 10.734 -135.378 1.00 85.12 336 VAL A CA 1
ATOM 2845 C C . VAL A 1 336 ? 77.872 10.255 -136.775 1.00 85.12 336 VAL A C 1
ATOM 2847 O O . VAL A 1 336 ? 78.767 10.048 -137.584 1.00 85.12 336 VAL A O 1
ATOM 2850 N N . ALA A 1 337 ? 76.583 10.129 -137.098 1.00 84.81 337 ALA A N 1
ATOM 2851 C CA . ALA A 1 337 ? 76.111 9.768 -138.432 1.00 84.81 337 ALA A CA 1
ATOM 2852 C C . ALA A 1 337 ? 76.451 10.847 -139.472 1.00 84.81 337 ALA A C 1
ATOM 2854 O O . ALA A 1 337 ? 76.933 10.515 -140.553 1.00 84.81 337 ALA A O 1
ATOM 2855 N N . GLU A 1 338 ? 76.281 12.127 -139.137 1.00 85.25 338 GLU A N 1
ATOM 2856 C CA . GLU A 1 338 ? 76.704 13.269 -139.951 1.00 85.25 338 GLU A CA 1
ATOM 2857 C C . GLU A 1 338 ? 78.216 13.270 -140.163 1.00 85.25 338 GLU A C 1
ATOM 2859 O O . GLU A 1 338 ? 78.659 13.389 -141.299 1.00 85.25 338 GLU A O 1
ATOM 2864 N N . LEU A 1 339 ? 79.018 13.087 -139.109 1.00 81.75 339 LEU A N 1
ATOM 2865 C CA . LEU A 1 339 ? 80.477 13.006 -139.213 1.00 81.75 339 LEU A CA 1
ATOM 2866 C C . LEU A 1 339 ? 80.928 11.771 -139.996 1.00 81.75 339 LEU A C 1
ATOM 2868 O O . LEU A 1 339 ? 81.861 11.869 -140.785 1.00 81.75 339 LEU A O 1
ATOM 2872 N N . LEU A 1 340 ? 80.260 10.625 -139.844 1.00 86.88 340 LEU A N 1
ATOM 2873 C CA . LEU A 1 340 ? 80.491 9.434 -140.665 1.00 86.88 340 LEU A CA 1
ATOM 2874 C C . LEU A 1 340 ? 80.135 9.693 -142.127 1.00 86.88 340 LEU A C 1
ATOM 2876 O O . LEU A 1 340 ? 80.868 9.263 -143.014 1.00 86.88 340 LEU A O 1
ATOM 2880 N N . HIS A 1 341 ? 79.034 10.393 -142.402 1.00 86.44 341 HIS A N 1
ATOM 2881 C CA . HIS A 1 341 ? 78.634 10.736 -143.762 1.00 86.44 341 HIS A CA 1
ATOM 2882 C C . HIS A 1 341 ? 79.578 11.771 -144.380 1.00 86.44 341 HIS A C 1
ATOM 2884 O O . HIS A 1 341 ? 80.010 11.591 -145.512 1.00 86.44 341 HIS A O 1
ATOM 2890 N N . GLN A 1 342 ? 79.981 12.795 -143.626 1.00 83.69 342 GLN A N 1
ATOM 2891 C CA . GLN A 1 342 ? 81.013 13.753 -144.021 1.00 83.69 342 GLN A CA 1
ATOM 2892 C C . GLN A 1 342 ? 82.358 13.063 -144.233 1.00 83.69 342 GLN A C 1
ATOM 2894 O O . GLN A 1 342 ? 83.033 13.364 -145.206 1.00 83.69 342 GLN A O 1
ATOM 2899 N N . SER A 1 343 ? 82.740 12.117 -143.377 1.00 80.19 343 SER A N 1
ATOM 2900 C CA . SER A 1 343 ? 83.960 11.324 -143.534 1.00 80.19 343 SER A CA 1
ATOM 2901 C C . SER A 1 343 ? 83.894 10.450 -144.785 1.00 80.19 343 SER A C 1
ATOM 2903 O O . SER A 1 343 ? 84.860 10.437 -145.537 1.00 80.19 343 SER A O 1
ATOM 2905 N N . LYS A 1 344 ? 82.752 9.809 -145.072 1.00 86.81 344 LYS A N 1
ATOM 2906 C CA . LYS A 1 344 ? 82.521 9.074 -146.328 1.00 86.81 344 LYS A CA 1
ATOM 2907 C C . LYS A 1 344 ? 82.546 9.987 -147.552 1.00 86.81 344 LYS A C 1
ATOM 2909 O O . LYS A 1 344 ? 83.141 9.647 -148.563 1.00 86.81 344 LYS A O 1
ATOM 2914 N N . LEU A 1 345 ? 81.928 11.163 -147.482 1.00 82.88 345 LEU A N 1
ATOM 2915 C CA . LEU A 1 345 ? 81.994 12.154 -148.556 1.00 82.88 345 LEU A CA 1
ATOM 2916 C C . LEU A 1 345 ? 83.431 12.627 -148.765 1.00 82.88 345 LEU A C 1
ATOM 2918 O O . LEU A 1 345 ? 83.892 12.663 -149.896 1.00 82.88 345 LEU A O 1
ATOM 2922 N N . LYS A 1 346 ? 84.167 12.912 -147.687 1.00 82.00 346 LYS A N 1
ATOM 2923 C CA . LYS A 1 346 ? 85.586 13.272 -147.741 1.00 82.00 346 LYS A CA 1
ATOM 2924 C C . LYS A 1 346 ? 86.451 12.125 -148.247 1.00 82.00 346 LYS A C 1
ATOM 2926 O O . LYS A 1 346 ? 87.403 12.395 -148.968 1.00 82.00 346 LYS A O 1
ATOM 2931 N N . SER A 1 347 ? 86.126 10.870 -147.935 1.00 84.25 347 SER A N 1
ATOM 2932 C CA . SER A 1 347 ? 86.830 9.714 -148.489 1.00 84.25 347 SER A CA 1
ATOM 2933 C C . SER A 1 347 ? 86.538 9.561 -149.979 1.00 84.25 347 SER A C 1
ATOM 2935 O O . SER A 1 347 ? 87.482 9.390 -150.734 1.00 84.25 347 SER A O 1
ATOM 2937 N N . PHE A 1 348 ? 85.293 9.736 -150.436 1.00 86.50 348 PHE A N 1
ATOM 2938 C CA . PHE A 1 348 ? 84.964 9.745 -151.867 1.00 86.50 348 PHE A CA 1
ATOM 2939 C C . PHE A 1 348 ? 85.586 10.934 -152.608 1.00 86.50 348 PHE A C 1
ATOM 2941 O O . PHE A 1 348 ? 86.086 10.780 -153.718 1.00 86.50 348 PHE A O 1
ATOM 2948 N N . GLU A 1 349 ? 85.594 12.126 -152.009 1.00 83.38 349 GLU A N 1
ATOM 2949 C CA . GLU A 1 349 ? 86.299 13.291 -152.545 1.00 83.38 349 GLU A CA 1
ATOM 2950 C C . GLU A 1 349 ? 87.803 13.028 -152.616 1.00 83.38 349 GLU A C 1
ATOM 2952 O O . GLU A 1 349 ? 88.419 13.362 -153.622 1.00 83.38 349 GLU A O 1
ATOM 2957 N N . SER A 1 350 ? 88.384 12.401 -151.590 1.00 78.69 350 SER A N 1
ATOM 2958 C CA . SER A 1 350 ? 89.792 12.007 -151.563 1.00 78.69 350 SER A CA 1
ATOM 2959 C C . SER A 1 350 ? 90.096 10.955 -152.621 1.00 78.69 350 SER A C 1
ATOM 2961 O O . SER A 1 350 ? 91.068 11.119 -153.342 1.00 78.69 350 SER A O 1
ATOM 2963 N N . GLU A 1 351 ? 89.279 9.911 -152.769 1.00 82.19 351 GLU A N 1
ATOM 2964 C CA . GLU A 1 351 ? 89.417 8.898 -153.822 1.00 82.19 351 GLU A CA 1
ATOM 2965 C C . GLU A 1 351 ? 89.294 9.533 -155.209 1.00 82.19 351 GLU A C 1
ATOM 2967 O O . GLU A 1 351 ? 90.104 9.253 -156.089 1.00 82.19 351 GLU A O 1
ATOM 2972 N N . ARG A 1 352 ? 88.346 10.459 -155.400 1.00 84.44 352 ARG A N 1
ATOM 2973 C CA . ARG A 1 352 ? 88.197 11.223 -156.646 1.00 84.44 352 ARG A CA 1
ATOM 2974 C C . ARG A 1 352 ? 89.417 12.097 -156.921 1.00 84.44 352 ARG A C 1
ATOM 2976 O O . ARG A 1 352 ? 89.893 12.134 -158.050 1.00 84.44 352 ARG A O 1
ATOM 2983 N N . VAL A 1 353 ? 89.921 12.808 -155.912 1.00 79.88 353 VAL A N 1
ATOM 2984 C CA . VAL A 1 353 ? 91.139 13.623 -156.018 1.00 79.88 353 VAL A CA 1
ATOM 2985 C C . VAL A 1 353 ? 92.351 12.735 -156.271 1.00 79.88 353 VAL A C 1
ATOM 2987 O O . VAL A 1 353 ? 93.196 13.113 -157.067 1.00 79.88 353 VAL A O 1
ATOM 2990 N N . GLN A 1 354 ? 92.427 11.552 -155.669 1.00 82.19 354 GLN A N 1
ATOM 2991 C CA . GLN A 1 354 ? 93.515 10.601 -155.866 1.00 82.19 354 GLN A CA 1
ATOM 2992 C C . GLN A 1 354 ? 93.475 9.994 -157.272 1.00 82.19 354 GLN A C 1
ATOM 2994 O O . GLN A 1 354 ? 94.516 9.898 -157.911 1.00 82.19 354 GLN A O 1
ATOM 2999 N N . LEU A 1 355 ? 92.294 9.667 -157.802 1.00 82.31 355 LEU A N 1
ATOM 3000 C CA . LEU A 1 355 ? 92.103 9.271 -159.201 1.00 82.31 355 LEU A CA 1
ATOM 3001 C C . LEU A 1 355 ? 92.502 10.399 -160.159 1.00 82.31 355 LEU A C 1
ATOM 3003 O O . LEU A 1 355 ? 93.317 10.176 -161.047 1.00 82.31 355 LEU A O 1
ATOM 3007 N N . MET A 1 356 ? 92.024 11.625 -159.927 1.00 80.25 356 MET A N 1
ATOM 3008 C CA . MET A 1 356 ? 92.443 12.818 -160.677 1.00 80.25 356 MET A CA 1
ATOM 3009 C C . MET A 1 356 ? 93.950 13.066 -160.571 1.00 80.25 356 MET A C 1
ATOM 3011 O O . MET A 1 356 ? 94.586 13.444 -161.548 1.00 80.25 356 MET A O 1
ATOM 3015 N N . GLN A 1 357 ? 94.554 12.852 -159.405 1.00 82.06 357 GLN A N 1
ATOM 3016 C CA . GLN A 1 357 ? 95.992 12.987 -159.199 1.00 82.06 357 GLN A CA 1
ATOM 3017 C C . GLN A 1 357 ? 96.748 11.900 -159.970 1.00 82.06 357 GLN A C 1
ATOM 3019 O O . GLN A 1 357 ? 97.762 12.191 -160.590 1.00 82.06 357 GLN A O 1
ATOM 3024 N N . GLN A 1 358 ? 96.255 10.661 -159.983 1.00 82.50 358 GLN A N 1
ATOM 3025 C CA . GLN A 1 358 ? 96.844 9.573 -160.761 1.00 82.50 358 GLN A CA 1
ATOM 3026 C C . GLN A 1 358 ? 96.715 9.816 -162.270 1.00 82.50 358 GLN A C 1
ATOM 3028 O O . GLN A 1 358 ? 97.678 9.589 -163.001 1.00 82.50 358 GLN A O 1
ATOM 3033 N N . GLU A 1 359 ? 95.568 10.308 -162.744 1.00 80.31 359 GLU A N 1
ATOM 3034 C CA . GLU A 1 359 ? 95.365 10.701 -164.143 1.00 80.31 359 GLU A CA 1
ATOM 3035 C C . GLU A 1 359 ? 96.236 11.899 -164.525 1.00 80.31 359 GLU A C 1
ATOM 3037 O O . GLU A 1 359 ? 96.929 11.851 -165.537 1.00 80.31 359 GLU A O 1
ATOM 3042 N N . THR A 1 360 ? 96.285 12.948 -163.702 1.00 76.06 360 THR A N 1
ATOM 3043 C CA . THR A 1 360 ? 97.147 14.114 -163.954 1.00 76.06 360 THR A CA 1
ATOM 3044 C C . THR A 1 360 ? 98.627 13.760 -163.862 1.00 76.06 360 THR A C 1
ATOM 3046 O O . THR A 1 360 ? 99.396 14.265 -164.667 1.00 76.06 360 THR A O 1
ATOM 3049 N N . ALA A 1 361 ? 99.044 12.855 -162.972 1.00 79.50 361 ALA A N 1
ATOM 3050 C CA . ALA A 1 361 ? 100.418 12.355 -162.910 1.00 79.50 361 ALA A CA 1
ATOM 3051 C C . ALA A 1 361 ? 100.774 11.497 -164.135 1.00 79.50 361 ALA A C 1
ATOM 3053 O O . ALA A 1 361 ? 101.872 11.635 -164.673 1.00 79.50 361 ALA A O 1
ATOM 3054 N N . LYS A 1 362 ? 99.850 10.657 -164.626 1.00 81.88 362 LYS A N 1
ATOM 3055 C CA . LYS A 1 362 ? 100.018 9.936 -165.900 1.00 81.88 362 LYS A CA 1
ATOM 3056 C C . LYS A 1 362 ? 100.123 10.896 -167.081 1.00 81.88 362 LYS A C 1
ATOM 3058 O O . LYS A 1 362 ? 101.050 10.762 -167.874 1.00 81.88 362 LYS A O 1
ATOM 3063 N N . ASN A 1 363 ? 99.232 11.880 -167.164 1.00 79.19 363 ASN A N 1
ATOM 3064 C CA . ASN A 1 363 ? 99.252 12.900 -168.210 1.00 79.19 363 ASN A CA 1
ATOM 3065 C C . ASN A 1 363 ? 100.523 13.751 -168.127 1.00 79.19 363 ASN A C 1
ATOM 3067 O O . ASN A 1 363 ? 101.134 14.030 -169.149 1.00 79.19 363 ASN A O 1
ATOM 3071 N N . LEU A 1 364 ? 100.974 14.114 -166.923 1.00 77.69 364 LEU A N 1
ATOM 3072 C CA . LEU A 1 364 ? 102.227 14.834 -166.711 1.00 77.69 364 LEU A CA 1
ATOM 3073 C C . LEU A 1 364 ? 103.424 13.985 -167.139 1.00 77.69 364 LEU A C 1
ATOM 3075 O O . LEU A 1 364 ? 104.306 14.512 -167.797 1.00 77.69 364 LEU A O 1
ATOM 3079 N N . SER A 1 365 ? 103.448 12.688 -166.824 1.00 76.88 365 SER A N 1
ATOM 3080 C CA . SER A 1 365 ? 104.495 11.773 -167.289 1.00 76.88 365 SER A CA 1
ATOM 3081 C C . SER A 1 365 ? 104.494 11.643 -168.816 1.00 76.88 365 SER A C 1
ATOM 3083 O O . SER A 1 365 ? 105.557 11.706 -169.428 1.00 76.88 365 SER A O 1
ATOM 3085 N N . GLN A 1 366 ? 103.323 11.543 -169.451 1.00 78.50 366 GLN A N 1
ATOM 3086 C CA . GLN A 1 366 ? 103.204 11.576 -170.912 1.00 78.50 366 GLN A CA 1
ATOM 3087 C C . GLN A 1 366 ? 103.701 12.901 -171.494 1.00 78.50 366 GLN A C 1
ATOM 3089 O O . GLN A 1 366 ? 104.551 12.884 -172.380 1.00 78.50 366 GLN A O 1
ATOM 3094 N N . CYS A 1 367 ? 103.262 14.038 -170.955 1.00 73.19 367 CYS A N 1
ATOM 3095 C CA . CYS A 1 367 ? 103.730 15.359 -171.367 1.00 73.19 367 CYS A CA 1
ATOM 3096 C C . CYS A 1 367 ? 105.228 15.548 -171.109 1.00 73.19 367 CYS A C 1
ATOM 3098 O O . CYS A 1 367 ? 105.892 16.185 -171.909 1.00 73.19 367 CYS A O 1
ATOM 3100 N N . GLN A 1 368 ? 105.793 14.994 -170.035 1.00 75.88 368 GLN A N 1
ATOM 3101 C CA . GLN A 1 368 ? 107.233 15.025 -169.766 1.00 75.88 368 GLN A CA 1
ATOM 3102 C C . GLN A 1 368 ? 108.000 14.182 -170.781 1.00 75.88 368 GLN A C 1
ATOM 3104 O O . GLN A 1 368 ? 108.997 14.653 -171.312 1.00 75.88 368 GLN A O 1
ATOM 3109 N N . MET A 1 369 ? 107.514 12.987 -171.122 1.00 77.06 369 MET A N 1
ATOM 3110 C CA . MET A 1 369 ? 108.097 12.158 -172.181 1.00 77.06 369 MET A CA 1
ATOM 3111 C C . MET A 1 369 ? 108.007 12.839 -173.554 1.00 77.06 369 MET A C 1
ATOM 3113 O O . MET A 1 369 ? 108.944 12.766 -174.350 1.00 77.06 369 MET A O 1
ATOM 3117 N N . GLU A 1 370 ? 106.901 13.525 -173.844 1.00 77.62 370 GLU A N 1
ATOM 3118 C CA . GLU A 1 370 ? 106.747 14.339 -175.051 1.00 77.62 370 GLU A CA 1
ATOM 3119 C C . GLU A 1 370 ? 107.671 15.555 -175.033 1.00 77.62 370 GLU A C 1
ATOM 3121 O O . GLU A 1 370 ? 108.359 15.799 -176.021 1.00 77.62 370 GLU A O 1
ATOM 3126 N N . CYS A 1 371 ? 107.764 16.268 -173.911 1.00 72.38 371 CYS A N 1
ATOM 3127 C CA . CYS A 1 371 ? 108.690 17.377 -173.715 1.00 72.38 371 CYS A CA 1
ATOM 3128 C C . CYS A 1 371 ? 110.137 16.920 -173.867 1.00 72.38 371 CYS A C 1
ATOM 3130 O O . CYS A 1 371 ? 110.858 17.573 -174.601 1.00 72.38 371 CYS A O 1
ATOM 3132 N N . GLU A 1 372 ? 110.558 15.792 -173.290 1.00 76.62 372 GLU A N 1
ATOM 3133 C CA . GLU A 1 372 ? 111.893 15.216 -173.501 1.00 76.62 372 GLU A CA 1
ATOM 3134 C C . GLU A 1 372 ? 112.123 14.851 -174.969 1.00 76.62 372 GLU A C 1
ATOM 3136 O O . GLU A 1 372 ? 113.200 15.092 -175.516 1.00 76.62 372 GLU A O 1
ATOM 3141 N N . LYS A 1 373 ? 111.112 14.291 -175.641 1.00 76.38 373 LYS A N 1
ATOM 3142 C CA . LYS A 1 373 ? 111.183 13.987 -177.072 1.00 76.38 373 LYS A CA 1
ATOM 3143 C C . LYS A 1 373 ? 111.349 15.266 -177.891 1.00 76.38 373 LYS A C 1
ATOM 3145 O O . LYS A 1 373 ? 112.184 15.284 -178.792 1.00 76.38 373 LYS A O 1
ATOM 3150 N N . TYR A 1 374 ? 110.605 16.326 -177.573 1.00 74.19 374 TYR A N 1
ATOM 3151 C CA . TYR A 1 374 ? 110.722 17.637 -178.210 1.00 74.19 374 TYR A CA 1
ATOM 3152 C C . TYR A 1 374 ? 112.015 18.360 -177.832 1.00 74.19 374 TYR A C 1
ATOM 3154 O O . TYR A 1 374 ? 112.582 18.999 -178.705 1.00 74.19 374 TYR A O 1
ATOM 3162 N N . GLN A 1 375 ? 112.530 18.210 -176.610 1.00 74.12 375 GLN A N 1
ATOM 3163 C CA . GLN A 1 375 ? 113.816 18.753 -176.165 1.00 74.12 375 GLN A CA 1
ATOM 3164 C C . GLN A 1 375 ? 114.972 18.070 -176.882 1.00 74.12 375 GLN A C 1
ATOM 3166 O O . GLN A 1 375 ? 115.824 18.765 -177.412 1.00 74.12 375 GLN A O 1
ATOM 3171 N N . ARG A 1 376 ? 114.970 16.737 -177.012 1.00 75.31 376 ARG A N 1
ATOM 3172 C CA . ARG A 1 376 ? 115.962 16.021 -177.833 1.00 75.31 376 ARG A CA 1
ATOM 3173 C C . ARG A 1 376 ? 115.849 16.411 -179.307 1.00 75.31 376 ARG A C 1
ATOM 3175 O O . ARG A 1 376 ? 116.866 16.583 -179.970 1.00 75.31 376 ARG A O 1
ATOM 3182 N N . LYS A 1 377 ? 114.626 16.603 -179.822 1.00 73.62 377 LYS A N 1
ATOM 3183 C CA . LYS A 1 377 ? 114.406 17.131 -181.181 1.00 73.62 377 LYS A CA 1
ATOM 3184 C C . LYS A 1 377 ? 114.955 18.547 -181.330 1.00 73.62 377 LYS A C 1
ATOM 3186 O O . LYS A 1 377 ? 115.584 18.831 -182.339 1.00 73.62 377 LYS A O 1
ATOM 3191 N N . LEU A 1 378 ? 114.737 19.407 -180.337 1.00 68.06 378 LEU A N 1
ATOM 3192 C CA . LEU A 1 378 ? 115.258 20.767 -180.282 1.00 68.06 378 LEU A CA 1
ATOM 3193 C C . LEU A 1 378 ? 116.775 20.762 -180.169 1.00 68.06 378 LEU A C 1
ATOM 3195 O O . LEU A 1 378 ? 117.397 21.504 -180.898 1.00 68.06 378 LEU A O 1
ATOM 3199 N N . GLU A 1 379 ? 117.396 19.923 -179.345 1.00 75.69 379 GLU A N 1
ATOM 3200 C CA . GLU A 1 379 ? 118.857 19.817 -179.241 1.00 75.69 379 GLU A CA 1
ATOM 3201 C C . GLU A 1 379 ? 119.499 19.349 -180.548 1.00 75.69 379 GLU A C 1
ATOM 3203 O O . GLU A 1 379 ? 120.526 19.895 -180.948 1.00 75.69 379 GLU A O 1
ATOM 3208 N N . VAL A 1 380 ? 118.891 18.381 -181.243 1.00 74.62 380 VAL A N 1
ATOM 3209 C CA . VAL A 1 380 ? 119.331 17.966 -182.584 1.00 74.62 380 VAL A CA 1
ATOM 3210 C C . VAL A 1 380 ? 119.138 19.105 -183.582 1.00 74.62 380 VAL A C 1
ATOM 3212 O O . VAL A 1 380 ? 120.101 19.482 -184.237 1.00 74.62 380 VAL A O 1
ATOM 3215 N N . LEU A 1 381 ? 117.956 19.726 -183.631 1.00 68.69 381 LEU A N 1
ATOM 3216 C CA . LEU A 1 381 ? 117.674 20.858 -184.520 1.00 68.69 381 LEU A CA 1
ATOM 3217 C C . LEU A 1 381 ? 118.521 22.091 -184.200 1.00 68.69 381 LEU A C 1
ATOM 3219 O O . LEU A 1 381 ? 118.820 22.856 -185.099 1.00 68.69 381 LEU A O 1
ATOM 3223 N N . THR A 1 382 ? 118.929 22.288 -182.948 1.00 71.94 382 THR A N 1
ATOM 3224 C CA . THR A 1 382 ? 119.759 23.413 -182.500 1.00 71.94 382 THR A CA 1
ATOM 3225 C C . THR A 1 382 ? 121.223 23.138 -182.824 1.00 71.94 382 THR A C 1
ATOM 3227 O O . THR A 1 382 ? 121.924 24.040 -183.262 1.00 71.94 382 THR A O 1
ATOM 3230 N N . LYS A 1 383 ? 121.694 21.888 -182.704 1.00 74.19 383 LYS A N 1
ATOM 3231 C CA . LYS A 1 383 ? 123.013 21.480 -183.217 1.00 74.19 383 LYS A CA 1
ATOM 3232 C C . LYS A 1 383 ? 123.075 21.566 -184.739 1.00 74.19 383 LYS A C 1
ATOM 3234 O O . LYS A 1 383 ? 124.055 22.084 -185.265 1.00 74.19 383 LYS A O 1
ATOM 3239 N N . GLU A 1 384 ? 122.031 21.122 -185.436 1.00 69.56 384 GLU A N 1
ATOM 3240 C CA . GLU A 1 384 ? 121.906 21.284 -186.883 1.00 69.56 384 GLU A CA 1
ATOM 3241 C C . GLU A 1 384 ? 121.842 22.765 -187.247 1.00 69.56 384 GLU A C 1
ATOM 3243 O O . GLU A 1 384 ? 122.626 23.189 -188.082 1.00 69.56 384 GLU A O 1
ATOM 3248 N N . PHE A 1 385 ? 121.029 23.573 -186.562 1.00 71.88 385 PHE A N 1
ATOM 3249 C CA . PHE A 1 385 ? 120.923 25.014 -186.785 1.00 71.88 385 PHE A CA 1
ATOM 3250 C C . PHE A 1 385 ? 122.246 25.733 -186.542 1.00 71.88 385 PHE A C 1
ATOM 3252 O O . PHE A 1 385 ? 122.641 26.505 -187.396 1.00 71.88 385 PHE A O 1
ATOM 3259 N N . TYR A 1 386 ? 122.978 25.456 -185.460 1.00 73.06 386 TYR A N 1
ATOM 3260 C CA . TYR A 1 386 ? 124.292 26.067 -185.234 1.00 73.06 386 TYR A CA 1
ATOM 3261 C C . TYR A 1 386 ? 125.346 25.572 -186.229 1.00 73.06 386 TYR A C 1
ATOM 3263 O O . TYR A 1 386 ? 126.164 26.366 -186.682 1.00 73.06 386 TYR A O 1
ATOM 3271 N N . SER A 1 387 ? 125.313 24.298 -186.636 1.00 70.19 387 SER A N 1
ATOM 3272 C CA . SER A 1 387 ? 126.198 23.800 -187.698 1.00 70.19 387 SER A CA 1
ATOM 3273 C C . SER A 1 387 ? 125.881 24.444 -189.051 1.00 70.19 387 SER A C 1
ATOM 3275 O O . SER A 1 387 ? 126.791 24.850 -189.773 1.00 70.19 387 SER A O 1
ATOM 3277 N N . LEU A 1 388 ? 124.592 24.622 -189.358 1.00 72.56 388 LEU A N 1
ATOM 3278 C CA . LEU A 1 388 ? 124.103 25.252 -190.573 1.00 72.56 388 LEU A CA 1
ATOM 3279 C C . LEU A 1 388 ? 124.396 26.750 -190.535 1.00 72.56 388 LEU A C 1
ATOM 3281 O O . LEU A 1 388 ? 124.868 27.285 -191.526 1.00 72.56 388 LEU A O 1
ATOM 3285 N N . GLN A 1 389 ? 124.215 27.400 -189.386 1.00 73.88 389 GLN A N 1
ATOM 3286 C CA . GLN A 1 389 ? 124.509 28.807 -189.157 1.00 73.88 389 GLN A CA 1
ATOM 3287 C C . GLN A 1 389 ? 126.005 29.064 -189.311 1.00 73.88 389 GLN A C 1
ATOM 3289 O O . GLN A 1 389 ? 126.360 29.884 -190.146 1.00 73.88 389 GLN A O 1
ATOM 3294 N N . SER A 1 390 ? 126.887 28.313 -188.641 1.00 68.81 390 SER A N 1
ATOM 3295 C CA . SER A 1 390 ? 128.337 28.453 -188.831 1.00 68.81 390 SER A CA 1
ATOM 3296 C C . SER A 1 390 ? 128.780 28.122 -190.258 1.00 68.81 390 SER A C 1
ATOM 3298 O O . SER A 1 390 ? 129.655 28.810 -190.784 1.00 68.81 390 SER A O 1
ATOM 3300 N N . SER A 1 391 ? 128.164 27.134 -190.923 1.00 73.31 391 SER A N 1
ATOM 3301 C CA . SER A 1 391 ? 128.429 26.849 -192.344 1.00 73.31 391 SER A CA 1
ATOM 3302 C C . SER A 1 391 ? 127.915 27.956 -193.275 1.00 73.31 391 SER A C 1
ATOM 3304 O O . SER A 1 391 ? 128.537 28.262 -194.287 1.00 73.31 391 SER A O 1
ATOM 3306 N N . SER A 1 392 ? 126.799 28.599 -192.924 1.00 66.50 392 SER A N 1
ATOM 3307 C CA . SER A 1 392 ? 126.200 29.685 -193.696 1.00 66.50 392 SER A CA 1
ATOM 3308 C C . SER A 1 392 ? 126.933 30.999 -193.473 1.00 66.50 392 SER A C 1
ATOM 3310 O O . SER A 1 392 ? 127.112 31.740 -194.422 1.00 66.50 392 SER A O 1
ATOM 3312 N N . GLU A 1 393 ? 127.429 31.270 -192.266 1.00 73.81 393 GLU A N 1
ATOM 3313 C CA . GLU A 1 393 ? 128.226 32.453 -191.942 1.00 73.81 393 GLU A CA 1
ATOM 3314 C C . GLU A 1 393 ? 129.603 32.365 -192.605 1.00 73.81 393 GLU A C 1
ATOM 3316 O O . GLU A 1 393 ? 130.043 33.338 -193.211 1.00 73.81 393 GLU A O 1
ATOM 3321 N N . THR A 1 394 ? 130.241 31.187 -192.617 1.00 71.94 394 THR A N 1
ATOM 3322 C CA . THR A 1 394 ? 131.451 30.968 -193.434 1.00 71.94 394 THR A CA 1
ATOM 3323 C C . THR A 1 394 ? 131.160 31.132 -194.924 1.00 71.94 394 THR A C 1
ATOM 3325 O O . THR A 1 394 ? 131.910 31.822 -195.611 1.00 71.94 394 THR A O 1
ATOM 3328 N N . ARG A 1 395 ? 130.028 30.611 -195.421 1.00 74.56 395 ARG A N 1
ATOM 3329 C CA . ARG A 1 395 ? 129.609 30.798 -196.818 1.00 74.56 395 ARG A CA 1
ATOM 3330 C C . ARG A 1 395 ? 129.271 32.251 -197.161 1.00 74.56 395 ARG A C 1
ATOM 3332 O O . ARG A 1 395 ? 129.552 32.681 -198.271 1.00 74.56 395 ARG A O 1
ATOM 3339 N N . ILE A 1 396 ? 128.679 33.009 -196.242 1.00 73.00 396 ILE A N 1
ATOM 3340 C CA . ILE A 1 396 ? 128.350 34.430 -196.410 1.00 73.00 396 ILE A CA 1
ATOM 3341 C C . ILE A 1 396 ? 129.630 35.257 -196.443 1.00 73.00 396 ILE A C 1
ATOM 3343 O O . ILE A 1 396 ? 129.743 36.128 -197.297 1.00 73.00 396 ILE A O 1
ATOM 3347 N N . ILE A 1 397 ? 130.606 34.962 -195.583 1.00 72.75 397 ILE A N 1
ATOM 3348 C CA . ILE A 1 397 ? 131.907 35.641 -195.598 1.00 72.75 397 ILE A CA 1
ATOM 3349 C C . ILE A 1 397 ? 132.663 35.321 -196.898 1.00 72.75 397 ILE A C 1
ATOM 3351 O O . ILE A 1 397 ? 133.174 36.240 -197.531 1.00 72.75 397 ILE A O 1
ATOM 3355 N N . GLU A 1 398 ? 132.670 34.060 -197.349 1.00 71.06 398 GLU A N 1
ATOM 3356 C CA . GLU A 1 398 ? 133.228 33.658 -198.654 1.00 71.06 398 GLU A CA 1
ATOM 3357 C C . GLU A 1 398 ? 132.508 34.321 -199.838 1.00 71.06 398 GLU A C 1
ATOM 3359 O O . GLU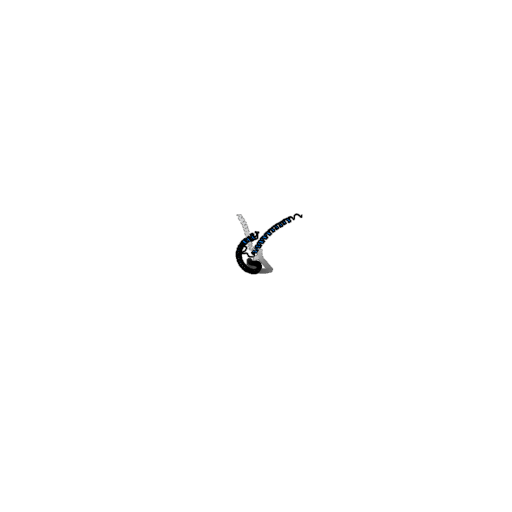 A 1 398 ? 133.139 34.748 -200.802 1.00 71.06 398 GLU A O 1
ATOM 3364 N N . LEU A 1 399 ? 131.178 34.417 -199.789 1.00 69.81 399 LEU A N 1
ATOM 3365 C CA . LEU A 1 399 ? 130.398 35.062 -200.841 1.00 69.81 399 LEU A CA 1
ATOM 3366 C C . LEU A 1 399 ? 130.561 36.579 -200.817 1.00 69.81 399 LEU A C 1
ATOM 3368 O O . LEU A 1 399 ? 130.549 37.181 -201.880 1.00 69.81 399 LEU A O 1
ATOM 3372 N N . GLN A 1 400 ? 130.747 37.210 -199.656 1.00 72.06 400 GLN A N 1
ATOM 3373 C CA . GLN A 1 400 ? 131.014 38.646 -199.552 1.00 72.06 400 GLN A CA 1
ATOM 3374 C C . GLN A 1 400 ? 132.405 39.014 -200.071 1.00 72.06 400 GLN A C 1
ATOM 3376 O O . GLN A 1 400 ? 132.540 40.050 -200.720 1.00 72.06 400 GLN A O 1
ATOM 3381 N N . THR A 1 401 ? 133.417 38.170 -199.854 1.00 70.38 401 THR A N 1
ATOM 3382 C CA . THR A 1 401 ? 134.745 38.361 -200.460 1.00 70.38 401 THR A CA 1
ATOM 3383 C C . THR A 1 401 ? 134.735 38.087 -201.962 1.00 70.38 401 THR A C 1
ATOM 3385 O O . THR A 1 401 ? 135.344 38.835 -202.719 1.00 70.38 401 THR A O 1
ATOM 3388 N N . GLN A 1 402 ? 133.971 37.099 -202.434 1.00 70.50 402 GLN A N 1
ATOM 3389 C CA . GLN A 1 402 ? 133.769 36.902 -203.874 1.00 70.50 402 GLN A CA 1
ATOM 3390 C C . GLN A 1 402 ? 132.979 38.049 -204.512 1.00 70.50 402 GLN A C 1
ATOM 3392 O O . GLN A 1 402 ? 133.302 38.468 -205.620 1.00 70.50 402 GLN A O 1
ATOM 3397 N N . ASN A 1 403 ? 131.963 38.587 -203.833 1.00 68.81 403 ASN A N 1
ATOM 3398 C CA . ASN A 1 403 ? 131.183 39.701 -204.368 1.00 68.81 403 ASN A CA 1
ATOM 3399 C C . ASN A 1 403 ? 132.024 40.972 -204.467 1.00 68.81 403 ASN A C 1
ATOM 3401 O O . ASN A 1 403 ? 131.913 41.681 -205.459 1.00 68.81 403 ASN A O 1
ATOM 3405 N N . SER A 1 404 ? 132.903 41.249 -203.499 1.00 70.00 404 SER A N 1
ATOM 3406 C CA . SER A 1 404 ? 133.806 42.398 -203.604 1.00 70.00 404 SER A CA 1
ATOM 3407 C C . SER A 1 404 ? 134.827 42.236 -204.740 1.00 70.00 404 SER A C 1
ATOM 3409 O O . SER A 1 404 ? 135.116 43.208 -205.438 1.00 70.00 404 SER A O 1
ATOM 3411 N N . GLU A 1 405 ? 135.303 41.015 -205.005 1.00 68.94 405 GLU A N 1
ATOM 3412 C CA . GLU A 1 405 ? 136.162 40.716 -206.161 1.00 68.94 405 GLU A CA 1
ATOM 3413 C C . GLU A 1 405 ? 135.425 40.815 -207.509 1.00 68.94 405 GLU A C 1
ATOM 3415 O O . GLU A 1 405 ? 135.981 41.335 -208.481 1.00 68.94 405 GLU A O 1
ATOM 3420 N N . TYR A 1 406 ? 134.174 40.348 -207.594 1.00 69.00 406 TYR A N 1
ATOM 3421 C CA . TYR A 1 406 ? 133.369 40.459 -208.814 1.00 69.00 406 TYR A CA 1
ATOM 3422 C C . TYR A 1 406 ? 132.938 41.895 -209.099 1.00 69.00 406 TYR A C 1
ATOM 3424 O O . TYR A 1 406 ? 132.981 42.302 -210.259 1.00 69.00 406 TYR A O 1
ATOM 3432 N N . GLN A 1 407 ? 132.617 42.683 -208.071 1.00 70.62 407 GLN A N 1
ATOM 3433 C CA . GLN A 1 407 ? 132.326 44.106 -208.234 1.00 70.62 407 GLN A CA 1
ATOM 3434 C C . GLN A 1 407 ? 133.542 44.851 -208.814 1.00 70.62 407 GLN A C 1
ATOM 3436 O O . GLN A 1 407 ? 133.399 45.623 -209.757 1.00 70.62 407 GLN A O 1
ATOM 3441 N N . ALA A 1 408 ? 134.754 44.542 -208.335 1.00 64.81 408 ALA A N 1
ATOM 3442 C CA . ALA A 1 408 ? 135.989 45.130 -208.859 1.00 64.81 408 ALA A CA 1
ATOM 3443 C C . ALA A 1 408 ? 136.302 44.703 -210.309 1.00 64.81 408 ALA A C 1
ATOM 3445 O O . ALA A 1 408 ? 136.882 45.476 -211.071 1.00 64.81 408 ALA A O 1
ATOM 3446 N N . ARG A 1 409 ? 135.908 43.487 -210.720 1.00 65.88 409 ARG A N 1
ATOM 3447 C CA . ARG A 1 409 ? 136.029 43.023 -212.115 1.00 65.88 409 ARG A CA 1
ATOM 3448 C C . ARG A 1 409 ? 134.993 43.657 -213.042 1.00 65.88 409 ARG A C 1
ATOM 3450 O O . ARG A 1 409 ? 135.327 43.953 -214.188 1.00 65.88 409 ARG A O 1
ATOM 3457 N N . LEU A 1 410 ? 133.767 43.884 -212.578 1.00 63.69 410 LEU A N 1
ATOM 3458 C CA . LEU A 1 410 ? 132.713 44.488 -213.396 1.00 63.69 410 LEU A CA 1
ATOM 3459 C C . LEU A 1 410 ? 133.063 45.936 -213.782 1.00 63.69 410 LEU A C 1
ATOM 3461 O O . LEU A 1 410 ? 132.978 46.291 -214.955 1.00 63.69 410 LEU A O 1
ATOM 3465 N N . ASP A 1 411 ? 133.629 46.699 -212.842 1.00 66.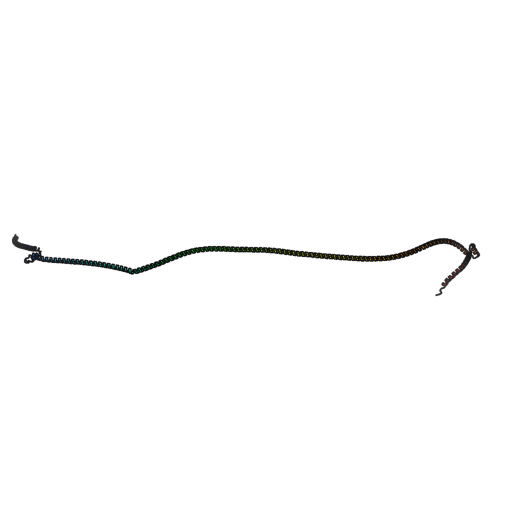31 411 ASP A N 1
ATOM 3466 C CA . ASP A 1 411 ? 134.126 48.065 -213.073 1.00 66.31 411 ASP A CA 1
ATOM 3467 C C . ASP A 1 411 ? 135.243 48.149 -214.134 1.00 66.31 411 ASP A C 1
ATOM 3469 O O . ASP A 1 411 ? 135.465 49.203 -214.740 1.00 66.31 411 ASP A O 1
ATOM 3473 N N . THR A 1 412 ? 135.968 47.050 -214.376 1.00 65.44 412 THR A N 1
ATOM 3474 C CA . THR A 1 412 ? 136.983 46.985 -215.441 1.00 65.44 412 THR A CA 1
ATOM 3475 C C . THR A 1 412 ? 136.404 46.630 -216.812 1.00 65.44 412 THR A C 1
ATOM 3477 O O . THR A 1 412 ? 136.908 47.132 -217.815 1.00 65.44 412 THR A O 1
ATOM 3480 N N . TYR A 1 413 ? 135.335 45.827 -216.878 1.00 58.12 413 TYR A N 1
ATOM 3481 C CA . TYR A 1 413 ? 134.688 45.456 -218.144 1.00 58.12 413 TYR A CA 1
ATOM 3482 C C . TYR A 1 413 ? 133.801 46.575 -218.705 1.00 58.12 413 TYR A C 1
ATOM 3484 O O . TYR A 1 413 ? 133.837 46.816 -219.910 1.00 58.12 413 TYR A O 1
ATOM 3492 N N . GLU A 1 414 ? 133.102 47.335 -217.857 1.00 63.47 414 GLU A N 1
ATOM 3493 C CA . GLU A 1 414 ? 132.265 48.459 -218.314 1.00 63.47 414 GLU A CA 1
ATOM 3494 C C . GLU A 1 414 ? 133.068 49.599 -218.971 1.00 63.47 414 GLU A C 1
ATOM 3496 O O . GLU A 1 414 ? 132.537 50.353 -219.789 1.00 63.47 414 GLU A O 1
ATOM 3501 N N . LYS A 1 415 ? 134.362 49.735 -218.653 1.00 61.09 415 LYS A N 1
ATOM 3502 C CA . LYS A 1 415 ? 135.243 50.730 -219.291 1.00 61.09 415 LYS A CA 1
ATOM 3503 C C . LYS A 1 415 ? 135.700 50.313 -220.689 1.00 61.09 415 LYS A C 1
ATOM 3505 O O . LYS A 1 415 ? 135.847 51.174 -221.545 1.00 61.09 415 LYS A O 1
ATOM 3510 N N . LEU A 1 416 ? 135.868 49.012 -220.929 1.00 58.97 416 LEU A N 1
ATOM 3511 C CA . LEU A 1 416 ? 136.254 48.463 -222.235 1.00 58.97 416 LEU A CA 1
ATOM 3512 C C . LEU A 1 416 ? 135.093 48.456 -223.241 1.00 58.97 416 LEU A C 1
ATOM 3514 O O . LEU A 1 416 ? 135.324 48.578 -224.440 1.00 58.97 416 LEU A O 1
ATOM 3518 N N . GLU A 1 417 ? 133.852 48.322 -222.770 1.00 58.72 417 GLU A N 1
ATOM 3519 C CA . GLU A 1 417 ? 132.669 48.266 -223.641 1.00 58.72 417 GLU A CA 1
ATOM 3520 C C . GLU A 1 417 ? 132.313 49.644 -224.231 1.00 58.72 417 GLU A C 1
ATOM 3522 O O . GLU A 1 417 ? 132.014 49.753 -225.418 1.00 58.72 417 GLU A O 1
ATOM 3527 N N . LYS A 1 418 ? 132.479 50.724 -223.454 1.00 60.31 418 LYS A N 1
ATOM 3528 C CA . LYS A 1 418 ? 132.256 52.103 -223.933 1.00 60.31 418 LYS A CA 1
ATOM 3529 C C . LYS A 1 418 ? 133.216 52.537 -225.044 1.00 60.31 418 LYS A C 1
ATOM 3531 O O . LYS A 1 418 ? 132.825 53.321 -225.900 1.00 60.31 418 LYS A O 1
ATOM 3536 N N . GLU A 1 419 ? 134.438 52.012 -225.063 1.00 56.12 419 GLU A N 1
ATOM 3537 C CA . GLU A 1 419 ? 135.424 52.313 -226.111 1.00 56.12 419 GLU A CA 1
ATOM 3538 C C . GLU A 1 419 ? 135.139 51.557 -227.427 1.00 56.12 419 GLU A C 1
ATOM 3540 O O . GLU A 1 419 ? 135.584 51.986 -228.489 1.00 56.12 419 GLU A O 1
ATOM 3545 N N . LEU A 1 420 ? 134.377 50.452 -227.388 1.00 58.34 420 LEU A N 1
ATOM 3546 C CA . LEU A 1 420 ? 134.044 49.639 -228.568 1.00 58.34 420 LEU A CA 1
ATOM 3547 C C . LEU A 1 420 ? 132.805 50.141 -229.325 1.00 58.34 420 LEU A C 1
ATOM 3549 O O . LEU A 1 420 ? 132.762 50.040 -230.554 1.00 58.34 420 LEU A O 1
ATOM 3553 N N . ASP A 1 421 ? 131.824 50.709 -228.625 1.00 57.47 421 ASP A N 1
ATOM 3554 C CA . ASP A 1 421 ? 130.580 51.184 -229.242 1.00 57.47 421 ASP A CA 1
ATOM 3555 C C . ASP A 1 421 ? 130.754 52.495 -230.034 1.00 57.47 421 ASP A C 1
ATOM 3557 O O . ASP A 1 421 ? 130.131 52.670 -231.085 1.00 57.47 421 ASP A O 1
ATOM 3561 N N . GLU A 1 422 ? 131.664 53.386 -229.623 1.00 59.72 422 GLU A N 1
ATOM 3562 C CA . GLU A 1 422 ? 131.961 54.625 -230.367 1.00 59.72 422 GLU A CA 1
ATOM 3563 C C . GLU A 1 422 ? 132.585 54.360 -231.751 1.00 59.72 422 GLU A C 1
ATOM 3565 O O . GLU A 1 422 ? 132.373 55.122 -232.698 1.00 59.72 422 GLU A O 1
ATOM 3570 N N . ILE A 1 423 ? 133.289 53.236 -231.910 1.00 59.03 423 ILE A N 1
ATOM 3571 C CA . ILE A 1 423 ? 133.976 52.856 -233.155 1.00 59.03 423 ILE A CA 1
ATOM 3572 C C . ILE A 1 423 ? 132.987 52.300 -234.199 1.00 59.03 423 ILE A C 1
ATOM 3574 O O . ILE A 1 423 ? 133.157 52.499 -235.408 1.00 59.03 423 ILE A O 1
ATOM 3578 N N . ILE A 1 424 ? 131.927 51.615 -233.753 1.00 58.06 424 ILE A N 1
ATOM 3579 C CA . ILE A 1 424 ? 130.912 51.010 -234.635 1.00 58.06 424 ILE A CA 1
ATOM 3580 C C . ILE A 1 424 ? 129.986 52.078 -235.233 1.00 58.06 424 ILE A C 1
ATOM 3582 O O . ILE A 1 424 ? 129.545 51.941 -236.375 1.00 58.06 424 ILE A O 1
ATOM 3586 N N . LEU A 1 425 ? 129.723 53.164 -234.503 1.00 60.12 425 LEU A N 1
ATOM 3587 C CA . LEU A 1 425 ? 128.850 54.236 -234.983 1.00 60.12 425 LEU A CA 1
ATOM 3588 C C . LEU A 1 425 ? 129.513 55.071 -236.096 1.00 60.12 425 LEU A C 1
ATOM 3590 O O . LEU A 1 425 ? 128.899 55.306 -237.134 1.00 60.12 425 LEU A O 1
ATOM 3594 N N . GLN A 1 426 ? 130.793 55.435 -235.941 1.00 58.25 426 GLN A N 1
ATOM 3595 C CA . GLN A 1 426 ? 131.529 56.254 -236.924 1.00 58.25 426 GLN A CA 1
ATOM 3596 C C . GLN A 1 426 ? 131.769 55.548 -238.267 1.00 58.25 426 GLN A C 1
ATOM 3598 O O . GLN A 1 426 ? 132.015 56.191 -239.284 1.00 58.25 426 GLN A O 1
ATOM 3603 N N . THR A 1 427 ? 131.689 54.218 -238.290 1.00 56.53 427 THR A N 1
ATOM 3604 C CA . THR A 1 427 ? 131.952 53.400 -239.482 1.00 56.53 427 THR A CA 1
ATOM 3605 C C . THR A 1 427 ? 130.692 53.071 -240.285 1.00 56.53 427 THR A C 1
ATOM 3607 O O . THR A 1 427 ? 130.793 52.648 -241.437 1.00 56.53 427 THR A O 1
ATOM 3610 N N . ALA A 1 428 ? 129.501 53.307 -239.727 1.00 52.94 428 ALA A N 1
ATOM 3611 C CA . ALA A 1 428 ? 128.228 53.101 -240.415 1.00 52.94 428 ALA A CA 1
ATOM 3612 C C . ALA A 1 428 ? 127.790 54.302 -241.282 1.00 52.94 428 ALA A C 1
ATOM 3614 O O . ALA A 1 428 ? 127.036 54.096 -242.235 1.00 52.94 428 ALA A O 1
ATOM 3615 N N . GLU A 1 429 ? 128.269 55.518 -240.981 1.00 50.72 429 GLU A N 1
ATOM 3616 C CA . GLU A 1 429 ? 127.866 56.774 -241.646 1.00 50.72 429 GLU A CA 1
ATOM 3617 C C . GLU A 1 429 ? 128.690 57.139 -242.894 1.00 50.72 429 GLU A C 1
ATOM 3619 O O . GLU A 1 429 ? 128.268 57.980 -243.684 1.00 50.72 429 GLU A O 1
ATOM 3624 N N . VAL A 1 430 ? 129.839 56.498 -243.124 1.00 55.16 430 VAL A N 1
ATOM 3625 C CA . VAL A 1 430 ? 130.665 56.755 -244.315 1.00 55.16 430 VAL A CA 1
ATOM 3626 C C . VAL A 1 430 ? 130.098 55.982 -245.513 1.00 55.16 430 VAL A C 1
ATOM 3628 O O . VAL A 1 430 ? 129.959 54.756 -245.473 1.00 55.16 430 VAL A O 1
ATOM 3631 N N . GLU A 1 431 ? 129.740 56.696 -246.580 1.00 48.75 431 GLU A N 1
ATOM 3632 C CA . GLU A 1 431 ? 129.058 56.118 -247.749 1.00 48.75 431 GLU A CA 1
ATOM 3633 C C . GLU A 1 431 ? 129.984 55.316 -248.687 1.00 48.75 431 GLU A C 1
ATOM 3635 O O . GLU A 1 431 ? 129.495 54.439 -249.399 1.00 48.75 431 GLU A O 1
ATOM 3640 N N . ASP A 1 432 ? 131.304 55.543 -248.664 1.00 44.12 432 ASP A N 1
ATOM 3641 C CA . ASP A 1 432 ? 132.264 54.888 -249.568 1.00 44.12 432 ASP A CA 1
ATOM 3642 C C . ASP A 1 432 ? 133.032 53.735 -248.882 1.00 44.12 432 ASP A C 1
ATOM 3644 O O . ASP A 1 432 ? 133.631 53.894 -247.812 1.00 44.12 432 ASP A O 1
ATOM 3648 N N . GLU A 1 433 ? 133.008 52.545 -249.495 1.00 55.03 433 GLU A N 1
ATOM 3649 C CA . GLU A 1 433 ? 133.471 51.277 -248.900 1.00 55.03 433 GLU A CA 1
ATOM 3650 C C . GLU A 1 433 ? 134.979 51.254 -248.599 1.00 55.03 433 GLU A C 1
ATOM 3652 O O . GLU A 1 433 ? 135.417 50.547 -247.690 1.00 55.03 433 GLU A O 1
ATOM 3657 N N . VAL A 1 434 ? 135.776 52.057 -249.308 1.00 56.16 434 VAL A N 1
ATOM 3658 C CA . VAL A 1 434 ? 137.239 52.105 -249.141 1.00 56.16 434 VAL A CA 1
ATOM 3659 C C . VAL A 1 434 ? 137.661 53.030 -247.988 1.00 56.16 434 VAL A C 1
ATOM 3661 O O . VAL A 1 434 ? 138.696 52.811 -247.353 1.00 56.16 434 VAL A O 1
ATOM 3664 N N . GLU A 1 435 ? 136.853 54.039 -247.657 1.00 51.09 435 GLU A N 1
ATOM 3665 C CA . GLU A 1 435 ? 137.153 55.022 -246.606 1.00 51.09 435 GLU A CA 1
ATOM 3666 C C . GLU A 1 435 ? 136.679 54.537 -245.220 1.00 51.09 435 GLU A C 1
ATOM 3668 O O . GLU A 1 435 ? 137.359 54.752 -244.212 1.00 51.09 435 GLU A O 1
ATOM 3673 N N . ALA A 1 436 ? 135.609 53.732 -245.182 1.00 52.34 436 ALA A N 1
ATOM 3674 C CA . ALA A 1 436 ? 135.169 52.995 -243.993 1.00 52.34 436 ALA A CA 1
ATOM 3675 C C . ALA A 1 436 ? 136.202 51.950 -243.522 1.00 52.34 436 ALA A C 1
ATOM 3677 O O . ALA A 1 436 ? 136.463 51.831 -242.321 1.00 52.34 436 ALA A O 1
ATOM 3678 N N . GLU A 1 437 ? 136.858 51.232 -244.446 1.00 56.91 437 GLU A N 1
ATOM 3679 C CA . GLU A 1 437 ? 137.944 50.307 -244.086 1.00 56.91 437 GLU A CA 1
ATOM 3680 C C . GLU A 1 437 ? 139.147 51.039 -243.471 1.00 56.91 437 GLU A C 1
ATOM 3682 O O . GLU A 1 437 ? 139.851 50.464 -242.640 1.00 56.91 437 GLU A O 1
ATOM 3687 N N . ARG A 1 438 ? 139.354 52.321 -243.801 1.00 53.91 438 ARG A N 1
ATOM 3688 C CA . ARG A 1 438 ? 140.478 53.131 -243.307 1.00 53.91 438 ARG A CA 1
ATOM 3689 C C . ARG A 1 438 ? 140.280 53.625 -241.871 1.00 53.91 438 ARG A C 1
ATOM 3691 O O . ARG A 1 438 ? 141.236 53.582 -241.098 1.00 53.91 438 ARG A O 1
ATOM 3698 N N . VAL A 1 439 ? 139.055 54.007 -241.499 1.00 56.19 439 VAL A N 1
ATOM 3699 C CA . VAL A 1 439 ? 138.672 54.317 -240.104 1.00 56.19 439 VAL A CA 1
ATOM 3700 C C . VAL A 1 439 ? 138.679 53.047 -239.244 1.00 56.19 439 VAL A C 1
ATOM 3702 O O . VAL A 1 439 ? 139.162 53.068 -238.112 1.00 56.19 439 VAL A O 1
ATOM 3705 N N . LEU A 1 440 ? 138.264 51.900 -239.800 1.00 56.50 440 LEU A N 1
ATOM 3706 C CA . LEU A 1 440 ? 138.441 50.602 -239.136 1.00 56.50 440 LEU A CA 1
ATOM 3707 C C . LEU A 1 440 ? 139.928 50.262 -238.918 1.00 56.50 440 LEU A C 1
ATOM 3709 O O . LEU A 1 440 ? 140.280 49.680 -237.893 1.00 56.50 440 LEU A O 1
ATOM 3713 N N . PHE A 1 441 ? 140.814 50.618 -239.854 1.00 51.72 441 PHE A N 1
ATOM 3714 C CA . PHE A 1 441 ? 142.235 50.269 -239.768 1.00 51.72 441 PHE A CA 1
ATOM 3715 C C . PHE A 1 441 ? 143.024 51.124 -238.760 1.00 51.72 441 PHE A C 1
ATOM 3717 O O . PHE A 1 441 ? 143.912 50.589 -238.095 1.00 51.72 441 PHE A O 1
ATOM 3724 N N . SER A 1 442 ? 142.694 52.410 -238.569 1.00 53.75 442 SER A N 1
ATOM 3725 C CA . SER A 1 442 ? 143.324 53.256 -237.532 1.00 53.75 442 SER A CA 1
ATOM 3726 C C . SER A 1 442 ? 143.019 52.796 -236.104 1.00 53.75 442 SER A C 1
ATOM 3728 O O . SER A 1 442 ? 143.820 53.033 -235.204 1.00 53.75 442 SER A O 1
ATOM 3730 N N . TYR A 1 443 ? 141.919 52.067 -235.911 1.00 54.59 443 TYR A N 1
ATOM 3731 C CA . TYR A 1 443 ? 141.564 51.415 -234.648 1.00 54.59 443 TYR A CA 1
ATOM 3732 C C . TYR A 1 443 ? 142.089 49.970 -234.536 1.00 54.59 443 TYR A C 1
ATOM 3734 O O . TYR A 1 443 ? 141.595 49.166 -233.750 1.00 54.59 443 TYR A O 1
ATOM 3742 N N . GLY A 1 444 ? 143.149 49.633 -235.281 1.00 55.81 444 GLY A N 1
ATOM 3743 C CA . GLY A 1 444 ? 143.947 48.433 -235.012 1.00 55.81 444 GLY A CA 1
ATOM 3744 C C . GLY A 1 444 ? 143.379 47.137 -235.593 1.00 55.81 444 GLY A C 1
ATOM 3745 O O . GLY A 1 444 ? 143.550 46.057 -235.018 1.00 55.81 444 GLY A O 1
ATOM 3746 N N . TYR A 1 445 ? 142.738 47.205 -236.760 1.00 44.59 445 TYR A N 1
ATOM 3747 C CA . TYR A 1 445 ? 142.238 46.028 -237.468 1.00 44.59 445 TYR A CA 1
ATOM 3748 C C . TYR A 1 445 ? 143.383 45.198 -238.084 1.00 44.59 445 TYR A C 1
ATOM 3750 O O . TYR A 1 445 ? 143.761 45.382 -239.236 1.00 44.59 445 TYR A O 1
ATOM 3758 N N . GLY A 1 446 ? 143.942 44.244 -237.326 1.00 46.34 446 GLY A N 1
ATOM 3759 C CA . GLY A 1 446 ? 144.898 43.269 -237.877 1.00 46.34 446 GLY A CA 1
ATOM 3760 C C . GLY A 1 446 ? 145.788 42.511 -236.892 1.00 46.34 446 GLY A C 1
ATOM 3761 O O . GLY A 1 446 ? 146.304 41.463 -237.273 1.00 46.34 446 GLY A O 1
ATOM 3762 N N . ALA A 1 447 ? 145.958 42.982 -235.651 1.00 45.22 447 ALA A N 1
ATOM 3763 C CA . ALA A 1 447 ? 147.031 42.456 -234.797 1.00 45.22 447 ALA A CA 1
ATOM 3764 C C . ALA A 1 447 ? 146.594 41.511 -233.667 1.00 45.22 447 ALA A C 1
ATOM 3766 O O . ALA A 1 447 ? 147.362 40.614 -233.358 1.00 45.22 447 ALA A O 1
ATOM 3767 N N . ASN A 1 448 ? 145.398 41.635 -233.075 1.00 44.25 448 ASN A N 1
ATOM 3768 C CA . ASN A 1 448 ? 144.987 40.770 -231.949 1.00 44.25 448 ASN A CA 1
ATOM 3769 C C . ASN A 1 448 ? 143.470 40.538 -231.878 1.00 44.25 448 ASN A C 1
ATOM 3771 O O . ASN A 1 448 ? 142.831 40.747 -230.850 1.00 44.25 448 ASN A O 1
ATOM 3775 N N . VAL A 1 449 ? 142.877 40.082 -232.984 1.00 45.28 449 VAL A N 1
ATOM 3776 C CA . VAL A 1 449 ? 141.450 39.737 -233.025 1.00 45.28 449 VAL A CA 1
ATOM 3777 C C . VAL A 1 449 ? 141.264 38.326 -233.597 1.00 45.28 449 VAL A C 1
ATOM 3779 O O . VAL A 1 449 ? 141.664 38.074 -234.738 1.00 45.28 449 VAL A O 1
ATOM 3782 N N . PRO A 1 450 ? 140.649 37.397 -232.838 1.00 42.47 450 PRO A N 1
ATOM 3783 C CA . PRO A 1 450 ? 140.340 36.047 -233.294 1.00 42.47 450 PRO A CA 1
ATOM 3784 C C . PRO A 1 450 ? 139.416 36.046 -234.516 1.00 42.47 450 PRO A C 1
ATOM 3786 O O . PRO A 1 450 ? 138.509 36.872 -234.648 1.00 42.47 450 PRO A O 1
ATOM 3789 N N . THR A 1 451 ? 139.600 35.060 -235.392 1.00 48.97 451 THR A N 1
ATOM 3790 C CA . THR A 1 451 ? 138.876 34.872 -236.664 1.00 48.97 451 THR A CA 1
ATOM 3791 C C . THR A 1 451 ? 137.341 34.865 -236.534 1.00 48.97 451 THR A C 1
ATOM 3793 O O . THR A 1 451 ? 136.650 35.128 -237.520 1.00 48.97 451 THR A O 1
ATOM 3796 N N . THR A 1 452 ? 136.793 34.655 -235.328 1.00 45.91 452 THR A N 1
ATOM 3797 C CA . THR A 1 452 ? 135.358 34.707 -234.990 1.00 45.91 452 THR A CA 1
ATOM 3798 C C . THR A 1 452 ? 134.792 36.117 -234.777 1.00 45.91 452 THR A C 1
ATOM 3800 O O . THR A 1 452 ? 133.644 36.363 -235.150 1.00 45.91 452 THR A O 1
ATOM 3803 N N . ALA A 1 453 ? 135.568 37.074 -234.266 1.00 46.88 453 ALA A N 1
ATOM 3804 C CA . ALA A 1 453 ? 135.108 38.458 -234.097 1.00 46.88 453 ALA A CA 1
ATOM 3805 C C . ALA A 1 453 ? 135.129 39.244 -235.427 1.00 46.88 453 ALA A C 1
ATOM 3807 O O . ALA A 1 453 ? 134.262 40.085 -235.668 1.00 46.88 453 ALA A O 1
ATOM 3808 N N . LYS A 1 454 ? 136.014 38.861 -236.362 1.00 50.12 454 LYS A N 1
ATOM 3809 C CA . LYS A 1 454 ? 136.129 39.430 -237.722 1.00 50.12 454 LYS A CA 1
ATOM 3810 C C . LYS A 1 454 ? 134.865 39.232 -238.580 1.00 50.12 454 LYS A C 1
ATOM 3812 O O . LYS A 1 454 ? 134.544 40.060 -239.429 1.00 50.12 454 LYS A O 1
ATOM 3817 N N . ARG A 1 455 ? 134.122 38.139 -238.349 1.00 54.62 455 ARG A N 1
ATOM 3818 C CA . ARG A 1 455 ? 132.846 37.840 -239.029 1.00 54.62 455 ARG A CA 1
ATOM 3819 C C . ARG A 1 455 ? 131.650 38.531 -238.359 1.00 54.62 455 ARG A C 1
ATOM 3821 O O . ARG A 1 455 ? 130.728 38.926 -239.067 1.00 54.62 455 ARG A O 1
ATOM 3828 N N . ARG A 1 456 ? 131.686 38.713 -237.029 1.00 54.84 456 ARG A N 1
ATOM 3829 C CA . ARG A 1 456 ? 130.638 39.407 -236.257 1.00 54.84 456 ARG A CA 1
ATOM 3830 C C . ARG A 1 456 ? 130.623 40.904 -236.516 1.00 54.84 456 ARG A C 1
ATOM 3832 O O . ARG A 1 456 ? 129.555 41.413 -236.806 1.00 54.84 456 ARG A O 1
ATOM 3839 N N . LEU A 1 457 ? 131.771 41.583 -236.532 1.00 57.62 457 LEU A N 1
ATOM 3840 C CA . LEU A 1 457 ? 131.799 43.020 -236.838 1.00 57.62 457 LEU A CA 1
ATOM 3841 C C . LEU A 1 457 ? 131.270 43.317 -238.256 1.00 57.62 457 LEU A C 1
ATOM 3843 O O . LEU A 1 457 ? 130.451 44.214 -238.429 1.00 57.62 457 LEU A O 1
ATOM 3847 N N . LYS A 1 458 ? 131.620 42.483 -239.253 1.00 57.16 458 LYS A N 1
ATOM 3848 C CA . LYS A 1 458 ? 131.061 42.562 -240.620 1.00 57.16 458 LYS A CA 1
ATOM 3849 C C . LYS A 1 458 ? 129.538 42.325 -240.669 1.00 57.16 458 LYS A C 1
ATOM 3851 O O . LYS A 1 458 ? 128.862 42.912 -241.507 1.00 57.16 458 LYS A O 1
ATOM 3856 N N . GLN A 1 459 ? 128.989 41.482 -239.784 1.00 57.06 459 GLN A N 1
ATOM 3857 C CA . GLN A 1 459 ? 127.541 41.244 -239.662 1.00 57.06 459 GLN A CA 1
ATOM 3858 C C . GLN A 1 459 ? 126.815 42.350 -238.888 1.00 57.06 459 GLN A C 1
ATOM 3860 O O . GLN A 1 459 ? 125.712 42.718 -239.280 1.00 57.06 459 GLN A O 1
ATOM 3865 N N . SER A 1 460 ? 127.425 42.904 -237.840 1.00 54.69 460 SER A N 1
ATOM 3866 C CA . SER A 1 460 ? 126.862 43.995 -237.041 1.00 54.69 460 SER A CA 1
ATOM 3867 C C . SER A 1 460 ? 126.757 45.295 -237.848 1.00 54.69 460 SER A C 1
ATOM 3869 O O . SER A 1 460 ? 125.711 45.937 -237.806 1.00 54.69 460 SER A O 1
ATOM 3871 N N . VAL A 1 461 ? 127.752 45.620 -238.688 1.00 58.69 461 VAL A N 1
ATOM 3872 C CA . VAL A 1 461 ? 127.684 46.766 -239.625 1.00 58.69 461 VAL A CA 1
ATOM 3873 C C . VAL A 1 461 ? 126.596 46.559 -240.697 1.00 58.69 461 VAL A C 1
ATOM 3875 O O . VAL A 1 461 ? 125.854 47.484 -241.030 1.00 58.69 461 VAL A O 1
ATOM 3878 N N . HIS A 1 462 ? 126.409 45.329 -241.194 1.00 58.81 462 HIS A N 1
ATOM 3879 C CA . HIS A 1 462 ? 125.319 45.006 -242.127 1.00 58.81 462 HIS A CA 1
ATOM 3880 C C . HIS A 1 462 ? 123.919 45.019 -241.484 1.00 58.81 462 HIS A C 1
ATOM 3882 O O . HIS A 1 462 ? 122.945 45.355 -242.161 1.00 58.81 462 HIS A O 1
ATOM 3888 N N . LEU A 1 463 ? 123.800 44.667 -240.199 1.00 58.75 463 LEU A N 1
ATOM 3889 C CA . LEU A 1 463 ? 122.547 44.733 -239.436 1.00 58.75 463 LEU A CA 1
ATOM 3890 C C . LEU A 1 463 ? 122.161 46.177 -239.102 1.00 58.75 463 LEU A C 1
ATOM 3892 O O . LEU A 1 463 ? 120.993 46.527 -239.263 1.00 58.75 463 LEU A O 1
ATOM 3896 N N . ALA A 1 464 ? 123.129 47.025 -238.745 1.00 56.19 464 ALA A N 1
ATOM 3897 C CA . ALA A 1 464 ? 122.907 48.453 -238.520 1.00 56.19 464 ALA A CA 1
ATOM 3898 C C . ALA A 1 464 ? 122.360 49.159 -239.782 1.00 56.19 464 ALA A C 1
ATOM 3900 O O . ALA A 1 464 ? 121.372 49.888 -239.696 1.00 56.19 464 ALA A O 1
ATOM 3901 N N . ARG A 1 465 ? 122.880 48.837 -240.982 1.00 57.94 465 ARG A N 1
ATOM 3902 C CA . ARG A 1 465 ? 122.335 49.336 -242.268 1.00 57.94 465 ARG A CA 1
ATOM 3903 C C . ARG A 1 465 ? 120.906 48.840 -242.577 1.00 57.94 465 ARG A C 1
ATOM 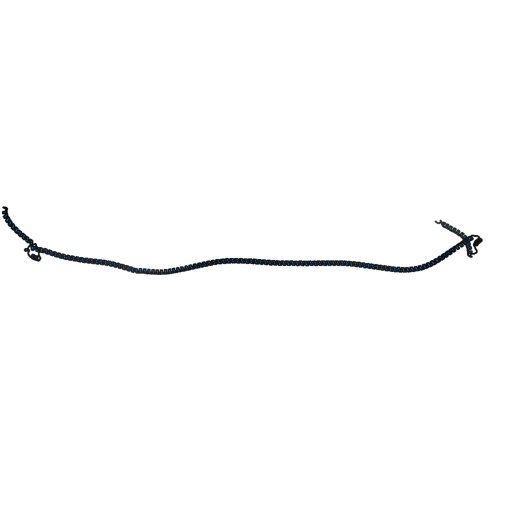3905 O O . ARG A 1 465 ? 120.172 49.520 -243.291 1.00 57.94 465 ARG A O 1
ATOM 3912 N N . ARG A 1 466 ? 120.484 47.680 -242.048 1.00 57.91 466 ARG A N 1
ATOM 3913 C CA . ARG A 1 466 ? 119.155 47.067 -242.289 1.00 57.91 466 ARG A CA 1
ATOM 3914 C C . ARG A 1 466 ? 118.086 47.513 -241.285 1.00 57.91 466 ARG A C 1
ATOM 3916 O O . ARG A 1 466 ? 116.920 47.629 -241.659 1.00 57.91 466 ARG A O 1
ATOM 3923 N N . LEU A 1 467 ? 118.476 47.803 -240.044 1.00 58.72 467 LEU A N 1
ATOM 3924 C CA . LEU A 1 467 ? 117.595 48.374 -239.018 1.00 58.72 467 LEU A CA 1
ATOM 3925 C C . LEU A 1 467 ? 117.152 49.802 -239.379 1.00 58.72 467 LEU A C 1
ATOM 3927 O O . LEU A 1 467 ? 115.963 50.099 -239.285 1.00 58.72 467 LEU A O 1
ATOM 3931 N N . LEU A 1 468 ? 118.052 50.614 -239.947 1.00 60.12 468 LEU A N 1
ATOM 3932 C CA . LEU A 1 468 ? 117.740 51.969 -240.428 1.00 60.12 468 LEU A CA 1
ATOM 3933 C C . LEU A 1 468 ? 116.712 52.002 -241.587 1.00 60.12 468 LEU A C 1
ATOM 3935 O O . LEU A 1 468 ? 116.005 52.993 -241.769 1.00 60.12 468 LEU A O 1
ATOM 3939 N N . GLN A 1 469 ? 116.567 50.916 -242.361 1.00 56.88 469 GLN A N 1
ATOM 3940 C CA . GLN A 1 469 ? 115.524 50.774 -243.394 1.00 56.88 469 GLN A CA 1
ATOM 3941 C C . GLN A 1 469 ? 114.162 50.327 -242.827 1.00 56.88 469 GLN A C 1
ATOM 3943 O O . GLN A 1 469 ? 113.125 50.732 -243.356 1.00 56.88 469 GLN A O 1
ATOM 3948 N N . LEU A 1 470 ? 114.154 49.518 -241.760 1.00 56.88 470 LEU A N 1
ATOM 3949 C CA . LEU A 1 470 ? 112.944 48.981 -241.116 1.00 56.88 470 LEU A CA 1
ATOM 3950 C C . LEU A 1 470 ? 112.252 50.007 -240.200 1.00 56.88 470 LEU A C 1
ATOM 3952 O O . LEU A 1 470 ? 111.022 50.044 -240.133 1.00 56.88 470 LEU A O 1
ATOM 3956 N N . GLU A 1 471 ? 113.009 50.906 -239.570 1.00 57.31 471 GLU A N 1
ATOM 3957 C CA . GLU A 1 471 ? 112.457 52.045 -238.814 1.00 57.31 471 GLU A CA 1
ATOM 3958 C C . GLU A 1 471 ? 111.641 53.008 -239.700 1.00 57.31 471 GLU A C 1
ATOM 3960 O O . GLU A 1 471 ? 110.624 53.565 -239.273 1.00 57.31 471 GLU A O 1
ATOM 3965 N N . LYS A 1 472 ? 111.996 53.119 -240.988 1.00 58.09 472 LYS A N 1
ATOM 3966 C CA . LYS A 1 472 ? 111.238 53.886 -241.993 1.00 58.09 472 LYS A CA 1
ATOM 3967 C C . LYS A 1 472 ? 109.881 53.263 -242.358 1.00 58.09 472 LYS A C 1
ATOM 3969 O O . LYS A 1 472 ? 109.032 53.961 -242.901 1.00 58.09 472 LYS A O 1
ATOM 3974 N N . GLN A 1 473 ? 109.665 51.976 -242.069 1.00 57.47 473 GLN A N 1
ATOM 3975 C CA . GLN A 1 473 ? 108.416 51.260 -242.368 1.00 57.47 473 GLN A CA 1
ATOM 3976 C C . GLN A 1 473 ? 107.458 51.202 -241.172 1.00 57.47 473 GLN A C 1
ATOM 3978 O O . GLN A 1 473 ? 106.246 51.268 -241.355 1.00 57.47 473 GLN A O 1
ATOM 3983 N N . ASN A 1 474 ? 107.968 51.140 -239.941 1.00 54.34 474 ASN A N 1
ATOM 3984 C CA . ASN A 1 474 ? 107.113 51.029 -238.752 1.00 54.34 474 ASN A CA 1
ATOM 3985 C C . ASN A 1 474 ? 106.379 52.342 -238.413 1.00 54.34 474 ASN A C 1
ATOM 3987 O O . ASN A 1 474 ? 105.261 52.334 -237.903 1.00 54.34 474 ASN A O 1
ATOM 3991 N N . SER A 1 475 ? 106.956 53.481 -238.795 1.00 59.44 475 SER A N 1
ATOM 3992 C CA . SER A 1 475 ? 106.307 54.797 -238.721 1.00 59.44 475 SER A CA 1
ATOM 3993 C C . SER A 1 475 ? 105.093 54.949 -239.657 1.00 59.44 475 SER A C 1
ATOM 3995 O O . SER A 1 475 ? 104.271 55.838 -239.441 1.00 59.44 475 SER A O 1
ATOM 3997 N N . LEU A 1 476 ? 104.930 54.072 -240.658 1.00 60.50 476 LEU A N 1
ATOM 3998 C CA . LEU A 1 476 ? 103.751 54.041 -241.535 1.00 60.50 476 LEU A CA 1
ATOM 3999 C C . LEU A 1 476 ? 102.577 53.266 -240.914 1.00 60.50 476 LEU A C 1
ATOM 4001 O O . LEU A 1 476 ? 101.435 53.657 -241.117 1.00 60.50 476 LEU A O 1
ATOM 4005 N N . LEU A 1 477 ? 102.837 52.250 -240.085 1.00 60.00 477 LEU A N 1
ATOM 4006 C CA . LEU A 1 477 ? 101.791 51.461 -239.408 1.00 60.00 477 LEU A CA 1
ATOM 4007 C C . LEU A 1 477 ? 101.096 52.231 -238.276 1.00 60.00 477 LEU A C 1
ATOM 4009 O O . LEU A 1 477 ? 99.927 51.993 -237.981 1.00 60.00 477 LEU A O 1
ATOM 4013 N N . VAL A 1 478 ? 101.789 53.210 -237.690 1.00 56.22 478 VAL A N 1
ATOM 4014 C CA . VAL A 1 478 ? 101.213 54.164 -236.730 1.00 56.22 478 VAL A CA 1
ATOM 4015 C C . VAL A 1 478 ? 100.110 55.027 -237.374 1.00 56.22 478 VAL A C 1
ATOM 4017 O O . VAL A 1 478 ? 99.212 55.467 -236.665 1.00 56.22 478 VAL A O 1
ATOM 4020 N N . LYS A 1 479 ? 100.101 55.204 -238.706 1.00 60.41 479 LYS A N 1
ATOM 4021 C CA . LYS A 1 479 ? 99.064 55.974 -239.423 1.00 60.41 479 LYS A CA 1
ATOM 4022 C C . LYS A 1 479 ? 97.783 55.188 -239.730 1.00 60.41 479 LYS A C 1
ATOM 4024 O O . LYS A 1 479 ? 96.734 55.805 -239.875 1.00 60.41 479 LYS A O 1
ATOM 4029 N N . ASP A 1 480 ? 97.831 53.858 -239.785 1.00 60.31 480 ASP A N 1
ATOM 4030 C CA . ASP A 1 480 ? 96.669 53.046 -240.189 1.00 60.31 480 ASP A CA 1
ATOM 4031 C C . ASP A 1 480 ? 95.679 52.784 -239.044 1.00 60.31 480 ASP A C 1
ATOM 4033 O O . ASP A 1 480 ? 94.477 52.641 -239.268 1.00 60.31 480 ASP A O 1
ATOM 4037 N N . LEU A 1 481 ? 96.140 52.757 -237.793 1.00 59.31 481 LEU A N 1
ATOM 4038 C CA . LEU A 1 481 ? 95.264 52.467 -236.650 1.00 59.31 481 LEU A CA 1
ATOM 4039 C C . LEU A 1 481 ? 94.492 53.699 -236.163 1.00 59.31 481 LEU A C 1
ATOM 4041 O O . LEU A 1 481 ? 93.384 53.578 -235.639 1.00 59.31 481 LEU A O 1
ATOM 4045 N N . GLU A 1 482 ? 95.017 54.895 -236.419 1.00 59.31 482 GLU A N 1
ATOM 4046 C CA . GLU A 1 482 ? 94.258 56.138 -236.271 1.00 59.31 482 GLU A CA 1
ATOM 4047 C C . GLU A 1 482 ? 93.065 56.202 -237.241 1.00 59.31 482 GLU A C 1
ATOM 4049 O O . GLU A 1 482 ? 92.043 56.778 -236.886 1.00 59.31 482 GLU A O 1
ATOM 4054 N N . HIS A 1 483 ? 93.106 55.501 -238.381 1.00 59.59 483 HIS A N 1
ATOM 4055 C CA . HIS A 1 483 ? 91.975 55.410 -239.313 1.00 59.59 483 HIS A CA 1
ATOM 4056 C C . HIS A 1 483 ? 90.819 54.541 -238.774 1.00 59.59 483 HIS A C 1
ATOM 4058 O O . HIS A 1 483 ? 89.658 54.725 -239.139 1.00 59.59 483 HIS A O 1
ATOM 4064 N N . GLN A 1 484 ? 91.091 53.643 -237.817 1.00 59.16 484 GLN A N 1
ATOM 4065 C CA . GLN A 1 484 ? 90.041 52.884 -237.125 1.00 59.16 484 GLN A CA 1
ATOM 4066 C C . GLN A 1 484 ? 89.359 53.667 -235.992 1.00 59.16 484 GLN A C 1
ATOM 4068 O O . GLN A 1 484 ? 88.250 53.307 -235.594 1.00 59.16 484 GLN A O 1
ATOM 4073 N N . LYS A 1 485 ? 89.948 54.780 -235.523 1.00 54.59 485 LYS A N 1
ATOM 4074 C CA . LYS A 1 485 ? 89.248 55.748 -234.654 1.00 54.59 485 LYS A CA 1
ATOM 4075 C C . LYS A 1 485 ? 88.101 56.478 -235.376 1.00 54.59 485 LYS A C 1
ATOM 4077 O O . LYS A 1 485 ? 87.279 57.076 -234.691 1.00 54.59 485 LYS A O 1
ATOM 4082 N N . GLU A 1 486 ? 88.009 56.431 -236.708 1.00 57.56 486 GLU A N 1
ATOM 4083 C CA . GLU A 1 486 ? 87.026 57.205 -237.491 1.00 57.56 486 GLU A CA 1
ATOM 4084 C C . GLU A 1 486 ? 85.794 56.394 -237.939 1.00 57.56 486 GLU A C 1
ATOM 4086 O O . GLU A 1 486 ? 84.736 56.972 -238.184 1.00 57.56 486 GLU A O 1
ATOM 4091 N N . GLN A 1 487 ? 85.881 55.059 -237.994 1.00 57.22 487 GLN A N 1
ATOM 4092 C CA . GLN A 1 487 ? 84.786 54.214 -238.497 1.00 57.22 487 GLN A CA 1
ATOM 4093 C C . GLN A 1 487 ? 83.692 53.888 -237.467 1.00 57.22 487 GLN A C 1
ATOM 4095 O O . GLN A 1 487 ? 82.550 53.668 -237.854 1.00 57.22 487 GLN A O 1
ATOM 4100 N N . VAL A 1 488 ? 83.970 53.890 -236.158 1.00 56.91 488 VAL A N 1
ATOM 4101 C CA . VAL A 1 488 ? 82.922 53.581 -235.152 1.00 56.91 488 VAL A CA 1
ATOM 4102 C C . VAL A 1 488 ? 82.092 54.818 -234.798 1.00 56.91 488 VAL A C 1
ATOM 4104 O O . VAL A 1 488 ? 80.895 54.725 -234.543 1.00 56.91 488 VAL A O 1
ATOM 4107 N N . THR A 1 489 ? 82.677 56.006 -234.917 1.00 57.00 489 THR A N 1
ATOM 4108 C CA . THR A 1 489 ? 81.943 57.275 -235.014 1.00 57.00 489 THR A CA 1
ATOM 4109 C C . THR A 1 489 ? 81.052 57.338 -236.274 1.00 57.00 489 THR A C 1
ATOM 4111 O O . THR A 1 489 ? 80.015 57.999 -236.236 1.00 57.00 489 THR A O 1
ATOM 4114 N N . GLN A 1 490 ? 81.379 56.585 -237.341 1.00 56.16 490 GLN A N 1
ATOM 4115 C CA . GLN A 1 490 ? 80.576 56.372 -238.566 1.00 56.16 490 GLN A CA 1
ATOM 4116 C C . GLN A 1 490 ? 79.554 55.216 -238.493 1.00 56.16 490 GLN A C 1
ATOM 4118 O O . GLN A 1 490 ? 78.903 54.912 -239.487 1.00 56.16 490 GLN A O 1
ATOM 4123 N N . ILE A 1 491 ? 79.340 54.618 -237.318 1.00 56.00 491 ILE A N 1
ATOM 4124 C CA . ILE A 1 491 ? 78.112 53.869 -236.986 1.00 56.00 491 ILE A CA 1
ATOM 4125 C C . ILE A 1 491 ? 77.397 54.651 -235.866 1.00 56.00 491 ILE A C 1
ATOM 4127 O O . ILE A 1 491 ? 77.000 54.120 -234.834 1.00 56.00 491 ILE A O 1
ATOM 4131 N N . SER A 1 492 ? 77.365 55.986 -235.923 1.00 54.34 492 SER A N 1
ATOM 4132 C CA . SER A 1 492 ? 76.404 56.713 -236.765 1.00 54.34 492 SER A CA 1
ATOM 4133 C C . SER A 1 492 ? 75.039 56.035 -236.767 1.00 54.34 492 SER A C 1
ATOM 4135 O O . SER A 1 492 ? 74.864 54.904 -237.204 1.00 54.34 492 SER A O 1
ATOM 4137 N N . GLN A 1 493 ? 74.042 56.697 -236.196 1.00 55.59 493 GLN A N 1
ATOM 4138 C CA . GLN A 1 493 ? 73.309 57.744 -236.925 1.00 55.59 493 GLN A CA 1
ATOM 4139 C C . GLN A 1 493 ? 72.517 57.209 -238.142 1.00 55.59 493 GLN A C 1
ATOM 4141 O O . GLN A 1 493 ? 71.860 58.006 -238.798 1.00 55.59 493 GLN A O 1
ATOM 4146 N N . GLU A 1 494 ? 72.474 55.890 -238.391 1.00 55.28 494 GLU A N 1
ATOM 4147 C CA . GLU A 1 494 ? 71.662 55.294 -239.470 1.00 55.28 494 GLU A CA 1
ATOM 4148 C C . GLU A 1 494 ? 70.549 54.323 -239.030 1.00 55.28 494 GLU A C 1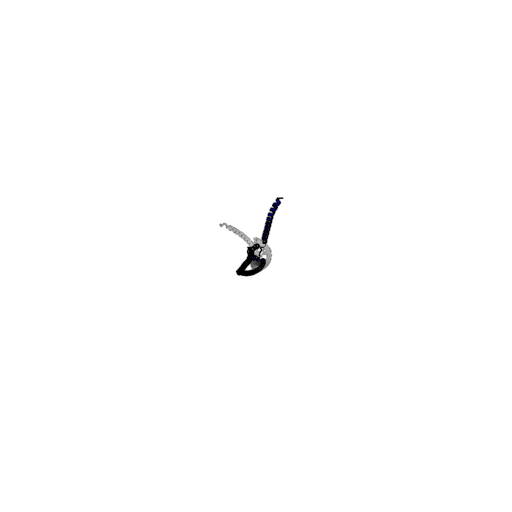
ATOM 4150 O O . GLU A 1 494 ? 69.781 53.890 -239.887 1.00 55.28 494 GLU A O 1
ATOM 4155 N N . VAL A 1 495 ? 70.349 54.011 -237.739 1.00 54.16 495 VAL A N 1
ATOM 4156 C CA . VAL A 1 495 ? 69.189 53.186 -237.325 1.00 54.16 495 VAL A CA 1
ATOM 4157 C C . VAL A 1 495 ? 68.530 53.682 -236.026 1.00 54.16 495 VAL A C 1
ATOM 4159 O O . VAL A 1 495 ? 68.982 53.339 -234.940 1.00 54.16 495 VAL A O 1
ATOM 4162 N N . ASN A 1 496 ? 67.446 54.449 -236.225 1.00 44.41 496 ASN A N 1
ATOM 4163 C CA . ASN A 1 496 ? 66.217 54.635 -235.421 1.00 44.41 496 ASN A CA 1
ATOM 4164 C C . ASN A 1 496 ? 66.290 54.936 -233.919 1.00 44.41 496 ASN A C 1
ATOM 4166 O O . ASN A 1 496 ? 66.515 54.000 -233.120 1.00 44.41 496 ASN A O 1
#

InterPro domains:
  IPR026205 Progesterone-induced-blocking factor 1 [PTHR18950] (1-495)

Sequence (496 aa):
RKHQALMKQEMETILLRQKQLEETNHQLRERAGDIRRSLRDLELTDDCYEKLKSLPEDQLSIPEYVSIRFYEVVHSLRKELSDLQMKKGSLTEELSDYKSQLKCLTESYENERRNRSELEVRCQRLTLELADTKQMIQQGDYRQENYDKVKCERDVFEHELSELRRRYEVLEVSHRAQAKERNDLSKELATIQQSLNLLQKDKDYLNRQNMELSVRCAHEEDRLERLQIQLEDAKKAREEMYEKYVASRDHYKTEYEKKLHEELEQIRLKTNQEIEQLRSTSKEMYERENRNLREARDNAVAEKERAVMAEKDALRKYDQLLEQYRQMQLGTESKVAELLHQSKLKSFESERVQLMQQETAKNLSQCQMECEKYQRKLEVLTKEFYSLQSSSETRIIELQTQNSEYQARLDTYEKLEKELDEIILQTAEVEDEVEAERVLFSYGYGANVPTTAKRRLKQSVHLARRLLQLEKQNSLLVKDLEHQKEQVTQISQEVN